Protein 4TKD (pdb70)

Structure (mmCIF, N/CA/C/O backbone):
data_4TKD
#
_entry.id   4TKD
#
_cell.length_a   64.601
_cell.length_b   61.834
_cell.length_c   55.245
_cell.angle_alpha   90.00
_cell.angle_beta   95.74
_cell.angle_gamma   90.00
#
_symmetry.space_group_name_H-M   'P 1 21 1'
#
loop_
_entity.id
_entity.type
_entity.pdbx_description
1 polymer 'Holliday junction resolvase Hjc'
2 water water
#
loop_
_atom_site.group_PDB
_atom_site.id
_atom_site.type_symbol
_atom_site.label_atom_id
_atom_site.label_alt_id
_atom_site.label_comp_id
_atom_site.label_asym_id
_atom_site.label_entity_id
_atom_site.label_seq_id
_atom_site.pdbx_PDB_ins_code
_atom_site.Cartn_x
_atom_site.Cartn_y
_atom_site.Cartn_z
_atom_site.occupancy
_atom_site.B_iso_or_equiv
_atom_site.auth_seq_id
_atom_site.auth_comp_id
_atom_site.auth_asym_id
_atom_site.auth_atom_id
_atom_site.pdbx_PDB_model_num
ATOM 1 N N . SER A 1 9 ? 56.863 12.798 -9.650 1.00 51.09 9 SER A N 1
ATOM 2 C CA . SER A 1 9 ? 56.701 11.375 -9.933 1.00 49.92 9 SER A CA 1
ATOM 3 C C . SER A 1 9 ? 58.023 10.596 -9.810 1.00 50.35 9 SER A C 1
ATOM 4 O O . SER A 1 9 ? 58.016 9.489 -9.272 1.00 49.60 9 SER A O 1
ATOM 7 N N . ALA A 1 10 ? 59.144 11.160 -10.314 1.00 44.40 10 ALA A N 1
ATOM 8 C CA . ALA A 1 10 ? 60.475 10.533 -10.216 1.00 43.37 10 ALA A CA 1
ATOM 9 C C . ALA A 1 10 ? 60.931 10.450 -8.742 1.00 46.35 10 ALA A C 1
ATOM 10 O O . ALA A 1 10 ? 61.526 9.453 -8.345 1.00 47.34 10 ALA A O 1
ATOM 12 N N . VAL A 1 11 ? 60.618 11.486 -7.937 1.00 41.43 11 VAL A N 1
ATOM 13 C CA . VAL A 1 11 ? 60.923 11.557 -6.503 1.00 40.90 11 VAL A CA 1
ATOM 14 C C . VAL A 1 11 ? 60.067 10.506 -5.782 1.00 41.76 11 VAL A C 1
ATOM 15 O O . VAL A 1 11 ? 60.575 9.795 -4.916 1.00 39.84 11 VAL A O 1
ATOM 19 N N . GLU A 1 12 ? 58.768 10.416 -6.164 1.00 36.54 12 GLU A N 1
ATOM 20 C CA . GLU A 1 12 ? 57.815 9.457 -5.613 1.00 35.37 12 GLU A CA 1
ATOM 21 C C . GLU A 1 12 ? 58.303 8.046 -5.888 1.00 35.42 12 GLU A C 1
ATOM 22 O O . GLU A 1 12 ? 58.349 7.234 -4.959 1.00 33.83 12 GLU A O 1
ATOM 28 N N . ARG A 1 13 ? 58.715 7.778 -7.141 1.00 33.43 13 ARG A N 1
ATOM 29 C CA . ARG A 1 13 ? 59.246 6.478 -7.574 1.00 34.66 13 ARG A CA 1
ATOM 30 C C . ARG A 1 13 ? 60.493 6.108 -6.796 1.00 37.02 13 ARG A C 1
ATOM 31 O O . ARG A 1 13 ? 60.607 4.964 -6.358 1.00 37.15 13 ARG A O 1
ATOM 39 N N . ASN A 1 14 ? 61.392 7.099 -6.576 1.00 32.48 14 ASN A N 1
ATOM 40 C CA . ASN A 1 14 ? 62.628 6.917 -5.821 1.00 32.52 14 ASN A CA 1
ATOM 41 C C . ASN A 1 14 ? 62.338 6.608 -4.358 1.00 35.70 14 ASN A C 1
ATOM 42 O O . ASN A 1 14 ? 63.022 5.771 -3.785 1.00 36.52 14 ASN A O 1
ATOM 47 N N . ILE A 1 15 ? 61.332 7.283 -3.755 1.00 31.32 15 ILE A N 1
ATOM 48 C CA . ILE A 1 15 ? 60.926 7.054 -2.370 1.00 30.63 15 ILE A CA 1
ATOM 49 C C . ILE A 1 15 ? 60.403 5.638 -2.215 1.00 32.43 15 ILE A C 1
ATOM 50 O O . ILE A 1 15 ? 60.813 4.972 -1.282 1.00 32.25 15 ILE A O 1
ATOM 55 N N . VAL A 1 16 ? 59.530 5.178 -3.132 1.00 29.23 16 VAL A N 1
ATOM 56 C CA . VAL A 1 16 ? 58.952 3.834 -3.123 1.00 28.49 16 VAL A CA 1
ATOM 57 C C . VAL A 1 16 ? 60.072 2.790 -3.193 1.00 32.44 16 VAL A C 1
ATOM 58 O O . VAL A 1 16 ? 60.106 1.870 -2.386 1.00 32.87 16 VAL A O 1
ATOM 62 N N . SER A 1 17 ? 61.001 2.968 -4.135 1.00 29.22 17 SER A N 1
ATOM 63 C CA . SER A 1 17 ? 62.155 2.074 -4.334 1.00 28.57 17 SER A CA 1
ATOM 64 C C . SER A 1 17 ? 63.092 2.046 -3.110 1.00 30.08 17 SER A C 1
ATOM 65 O O . SER A 1 17 ? 63.547 0.970 -2.724 1.00 30.51 17 SER A O 1
ATOM 68 N N . ARG A 1 18 ? 63.367 3.216 -2.500 1.00 25.36 18 ARG A N 1
ATOM 69 C CA . ARG A 1 18 ? 64.254 3.298 -1.327 1.00 25.25 18 ARG A CA 1
ATOM 70 C C . ARG A 1 18 ? 63.599 2.700 -0.081 1.00 29.28 18 ARG A C 1
ATOM 71 O O . ARG A 1 18 ? 64.281 2.062 0.704 1.00 30.55 18 ARG A O 1
ATOM 79 N N . LEU A 1 19 ? 62.291 2.871 0.099 1.00 25.46 19 LEU A N 1
ATOM 80 C CA . LEU A 1 19 ? 61.565 2.234 1.218 1.00 24.79 19 LEU A CA 1
ATOM 81 C C . LEU A 1 19 ? 61.537 0.725 1.050 1.00 29.00 19 LEU A C 1
ATOM 82 O O . LEU A 1 19 ? 61.745 -0.007 2.027 1.00 28.39 19 LEU A O 1
ATOM 87 N N . ARG A 1 20 ? 61.367 0.256 -0.202 1.00 25.72 20 ARG A N 1
ATOM 88 C CA . ARG A 1 20 ? 61.424 -1.171 -0.522 1.00 25.42 20 ARG A CA 1
ATOM 89 C C . ARG A 1 20 ? 62.830 -1.750 -0.205 1.00 29.20 20 ARG A C 1
ATOM 90 O O . ARG A 1 20 ? 62.917 -2.813 0.406 1.00 28.90 20 ARG A O 1
ATOM 98 N N . ASP A 1 21 ? 63.917 -0.992 -0.507 1.00 27.16 21 ASP A N 1
ATOM 99 C CA . ASP A 1 21 ? 65.300 -1.406 -0.193 1.00 27.32 21 ASP A CA 1
ATOM 100 C C . ASP A 1 21 ? 65.471 -1.605 1.321 1.00 31.95 21 ASP A C 1
ATOM 101 O O . ASP A 1 21 ? 66.290 -2.429 1.739 1.00 30.81 21 ASP A O 1
ATOM 106 N N . LYS A 1 22 ? 64.693 -0.839 2.138 1.00 26.16 22 LYS A N 1
ATOM 107 C CA . LYS A 1 22 ? 64.745 -0.877 3.600 1.00 24.68 22 LYS A CA 1
ATOM 108 C C . LYS A 1 22 ? 63.810 -1.906 4.243 1.00 27.26 22 LYS A C 1
ATOM 109 O O . LYS A 1 22 ? 63.676 -1.918 5.462 1.00 26.81 22 LYS A O 1
ATOM 115 N N . GLY A 1 23 ? 63.210 -2.774 3.430 1.00 22.01 23 GLY A N 1
ATOM 116 C CA . GLY A 1 23 ? 62.355 -3.855 3.910 1.00 22.69 23 GLY A CA 1
ATOM 117 C C . GLY A 1 23 ? 60.879 -3.539 4.117 1.00 25.96 23 GLY A C 1
ATOM 118 O O . GLY A 1 23 ? 60.174 -4.296 4.785 1.00 24.90 23 GLY A O 1
ATOM 119 N N . PHE A 1 24 ? 60.400 -2.424 3.574 1.00 22.74 24 PHE A N 1
ATOM 120 C CA . PHE A 1 24 ? 59.004 -2.016 3.708 1.00 22.24 24 PHE A CA 1
ATOM 121 C C . PHE A 1 24 ? 58.158 -2.635 2.588 1.00 27.01 24 PHE A C 1
ATOM 122 O O . PHE A 1 24 ? 58.653 -2.782 1.470 1.00 27.35 24 PHE A O 1
ATOM 130 N N . ALA A 1 25 ? 56.884 -2.990 2.883 1.00 24.43 25 ALA A N 1
ATOM 131 C CA . ALA A 1 25 ? 55.882 -3.416 1.914 1.00 24.29 25 ALA A CA 1
ATOM 132 C C . ALA A 1 25 ? 55.251 -2.069 1.547 1.00 26.31 25 ALA A C 1
ATOM 133 O O . ALA A 1 25 ? 54.764 -1.353 2.427 1.00 25.57 25 ALA A O 1
ATOM 135 N N . VAL A 1 26 ? 55.386 -1.663 0.286 1.00 23.16 26 VAL A N 1
ATOM 136 C CA . VAL A 1 26 ? 54.970 -0.342 -0.163 1.00 22.97 26 VAL A CA 1
ATOM 137 C C . VAL A 1 26 ? 53.918 -0.379 -1.267 1.00 30.93 26 VAL A C 1
ATOM 138 O O . VAL A 1 26 ? 54.049 -1.118 -2.236 1.00 33.57 26 VAL A O 1
ATOM 142 N N . VAL A 1 27 ? 52.924 0.482 -1.147 1.00 29.08 27 VAL A N 1
ATOM 143 C CA . VAL A 1 27 ? 51.863 0.656 -2.140 1.00 30.64 27 VAL A CA 1
ATOM 144 C C . VAL A 1 27 ? 51.679 2.157 -2.446 1.00 36.48 27 VAL A C 1
ATOM 145 O O . VAL A 1 27 ? 51.802 2.979 -1.548 1.00 34.49 27 VAL A O 1
ATOM 149 N N . ARG A 1 28 ? 51.472 2.503 -3.717 1.00 36.81 28 ARG A N 1
ATOM 150 C CA . ARG A 1 28 ? 51.207 3.862 -4.184 1.00 38.03 28 ARG A CA 1
ATOM 151 C C . ARG A 1 28 ? 49.687 4.019 -4.334 1.00 45.11 28 ARG A C 1
ATOM 152 O O . ARG A 1 28 ? 49.048 3.078 -4.809 1.00 45.47 28 ARG A O 1
ATOM 160 N N . ALA A 1 29 ? 49.100 5.184 -3.931 1.00 44.15 29 ALA A N 1
ATOM 161 C CA . ALA A 1 29 ? 47.655 5.449 -4.030 1.00 45.33 29 ALA A CA 1
ATOM 162 C C . ALA A 1 29 ? 47.257 5.352 -5.514 1.00 52.75 29 ALA A C 1
ATOM 163 O O . ALA A 1 29 ? 48.039 5.791 -6.372 1.00 52.51 29 ALA A O 1
ATOM 165 N N . PRO A 1 30 ? 46.098 4.738 -5.851 1.00 51.43 30 PRO A N 1
ATOM 166 C CA . PRO A 1 30 ? 45.725 4.611 -7.276 1.00 58.47 30 PRO A CA 1
ATOM 167 C C . PRO A 1 30 ? 45.480 5.935 -8.003 1.00 89.30 30 PRO A C 1
ATOM 168 O O . PRO A 1 30 ? 45.152 6.944 -7.381 1.00 63.70 30 PRO A O 1
ATOM 172 N N . ASP A 1 38 ? 42.736 13.091 -3.864 1.00 64.40 38 ASP A N 1
ATOM 173 C CA . ASP A 1 38 ? 42.290 11.791 -3.347 1.00 63.98 38 ASP A CA 1
ATOM 174 C C . ASP A 1 38 ? 42.416 11.734 -1.810 1.00 62.19 38 ASP A C 1
ATOM 175 O O . ASP A 1 38 ? 43.431 12.214 -1.287 1.00 61.44 38 ASP A O 1
ATOM 180 N N . PRO A 1 39 ? 41.413 11.181 -1.061 1.00 53.53 39 PRO A N 1
ATOM 181 C CA . PRO A 1 39 ? 41.540 11.131 0.409 1.00 51.26 39 PRO A CA 1
ATOM 182 C C . PRO A 1 39 ? 42.333 9.893 0.833 1.00 48.97 39 PRO A C 1
ATOM 183 O O . PRO A 1 39 ? 41.945 9.141 1.730 1.00 47.00 39 PRO A O 1
ATOM 187 N N . ILE A 1 40 ? 43.430 9.661 0.111 1.00 42.28 40 ILE A N 1
ATOM 188 C CA . ILE A 1 40 ? 44.353 8.553 0.326 1.00 40.53 40 ILE A CA 1
ATOM 189 C C . ILE A 1 40 ? 45.788 9.100 0.205 1.00 38.52 40 ILE A C 1
ATOM 190 O O . ILE A 1 40 ? 46.116 9.683 -0.834 1.00 36.84 40 ILE A O 1
ATOM 195 N N . PRO A 1 41 ? 46.663 8.848 1.211 1.00 32.31 41 PRO A N 1
ATOM 196 C CA . PRO A 1 41 ? 48.073 9.249 1.086 1.00 30.29 41 PRO A CA 1
ATOM 197 C C . PRO A 1 41 ? 48.729 8.628 -0.153 1.00 32.06 41 PRO A C 1
ATOM 198 O O . PRO A 1 41 ? 48.411 7.492 -0.521 1.00 32.35 41 PRO A O 1
ATOM 202 N N . ASP A 1 42 ? 49.630 9.387 -0.811 1.00 27.63 42 ASP A N 1
ATOM 203 C CA . ASP A 1 42 ? 50.347 8.986 -2.028 1.00 25.75 42 ASP A CA 1
ATOM 204 C C . ASP A 1 42 ? 51.091 7.670 -1.864 1.00 29.40 42 ASP A C 1
ATOM 205 O O . ASP A 1 42 ? 51.161 6.853 -2.797 1.00 26.66 42 ASP A O 1
ATOM 210 N N . ILE A 1 43 ? 51.669 7.466 -0.681 1.00 25.76 43 ILE A N 1
ATOM 211 C CA . ILE A 1 43 ? 52.453 6.265 -0.400 1.00 24.37 43 ILE A CA 1
ATOM 212 C C . ILE A 1 43 ? 52.038 5.710 0.943 1.00 28.91 43 ILE A C 1
ATOM 213 O O . ILE A 1 43 ? 51.950 6.444 1.918 1.00 28.39 43 ILE A O 1
ATOM 218 N N . ILE A 1 44 ? 51.807 4.402 0.986 1.00 27.14 44 ILE A N 1
ATOM 219 C CA . ILE A 1 44 ? 51.513 3.656 2.198 1.00 26.08 44 ILE A CA 1
ATOM 220 C C . ILE A 1 44 ? 52.633 2.640 2.302 1.00 28.67 44 ILE A C 1
ATOM 221 O O . ILE A 1 44 ? 52.809 1.809 1.399 1.00 27.30 44 ILE A O 1
ATOM 226 N N . ALA A 1 45 ? 53.472 2.786 3.339 1.00 25.39 45 ALA A N 1
ATOM 227 C CA . ALA A 1 45 ? 54.599 1.922 3.602 1.00 25.18 45 ALA A CA 1
ATOM 228 C C . ALA A 1 45 ? 54.368 1.181 4.902 1.00 28.90 45 ALA A C 1
ATOM 229 O O . ALA A 1 45 ? 54.022 1.784 5.921 1.00 29.22 45 ALA A O 1
ATOM 231 N N . LEU A 1 46 ? 54.496 -0.146 4.853 1.00 24.97 46 LEU A N 1
ATOM 232 C CA . LEU A 1 46 ? 54.256 -0.980 6.010 1.00 24.22 46 LEU A CA 1
ATOM 233 C C . LEU A 1 46 ? 55.478 -1.825 6.337 1.00 27.15 46 LEU A C 1
ATOM 234 O O . LEU A 1 46 ? 56.052 -2.452 5.440 1.00 24.52 46 LEU A O 1
ATOM 239 N N . LYS A 1 47 ? 55.861 -1.853 7.629 1.00 21.98 47 LYS A N 1
ATOM 240 C CA . LYS A 1 47 ? 56.957 -2.698 8.059 1.00 22.79 47 LYS A CA 1
ATOM 241 C C . LYS A 1 47 ? 56.716 -3.215 9.482 1.00 28.69 47 LYS A C 1
ATOM 242 O O . LYS A 1 47 ? 56.595 -2.398 10.406 1.00 26.52 47 LYS A O 1
ATOM 248 N N . ASN A 1 48 ? 56.683 -4.579 9.649 1.00 25.47 48 ASN A N 1
ATOM 249 C CA . ASN A 1 48 ? 56.528 -5.259 10.943 1.00 25.41 48 ASN A CA 1
ATOM 250 C C . ASN A 1 48 ? 55.461 -4.631 11.862 1.00 30.22 48 ASN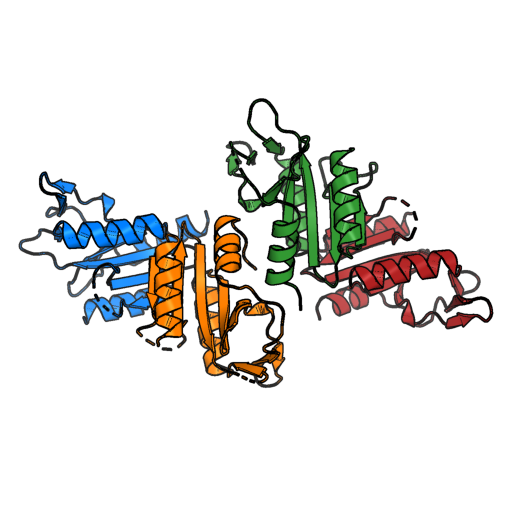 A C 1
ATOM 251 O O . ASN A 1 48 ? 55.728 -4.301 13.022 1.00 30.38 48 ASN A O 1
ATOM 256 N N . GLY A 1 49 ? 54.278 -4.432 11.289 1.00 27.10 49 GLY A N 1
ATOM 257 C CA . GLY A 1 49 ? 53.126 -3.851 11.953 1.00 27.75 49 GLY A CA 1
ATOM 258 C C . GLY A 1 49 ? 53.093 -2.336 12.016 1.00 32.70 49 GLY A C 1
ATOM 259 O O . GLY A 1 49 ? 52.136 -1.780 12.549 1.00 34.10 49 GLY A O 1
ATOM 260 N N . VAL A 1 50 ? 54.137 -1.653 11.502 1.00 29.22 50 VAL A N 1
ATOM 261 C CA . VAL A 1 50 ? 54.232 -0.179 11.529 1.00 27.71 50 VAL A CA 1
ATOM 262 C C . VAL A 1 50 ? 53.723 0.417 10.225 1.00 31.01 50 VAL A C 1
ATOM 263 O O . VAL A 1 50 ? 54.122 -0.018 9.146 1.00 31.60 50 VAL A O 1
ATOM 267 N N . ILE A 1 51 ? 52.789 1.377 10.341 1.00 26.21 51 ILE A N 1
ATOM 268 C CA . ILE A 1 51 ? 52.143 2.068 9.225 1.00 25.03 51 ILE A CA 1
ATOM 269 C C . ILE A 1 51 ? 52.682 3.473 9.061 1.00 26.54 51 ILE A C 1
ATOM 270 O O . ILE A 1 51 ? 52.637 4.264 9.991 1.00 23.87 51 ILE A O 1
ATOM 275 N N . ILE A 1 52 ? 53.199 3.758 7.860 1.00 26.45 52 ILE A N 1
ATOM 276 C CA . ILE A 1 52 ? 53.794 5.029 7.453 1.00 27.15 52 ILE A CA 1
ATOM 277 C C . ILE A 1 52 ? 53.016 5.511 6.260 1.00 29.93 52 ILE A C 1
ATOM 278 O O . ILE A 1 52 ? 52.719 4.736 5.353 1.00 28.87 52 ILE A O 1
ATOM 283 N N . LEU A 1 53 ? 52.662 6.784 6.277 1.00 26.09 53 LEU A N 1
ATOM 284 C CA . LEU A 1 53 ? 51.878 7.397 5.212 1.00 25.70 53 LEU A CA 1
ATOM 285 C C . LEU A 1 53 ? 52.626 8.612 4.756 1.00 28.82 53 LEU A C 1
ATOM 286 O O . LEU A 1 53 ? 53.084 9.406 5.591 1.00 27.02 53 LEU A O 1
ATOM 291 N N . ILE A 1 54 ? 52.826 8.711 3.435 1.00 24.12 54 ILE A N 1
ATOM 292 C CA . ILE A 1 54 ? 53.596 9.791 2.851 1.00 22.55 54 ILE A CA 1
ATOM 293 C C . ILE A 1 54 ? 52.779 10.527 1.794 1.00 27.98 54 ILE A C 1
ATOM 294 O O . ILE A 1 54 ? 52.310 9.933 0.822 1.00 26.14 54 ILE A O 1
ATOM 299 N N . GLU A 1 55 ? 52.631 11.834 1.994 1.00 26.28 55 GLU A N 1
ATOM 300 C CA . GLU A 1 55 ? 51.968 12.700 1.052 1.00 26.04 55 GLU A CA 1
ATOM 301 C C . GLU A 1 55 ? 53.044 13.512 0.355 1.00 29.10 55 GLU A C 1
ATOM 302 O O . GLU A 1 55 ? 53.844 14.170 1.025 1.00 28.03 55 GLU A O 1
ATOM 308 N N . MET A 1 56 ? 53.090 13.437 -0.987 1.00 26.11 56 MET A N 1
ATOM 309 C CA . MET A 1 56 ? 54.070 14.180 -1.783 1.00 26.62 56 MET A CA 1
ATOM 310 C C . MET A 1 56 ? 53.688 15.666 -1.819 1.00 34.73 56 MET A C 1
ATOM 311 O O . MET A 1 56 ? 52.551 16.004 -2.158 1.00 34.81 56 MET A O 1
ATOM 316 N N . LYS A 1 57 ? 54.596 16.525 -1.341 1.00 33.33 57 LYS A N 1
ATOM 317 C CA . LYS A 1 57 ? 54.377 17.976 -1.295 1.00 33.98 57 LYS A CA 1
ATOM 318 C C . LYS A 1 57 ? 55.656 18.719 -1.662 1.00 38.57 57 LYS A C 1
ATOM 319 O O . LYS A 1 57 ? 56.714 18.475 -1.078 1.00 36.88 57 LYS A O 1
ATOM 325 N N . SER A 1 58 ? 55.563 19.607 -2.648 1.00 36.74 58 SER A N 1
ATOM 326 C CA . SER A 1 58 ? 56.708 20.400 -3.052 1.00 38.10 58 SER A CA 1
ATOM 327 C C . SER A 1 58 ? 56.796 21.627 -2.156 1.00 42.05 58 SER A C 1
ATOM 328 O O . SER A 1 58 ? 55.769 22.068 -1.618 1.00 41.19 58 SER A O 1
ATOM 331 N N . ARG A 1 59 ? 58.022 22.158 -1.981 1.00 38.79 59 ARG A N 1
ATOM 332 C CA . ARG A 1 59 ? 58.288 23.357 -1.191 1.00 39.21 59 ARG A CA 1
ATOM 333 C C . ARG A 1 59 ? 58.189 24.551 -2.136 1.00 47.56 59 ARG A C 1
ATOM 334 O O . ARG A 1 59 ? 59.023 24.686 -3.039 1.00 49.63 59 ARG A O 1
ATOM 342 N N . LYS A 1 60 ? 57.161 25.391 -1.956 1.00 43.43 60 LYS A N 1
ATOM 343 C CA . LYS A 1 60 ? 56.974 26.594 -2.775 1.00 43.09 60 LYS A CA 1
ATOM 344 C C . LYS A 1 60 ? 57.397 27.827 -1.968 1.00 44.14 60 LYS A C 1
ATOM 345 O O . LYS A 1 60 ? 56.905 28.002 -0.844 1.00 42.89 60 LYS A O 1
ATOM 351 N N . ASP A 1 61 ? 58.375 28.638 -2.503 1.00 38.10 61 ASP A N 1
ATOM 352 C CA . ASP A 1 61 ? 58.898 29.840 -1.841 1.00 36.40 61 ASP A CA 1
ATOM 353 C C . ASP A 1 61 ? 59.445 29.466 -0.443 1.00 39.37 61 ASP A C 1
ATOM 354 O O . ASP A 1 61 ? 59.285 30.226 0.511 1.00 39.57 61 ASP A O 1
ATOM 359 N N . GLY A 1 62 ? 59.991 28.250 -0.326 1.00 35.40 62 GLY A N 1
ATOM 360 C CA . GLY A 1 62 ? 60.521 27.692 0.920 1.00 35.67 62 GLY A CA 1
ATOM 361 C C . GLY A 1 62 ? 59.469 27.237 1.916 1.00 41.35 62 GLY A C 1
ATOM 362 O O . GLY A 1 62 ? 59.800 26.717 2.987 1.00 41.05 62 GLY A O 1
ATOM 363 N N . LYS A 1 63 ? 58.191 27.408 1.569 1.00 38.34 63 LYS A N 1
ATOM 364 C CA . LYS A 1 63 ? 57.079 27.040 2.441 1.00 38.13 63 LYS A CA 1
ATOM 365 C C . LYS A 1 63 ? 56.456 25.767 1.988 1.00 42.68 63 LYS A C 1
ATOM 366 O O . LYS A 1 63 ? 56.405 25.481 0.789 1.00 39.88 63 LYS A O 1
ATOM 372 N N . ILE A 1 64 ? 55.919 25.026 2.960 1.00 43.66 64 ILE A N 1
ATOM 373 C CA . ILE A 1 64 ? 55.104 23.833 2.741 1.00 44.80 64 ILE A CA 1
ATOM 374 C C . ILE A 1 64 ? 53.707 24.344 3.077 1.00 50.58 64 ILE A C 1
ATOM 375 O O . ILE A 1 64 ? 53.513 24.928 4.154 1.00 51.27 64 ILE A O 1
ATOM 380 N N . TYR A 1 65 ? 52.758 24.198 2.137 1.00 46.81 65 TYR A N 1
ATOM 381 C CA . TYR A 1 65 ? 51.386 24.689 2.319 1.00 46.30 65 TYR A CA 1
ATOM 382 C C . TYR A 1 65 ? 50.354 23.614 1.915 1.00 47.96 65 TYR A C 1
ATOM 383 O O . TYR A 1 65 ? 50.122 23.370 0.726 1.00 46.74 65 TYR A O 1
ATOM 392 N N . VAL A 1 66 ? 49.779 22.947 2.926 1.00 42.82 66 VAL A N 1
ATOM 393 C CA . VAL A 1 66 ? 48.807 21.884 2.702 1.00 41.78 66 VAL A CA 1
ATOM 394 C C . VAL A 1 66 ? 47.417 22.492 2.917 1.00 42.86 66 VAL A C 1
ATOM 395 O O . VAL A 1 66 ? 47.081 22.891 4.040 1.00 41.49 66 VAL A O 1
ATOM 399 N N . ARG A 1 67 ? 46.639 22.607 1.830 1.00 38.03 67 ARG A N 1
ATOM 400 C CA . ARG A 1 67 ? 45.268 23.124 1.860 1.00 37.35 67 ARG A CA 1
ATOM 401 C C . ARG A 1 67 ? 44.406 22.211 2.745 1.00 40.81 67 ARG A C 1
ATOM 402 O O . ARG A 1 67 ? 44.621 20.997 2.776 1.00 40.64 67 ARG A O 1
ATOM 410 N N . ARG A 1 68 ? 43.486 22.815 3.506 1.00 37.14 68 ARG A N 1
ATOM 411 C CA . ARG A 1 68 ? 42.521 22.194 4.417 1.00 37.00 68 ARG A CA 1
ATOM 412 C C . ARG A 1 68 ? 41.894 20.855 3.952 1.00 39.57 68 ARG A C 1
ATOM 413 O O . ARG A 1 68 ? 41.916 19.889 4.719 1.00 39.02 68 ARG A O 1
ATOM 421 N N . GLU A 1 69 ? 41.326 20.804 2.735 1.00 34.83 69 GLU A N 1
ATOM 422 C CA . GLU A 1 69 ? 40.656 19.601 2.211 1.00 34.35 69 GLU A CA 1
ATOM 423 C C . GLU A 1 69 ? 41.609 18.421 2.099 1.00 37.46 69 GLU A C 1
ATOM 424 O O . GLU A 1 69 ? 41.258 17.307 2.506 1.00 39.88 69 GLU A O 1
ATOM 430 N N . GLN A 1 70 ? 42.815 18.658 1.550 1.00 30.40 70 GLN A N 1
ATOM 431 C CA . GLN A 1 70 ? 43.838 17.629 1.388 1.00 28.97 70 GLN A CA 1
ATOM 432 C C . GLN A 1 70 ? 44.312 17.141 2.761 1.00 31.85 70 GLN A C 1
ATOM 433 O O . GLN A 1 70 ? 44.338 15.940 3.014 1.00 32.68 70 GLN A O 1
ATOM 439 N N . ALA A 1 71 ? 44.666 18.075 3.646 1.00 27.73 71 ALA A N 1
ATOM 440 C CA . ALA A 1 71 ? 45.109 17.800 5.013 1.00 27.88 71 ALA A CA 1
ATOM 441 C C . ALA A 1 71 ? 44.078 16.967 5.758 1.00 31.70 71 ALA A C 1
ATOM 442 O O . ALA A 1 71 ? 44.404 15.879 6.229 1.00 31.11 71 ALA A O 1
ATOM 444 N N . GLU A 1 72 ? 42.816 17.423 5.785 1.00 29.00 72 GLU A N 1
ATOM 445 C CA . GLU A 1 72 ? 41.733 16.705 6.479 1.00 28.84 72 GLU A CA 1
ATOM 446 C C . GLU A 1 72 ? 41.593 15.249 6.050 1.00 31.67 72 GLU A C 1
ATOM 447 O O . GLU A 1 72 ? 41.494 14.388 6.913 1.00 31.82 72 GLU A O 1
ATOM 453 N N . GLY A 1 73 ? 41.634 14.982 4.738 1.00 27.31 73 GLY A N 1
ATOM 454 C CA . GLY A 1 73 ? 41.546 13.622 4.206 1.00 26.52 73 GLY A CA 1
ATOM 455 C C . GLY A 1 73 ? 42.715 12.726 4.628 1.00 30.39 73 GLY A C 1
ATOM 456 O O . GLY A 1 73 ? 42.519 11.587 5.086 1.00 29.29 73 GLY A O 1
ATOM 457 N N . ILE A 1 74 ? 43.949 13.256 4.529 1.00 26.80 74 ILE A N 1
ATOM 458 C CA . ILE A 1 74 ? 45.133 12.493 4.943 1.00 27.77 74 ILE A CA 1
ATOM 459 C C . ILE A 1 74 ? 45.278 12.304 6.457 1.00 31.50 74 ILE A C 1
ATOM 460 O O . ILE A 1 74 ? 45.738 11.253 6.886 1.00 29.47 74 ILE A O 1
ATOM 465 N N . ILE A 1 75 ? 44.873 13.300 7.257 1.00 31.00 75 ILE A N 1
ATOM 466 C CA . ILE A 1 75 ? 44.845 13.234 8.718 1.00 31.73 75 ILE A CA 1
ATOM 467 C C . ILE A 1 75 ? 43.806 12.168 9.153 1.00 35.35 75 ILE A C 1
ATOM 468 O O . ILE A 1 75 ? 44.035 11.488 10.158 1.00 32.57 75 ILE A O 1
ATOM 473 N N . GLU A 1 76 ? 42.674 12.034 8.392 1.00 34.39 76 GLU A N 1
ATOM 474 C CA . GLU A 1 76 ? 41.606 11.046 8.652 1.00 34.29 76 GLU A CA 1
ATOM 475 C C . GLU A 1 76 ? 42.044 9.618 8.355 1.00 35.41 76 GLU A C 1
ATOM 476 O O . GLU A 1 76 ? 41.763 8.703 9.139 1.00 35.36 76 GLU A O 1
ATOM 482 N N . PHE A 1 77 ? 42.763 9.435 7.244 1.00 31.10 77 PHE A N 1
ATOM 483 C CA . PHE A 1 77 ? 43.343 8.145 6.873 1.00 30.59 77 PHE A CA 1
ATOM 484 C C . PHE A 1 77 ? 44.372 7.739 7.945 1.00 33.44 77 PHE A C 1
ATOM 485 O O . PHE A 1 77 ? 44.395 6.577 8.340 1.00 33.40 77 PHE A O 1
ATOM 493 N N . ALA A 1 78 ? 45.193 8.695 8.416 1.00 27.19 78 ALA A N 1
ATOM 494 C CA . ALA A 1 78 ? 46.188 8.472 9.464 1.00 26.66 78 ALA A CA 1
ATOM 495 C C . ALA A 1 78 ? 45.544 8.090 10.801 1.00 33.04 78 ALA A C 1
ATOM 496 O O . ALA A 1 78 ? 46.024 7.170 11.467 1.00 33.45 78 ALA A O 1
ATOM 498 N N . ARG A 1 79 ? 44.445 8.775 11.173 1.00 29.64 79 ARG A N 1
ATOM 499 C CA . ARG A 1 79 ? 43.709 8.563 12.418 0.70 28.66 79 ARG A CA 1
ATOM 500 C C . ARG A 1 79 ? 43.080 7.167 12.443 1.00 33.90 79 ARG A C 1
ATOM 501 O O . ARG A 1 79 ? 43.266 6.438 13.422 1.00 35.03 79 ARG A O 1
ATOM 515 N N . LYS A 1 80 ? 42.348 6.798 11.369 1.00 29.30 80 LYS A N 1
ATOM 516 C CA . LYS A 1 80 ? 41.657 5.517 11.226 1.00 27.73 80 LYS A CA 1
ATOM 517 C C . LYS A 1 80 ? 42.615 4.356 11.199 1.00 32.09 80 LYS A C 1
ATOM 518 O O . LYS A 1 80 ? 42.386 3.364 11.889 1.00 31.24 80 LYS A O 1
ATOM 524 N N . SER A 1 81 ? 43.705 4.484 10.415 1.00 28.46 81 SER A N 1
ATOM 525 C CA . SER A 1 81 ? 44.719 3.436 10.265 1.00 27.47 81 SER A CA 1
ATOM 526 C C . SER A 1 81 ? 45.599 3.233 11.499 1.00 33.59 81 SER A C 1
ATOM 527 O O . SER A 1 81 ? 46.109 2.136 11.698 1.00 34.26 81 SER A O 1
ATOM 530 N N . GLY A 1 82 ? 45.820 4.298 12.267 1.00 29.00 82 GLY A N 1
ATOM 531 C CA . GLY A 1 82 ? 46.748 4.303 13.389 1.00 27.40 82 GLY A CA 1
ATOM 532 C C . GLY A 1 82 ? 48.170 4.538 12.896 1.00 32.27 82 GLY A C 1
ATOM 533 O O . GLY A 1 82 ? 49.134 4.270 13.623 1.00 34.24 82 GLY A O 1
ATOM 534 N N . GLY A 1 83 ? 48.302 5.044 11.664 1.00 25.78 83 GLY A N 1
ATOM 535 C CA . GLY A 1 83 ? 49.599 5.302 11.043 1.00 26.38 83 GLY A CA 1
ATOM 536 C C . GLY A 1 83 ? 50.228 6.658 11.301 1.00 29.23 83 GLY A C 1
ATOM 537 O O . GLY A 1 83 ? 49.576 7.573 11.793 1.00 27.73 83 GLY A O 1
ATOM 538 N N . SER A 1 84 ? 51.518 6.785 10.981 1.00 26.47 84 SER A N 1
ATOM 539 C CA . SER A 1 84 ? 52.286 8.025 11.136 1.00 25.54 84 SER A CA 1
ATOM 540 C C . SER A 1 84 ? 52.336 8.751 9.809 1.00 28.74 84 SER A C 1
ATOM 541 O O . SER A 1 84 ? 52.695 8.158 8.803 1.00 28.21 84 SER A O 1
ATOM 544 N N . LEU A 1 85 ? 51.939 10.016 9.798 1.00 26.51 85 LEU A N 1
ATOM 545 C CA . LEU A 1 85 ? 51.853 10.840 8.606 1.00 25.79 85 LEU A CA 1
ATOM 546 C C . LEU A 1 85 ? 53.057 11.757 8.394 1.00 27.85 85 LEU A C 1
ATOM 547 O O . LEU A 1 85 ? 53.520 12.432 9.332 1.00 26.90 85 LEU A O 1
ATOM 552 N N . PHE A 1 86 ? 53.551 11.779 7.138 1.00 23.28 86 PHE A N 1
ATOM 553 C CA . PHE A 1 86 ? 54.712 12.576 6.750 1.00 23.43 86 PHE A CA 1
ATOM 554 C C . PHE A 1 86 ? 54.461 13.206 5.406 1.00 28.02 86 PHE A C 1
ATOM 555 O O . PHE A 1 86 ? 53.774 12.643 4.541 1.00 23.49 86 PHE A O 1
ATOM 563 N N . LEU A 1 87 ? 55.107 14.349 5.207 1.00 27.37 87 LEU A N 1
ATOM 564 C CA . LEU A 1 87 ? 55.112 15.010 3.929 1.00 27.25 87 LEU A CA 1
ATOM 565 C C . LEU A 1 87 ? 56.451 14.647 3.254 1.00 30.54 87 LEU A C 1
ATOM 566 O O . LEU A 1 87 ? 57.505 14.857 3.839 1.00 29.99 87 LEU A O 1
ATOM 571 N N . GLY A 1 88 ? 56.378 14.051 2.067 1.00 25.88 88 GLY A N 1
ATOM 572 C CA . GLY A 1 88 ? 57.547 13.701 1.274 1.00 25.61 88 GLY A CA 1
ATOM 573 C C . GLY A 1 88 ? 57.873 14.885 0.402 1.00 30.50 88 GLY A C 1
ATOM 574 O O . GLY A 1 88 ? 57.048 15.270 -0.440 1.00 28.99 88 GLY A O 1
ATOM 575 N N . VAL A 1 89 ? 59.042 15.516 0.627 1.00 27.85 89 VAL A N 1
ATOM 576 C CA . VAL A 1 89 ? 59.406 16.724 -0.114 1.00 27.86 89 VAL A CA 1
ATOM 577 C C . VAL A 1 89 ? 59.746 16.393 -1.562 1.00 32.82 89 VAL A C 1
ATOM 578 O O . VAL A 1 89 ? 60.668 15.620 -1.837 1.00 30.01 89 VAL A O 1
ATOM 582 N N . LYS A 1 90 ? 58.934 16.937 -2.466 1.00 30.31 90 LYS A N 1
ATOM 583 C CA . LYS A 1 90 ? 59.002 16.744 -3.915 1.00 31.96 90 LYS A CA 1
ATOM 584 C C . LYS A 1 90 ? 60.190 17.583 -4.463 1.00 38.04 90 LYS A C 1
ATOM 585 O O . LYS A 1 90 ? 60.003 18.670 -5.020 1.00 37.67 90 LYS A O 1
ATOM 591 N N . LYS A 1 91 ? 61.411 17.065 -4.252 1.00 35.00 91 LYS A N 1
ATOM 592 C CA . LYS A 1 91 ? 62.677 17.706 -4.626 1.00 34.87 91 LYS A CA 1
ATOM 593 C C . LYS A 1 91 ? 63.667 16.705 -5.185 1.00 37.94 91 LYS A C 1
ATOM 594 O O . LYS A 1 91 ? 63.643 15.536 -4.772 1.00 38.14 91 LYS A O 1
ATOM 600 N N . PRO A 1 92 ? 64.630 17.149 -6.035 1.00 34.61 92 PRO A N 1
ATOM 601 C CA . PRO A 1 92 ? 65.726 16.230 -6.419 1.00 33.10 92 PRO A CA 1
ATOM 602 C C . PRO A 1 92 ? 66.719 16.115 -5.243 1.00 33.74 92 PRO A C 1
ATOM 603 O O . PRO A 1 92 ? 66.612 16.858 -4.264 1.00 30.85 92 PRO A O 1
ATOM 607 N N . GLY A 1 93 ? 67.652 15.173 -5.331 1.00 31.29 93 GLY A N 1
ATOM 608 C CA . GLY A 1 93 ? 68.672 14.996 -4.305 1.00 30.78 93 GLY A CA 1
ATOM 609 C C . GLY A 1 93 ? 68.232 14.234 -3.080 1.00 34.25 93 GLY A C 1
ATOM 610 O O . GLY A 1 93 ? 67.448 13.283 -3.178 1.00 34.10 93 GLY A O 1
ATOM 611 N N . VAL A 1 94 ? 68.767 14.635 -1.918 1.00 29.36 94 VAL A N 1
ATOM 612 C CA . VAL A 1 94 ? 68.533 14.002 -0.613 1.00 28.21 94 VAL A CA 1
ATOM 613 C C . VAL A 1 94 ? 67.049 14.021 -0.222 1.00 31.24 94 VAL A C 1
ATOM 614 O O . VAL A 1 94 ? 66.435 15.075 -0.155 1.00 29.39 94 VAL A O 1
ATOM 618 N N . LEU A 1 95 ? 66.482 12.819 -0.020 1.00 28.34 95 LEU A N 1
ATOM 619 C CA . LEU A 1 95 ? 65.092 12.595 0.386 1.00 26.47 95 LEU A CA 1
ATOM 620 C C . LEU A 1 95 ? 64.836 13.189 1.749 1.00 31.58 95 LEU A C 1
ATOM 621 O O . LEU A 1 95 ? 65.641 12.997 2.677 1.00 29.73 95 LEU A O 1
ATOM 626 N N . LYS A 1 96 ? 63.734 13.951 1.849 1.00 28.16 96 LYS A N 1
ATOM 627 C CA . LYS A 1 96 ? 63.328 14.619 3.063 1.00 28.05 96 LYS A CA 1
ATOM 628 C C . LYS A 1 96 ? 61.865 14.333 3.346 1.00 31.60 96 LYS A C 1
ATOM 629 O O . LYS A 1 96 ? 61.035 14.389 2.449 1.00 30.21 96 LYS A O 1
ATOM 635 N N . PHE A 1 97 ? 61.570 14.004 4.610 1.00 28.78 97 PHE A N 1
ATOM 636 C CA . PHE A 1 97 ? 60.237 13.646 5.096 1.00 27.34 97 PHE A CA 1
ATOM 637 C C . PHE A 1 97 ? 59.907 14.544 6.266 1.00 34.34 97 PHE A C 1
ATOM 638 O O . PHE A 1 97 ? 60.647 14.557 7.247 1.00 34.82 97 PHE A O 1
ATOM 646 N N . ILE A 1 98 ? 58.827 15.320 6.167 1.00 32.06 98 ILE A N 1
ATOM 647 C CA . ILE A 1 98 ? 58.416 16.212 7.249 1.00 31.82 98 ILE A CA 1
ATOM 648 C C . ILE A 1 98 ? 57.297 15.572 8.064 1.00 34.85 98 ILE A C 1
ATOM 649 O O . ILE A 1 98 ? 56.217 15.358 7.510 1.00 35.32 98 ILE A O 1
ATOM 654 N N . PRO A 1 99 ? 57.510 15.307 9.377 1.00 29.93 99 PRO A N 1
ATOM 655 C CA . PRO A 1 99 ? 56.405 14.778 10.197 1.00 28.95 99 PRO A CA 1
ATOM 656 C C . PRO A 1 99 ? 55.267 15.776 10.181 1.00 31.54 99 PRO A C 1
ATOM 657 O O . PRO A 1 99 ? 55.494 16.969 10.384 1.00 30.11 99 PRO A O 1
ATOM 661 N N . PHE A 1 100 ? 54.048 15.293 9.909 1.00 29.20 100 PHE A N 1
ATOM 662 C CA . PHE A 1 100 ? 52.894 16.160 9.812 1.00 28.61 100 PHE A CA 1
ATOM 663 C C . PHE A 1 100 ? 52.663 17.034 11.068 1.00 36.00 100 PHE A C 1
ATOM 664 O O . PHE A 1 100 ? 52.208 18.173 10.931 1.00 36.32 100 PHE A O 1
ATOM 672 N N . GLU A 1 101 ? 53.029 16.524 12.265 1.00 31.34 101 GLU A N 1
ATOM 673 C CA . GLU A 1 101 ? 52.878 17.241 13.531 1.00 32.39 101 GLU A CA 1
ATOM 674 C C . GLU A 1 101 ? 53.772 18.504 13.665 1.00 36.24 101 GLU A C 1
ATOM 675 O O . GLU A 1 101 ? 53.542 19.312 14.559 1.00 36.83 101 GLU A O 1
ATOM 681 N N . LYS A 1 102 ? 54.799 18.653 12.819 1.00 31.43 102 LYS A N 1
ATOM 682 C CA . LYS A 1 102 ? 55.656 19.837 12.879 1.00 31.24 102 LYS A CA 1
ATOM 683 C C . LYS A 1 102 ? 55.001 20.982 12.120 1.00 36.19 102 LYS A C 1
ATOM 684 O O . LYS A 1 102 ? 55.394 22.133 12.289 1.00 37.27 102 LYS A O 1
ATOM 690 N N . LEU A 1 103 ? 53.967 20.683 11.329 1.00 32.89 103 LEU A N 1
ATOM 691 C CA . LEU A 1 103 ? 53.208 21.721 10.637 1.00 33.31 103 LEU A CA 1
ATOM 692 C C . LEU A 1 103 ? 52.241 22.395 11.605 1.00 40.31 103 LEU A C 1
ATOM 693 O O . LEU A 1 103 ? 51.819 21.782 12.587 1.00 42.03 103 LEU A O 1
ATOM 698 N N . ARG A 1 104 ? 51.915 23.657 11.335 1.00 37.16 104 ARG A N 1
ATOM 699 C CA . ARG A 1 104 ? 50.980 24.463 12.126 1.00 36.61 104 ARG A CA 1
ATOM 700 C C . ARG A 1 104 ? 49.657 24.581 11.378 1.00 39.09 104 ARG A C 1
ATOM 701 O O . ARG A 1 104 ? 49.655 24.884 10.177 1.00 37.23 104 ARG A O 1
ATOM 709 N N . ARG A 1 105 ? 48.538 24.316 12.093 1.00 36.08 105 ARG A N 1
ATOM 710 C CA . ARG A 1 105 ? 47.177 24.446 11.587 1.00 36.69 105 ARG A CA 1
ATOM 711 C C . ARG A 1 105 ? 46.829 25.923 11.658 1.00 42.20 105 ARG A C 1
ATOM 712 O O . ARG A 1 105 ? 46.939 26.518 12.731 1.00 42.54 105 ARG A O 1
ATOM 720 N N . THR A 1 106 ? 46.459 26.517 10.515 1.00 39.38 106 THR A N 1
ATOM 721 C CA . THR A 1 106 ? 46.078 27.921 10.448 1.00 39.30 106 THR A CA 1
ATOM 722 C C . THR A 1 106 ? 44.618 28.070 10.893 1.00 45.43 106 THR A C 1
ATOM 723 O O . THR A 1 106 ? 43.904 27.067 11.054 1.00 44.95 106 THR A O 1
ATOM 727 N N . GLU A 1 107 ? 44.179 29.333 11.050 1.00 42.21 107 GLU A N 1
ATOM 728 C CA . GLU A 1 107 ? 42.833 29.794 11.428 1.00 42.69 107 GLU A CA 1
ATOM 729 C C . GLU A 1 107 ? 41.737 29.191 10.529 1.00 44.91 107 GLU A C 1
ATOM 730 O O . GLU A 1 107 ? 40.624 28.955 10.987 1.00 42.58 107 GLU A O 1
ATOM 736 N N . THR A 1 108 ? 42.058 28.984 9.240 1.00 42.26 108 THR A N 1
ATOM 737 C CA . THR A 1 108 ? 41.149 28.456 8.215 1.00 41.98 108 THR A CA 1
ATOM 738 C C . THR A 1 108 ? 41.256 26.913 8.046 1.00 43.50 108 THR A C 1
ATOM 739 O O . THR A 1 108 ? 40.509 26.328 7.256 1.00 43.10 108 THR A O 1
ATOM 743 N N . GLY A 1 109 ? 42.146 26.277 8.801 1.00 38.27 109 GLY A N 1
ATOM 744 C CA . GLY A 1 109 ? 42.330 24.830 8.738 1.00 36.78 109 GLY A CA 1
ATOM 745 C C . GLY A 1 109 ? 43.396 24.352 7.772 1.00 38.23 109 GLY A C 1
ATOM 746 O O . GLY A 1 109 ? 43.547 23.139 7.579 1.00 37.77 109 GLY A O 1
ATOM 747 N N . ASN A 1 110 ? 44.163 25.282 7.170 1.00 33.02 110 ASN A N 1
ATOM 748 C CA . ASN A 1 110 ? 45.273 24.890 6.302 1.00 32.45 110 ASN A CA 1
ATOM 749 C C . ASN A 1 110 ? 46.436 24.548 7.209 1.00 37.62 110 ASN A C 1
ATOM 750 O O . ASN A 1 110 ? 46.416 24.872 8.403 1.00 37.00 110 ASN A O 1
ATOM 755 N N . TYR A 1 111 ? 47.452 23.883 6.650 1.00 34.10 111 TYR A N 1
ATOM 756 C CA . TYR A 1 111 ? 48.627 23.472 7.398 1.00 32.89 111 TYR A CA 1
ATOM 757 C C . TYR A 1 111 ? 49.872 24.057 6.785 1.00 38.61 111 TYR A C 1
ATOM 758 O O . TYR A 1 111 ? 50.049 23.999 5.556 1.00 38.91 111 TYR A O 1
ATOM 767 N N . VAL A 1 112 ? 50.721 24.661 7.640 1.00 34.76 112 VAL A N 1
ATOM 768 C CA . VAL A 1 112 ? 51.930 25.349 7.203 1.00 35.34 112 VAL A CA 1
ATOM 769 C C . VAL A 1 112 ? 53.193 24.947 7.957 1.00 40.89 112 VAL A C 1
ATOM 770 O O . VAL A 1 112 ? 53.178 24.745 9.176 1.00 39.90 112 VAL A O 1
ATOM 774 N N . ALA A 1 113 ? 54.285 24.899 7.197 1.00 38.87 113 ALA A N 1
ATOM 775 C CA . ALA A 1 113 ? 55.662 24.669 7.625 1.00 40.39 113 ALA A CA 1
ATOM 776 C C . ALA A 1 113 ? 56.497 25.790 6.988 1.00 49.43 113 ALA A C 1
ATOM 777 O O . ALA A 1 113 ? 56.366 26.060 5.793 1.00 48.11 113 ALA A O 1
ATOM 779 N N . ASP A 1 114 ? 57.338 26.443 7.794 1.00 51.92 114 ASP A N 1
ATOM 780 C CA . ASP A 1 114 ? 58.224 27.536 7.385 1.00 53.79 114 ASP A CA 1
ATOM 781 C C . ASP A 1 114 ? 59.521 27.006 6.719 1.00 59.43 114 ASP A C 1
ATOM 782 O O . ASP A 1 114 ? 59.584 25.863 6.285 1.00 59.16 114 ASP A O 1
ATOM 787 N N . SER A 1 115 ? 60.537 27.858 6.628 1.00 57.55 115 SER A N 1
ATOM 788 C CA . SER A 1 115 ? 61.837 27.582 6.032 1.00 57.56 115 SER A CA 1
ATOM 789 C C . SER A 1 115 ? 62.691 26.597 6.826 1.00 60.88 115 SER A C 1
ATOM 790 O O . SER A 1 115 ? 63.193 25.652 6.224 1.00 61.09 115 SER A O 1
ATOM 793 N N . GLU A 1 116 ? 62.915 26.822 8.143 1.00 57.59 116 GLU A N 1
ATOM 794 C CA . GLU A 1 116 ? 63.797 25.901 8.862 1.00 58.29 116 GLU A CA 1
ATOM 795 C C . GLU A 1 116 ? 63.167 24.833 9.736 1.00 60.46 116 GLU A C 1
ATOM 796 O O . GLU A 1 116 ? 63.701 24.441 10.777 1.00 59.15 116 GLU A O 1
ATOM 802 N N . ILE A 1 117 ? 62.068 24.289 9.232 1.00 56.72 117 ILE A N 1
ATOM 803 C CA . ILE A 1 117 ? 61.428 23.110 9.775 1.00 55.62 117 ILE A CA 1
ATOM 804 C C . ILE A 1 117 ? 62.027 22.080 8.833 1.00 57.42 117 ILE A C 1
ATOM 805 O O . ILE A 1 117 ? 61.610 21.944 7.679 1.00 57.39 117 ILE A O 1
ATOM 810 N N . GLU A 1 118 ? 63.152 21.527 9.282 1.00 52.47 118 GLU A N 1
ATOM 811 C CA . GLU A 1 118 ? 63.948 20.546 8.564 1.00 51.55 118 GLU A CA 1
ATOM 812 C C . GLU A 1 118 ? 63.257 19.208 8.695 1.00 52.70 118 GLU A C 1
ATOM 813 O O . GLU A 1 118 ? 62.723 18.872 9.774 1.00 54.64 118 GLU A O 1
ATOM 819 N N . GLY A 1 119 ? 63.244 18.460 7.603 1.00 42.67 119 GLY A N 1
ATOM 820 C CA . GLY A 1 119 ? 62.608 17.157 7.618 1.00 39.81 119 GLY A CA 1
ATOM 821 C C . GLY A 1 119 ? 63.612 16.089 7.937 1.00 38.43 119 GLY A C 1
ATOM 822 O O . GLY A 1 119 ? 64.816 16.370 7.987 1.00 38.97 119 GLY A O 1
ATOM 823 N N . LEU A 1 120 ? 63.118 14.869 8.187 1.00 30.94 120 LEU A N 1
ATOM 824 C CA . LEU A 1 120 ? 63.933 13.676 8.416 1.00 30.00 120 LEU A CA 1
ATOM 825 C C . LEU A 1 120 ? 64.469 13.221 7.070 1.00 31.28 120 LEU A C 1
ATOM 826 O O . LEU A 1 120 ? 63.778 13.295 6.047 1.00 28.85 120 LEU A O 1
ATOM 831 N N . ASP A 1 121 ? 65.692 12.696 7.081 1.00 26.71 121 ASP A N 1
ATOM 832 C CA . ASP A 1 121 ? 66.227 12.080 5.899 1.00 25.72 121 ASP A CA 1
ATOM 833 C C . ASP A 1 121 ? 65.694 10.618 5.925 1.00 27.41 121 ASP A C 1
ATOM 834 O O . ASP A 1 121 ? 65.066 10.227 6.911 1.00 25.17 121 ASP A O 1
ATOM 839 N N . LEU A 1 122 ? 65.938 9.832 4.883 1.00 26.26 122 LEU A N 1
ATOM 840 C CA . LEU A 1 122 ? 65.442 8.457 4.831 1.00 27.72 122 LEU A CA 1
ATOM 841 C C . LEU A 1 122 ? 65.918 7.564 5.978 1.00 31.74 122 LEU A C 1
ATOM 842 O O . LEU A 1 122 ? 65.125 6.805 6.539 1.00 32.28 122 LEU A O 1
ATOM 847 N N . GLU A 1 123 ? 67.195 7.656 6.324 1.00 28.48 123 GLU A N 1
ATOM 848 C CA . GLU A 1 123 ? 67.791 6.844 7.376 1.00 29.27 123 GLU A CA 1
ATOM 849 C C . GLU A 1 123 ? 67.147 7.108 8.745 1.00 32.03 123 GLU A C 1
ATOM 850 O O . GLU A 1 123 ? 66.865 6.155 9.469 1.00 32.26 123 GLU A O 1
ATOM 856 N N . ASP A 1 124 ? 66.896 8.396 9.078 1.00 26.98 124 ASP A N 1
ATOM 857 C CA . ASP A 1 124 ? 66.239 8.807 10.324 1.00 26.90 124 ASP A CA 1
ATOM 858 C C . ASP A 1 124 ? 64.781 8.359 10.370 1.00 31.89 124 ASP A C 1
ATOM 859 O O . ASP A 1 124 ? 64.284 8.015 11.442 1.00 31.15 124 ASP A O 1
ATOM 864 N N . LEU A 1 125 ? 64.092 8.372 9.219 1.00 28.60 125 LEU A N 1
ATOM 865 C CA . LEU A 1 125 ? 62.698 7.910 9.158 1.00 28.49 125 LEU A CA 1
ATOM 866 C C . LEU A 1 125 ? 62.647 6.388 9.497 1.00 31.47 125 LEU A C 1
ATOM 867 O O . LEU A 1 125 ? 61.800 5.947 10.269 1.00 29.02 125 LEU A O 1
ATOM 872 N N . VAL A 1 126 ? 63.577 5.616 8.921 1.00 30.00 126 VAL A N 1
ATOM 873 C CA . VAL A 1 126 ? 63.694 4.170 9.098 1.00 31.04 126 VAL A CA 1
ATOM 874 C C . VAL A 1 126 ? 64.052 3.891 10.540 1.00 35.10 126 VAL A C 1
ATOM 875 O O . VAL A 1 126 ? 63.439 3.012 11.137 1.00 35.81 126 VAL A O 1
ATOM 879 N N . ARG A 1 127 ? 64.930 4.709 11.142 1.00 31.59 127 ARG A N 1
ATOM 880 C CA . ARG A 1 127 ? 65.247 4.542 12.559 1.00 31.68 127 ARG A CA 1
ATOM 881 C C . ARG A 1 127 ? 64.055 4.835 13.467 1.00 32.37 127 ARG A C 1
ATOM 882 O O . ARG A 1 127 ? 63.847 4.105 14.431 1.00 30.75 127 ARG A O 1
ATOM 890 N N . LEU A 1 128 ? 63.209 5.814 13.084 1.00 28.82 128 LEU A N 1
ATOM 891 C CA . LEU A 1 128 ? 61.954 6.122 13.781 1.00 29.03 128 LEU A CA 1
ATOM 892 C C . LEU A 1 128 ? 60.987 4.886 13.704 1.00 32.98 128 LEU A C 1
ATOM 893 O O . LEU A 1 128 ? 60.420 4.496 14.725 1.00 32.64 128 LEU A O 1
ATOM 898 N N . VAL A 1 129 ? 60.854 4.241 12.513 1.00 30.63 129 VAL A N 1
ATOM 899 C CA . VAL A 1 129 ? 60.013 3.033 12.310 1.00 30.38 129 VAL A CA 1
ATOM 900 C C . VAL A 1 129 ? 60.534 1.869 13.143 1.00 33.75 129 VAL A C 1
ATOM 901 O O . VAL A 1 129 ? 59.736 1.190 13.785 1.00 32.73 129 VAL A O 1
ATOM 905 N N . GLU A 1 130 ? 61.867 1.645 13.121 1.00 30.22 130 GLU A N 1
ATOM 906 C CA . GLU A 1 130 ? 62.523 0.563 13.860 1.00 30.99 130 GLU A CA 1
ATOM 907 C C . GLU A 1 130 ? 62.165 0.641 15.347 1.00 36.29 130 GLU A C 1
ATOM 908 O O . GLU A 1 130 ? 61.683 -0.345 15.892 1.00 35.26 130 GLU A O 1
ATOM 914 N N . ALA A 1 131 ? 62.294 1.854 15.963 1.00 33.02 131 ALA A N 1
ATOM 915 C CA . ALA A 1 131 ? 61.943 2.127 17.361 1.00 31.74 131 ALA A CA 1
ATOM 916 C C . ALA A 1 131 ? 60.469 1.772 17.628 1.00 36.71 131 ALA A C 1
ATOM 917 O O . ALA A 1 131 ? 60.163 1.213 18.676 1.00 37.05 131 ALA A O 1
ATOM 919 N N . LYS A 1 132 ? 59.570 2.074 16.678 1.00 34.12 132 LYS A N 1
ATOM 920 C CA . LYS A 1 132 ? 58.147 1.748 16.785 1.00 34.49 132 LYS A CA 1
ATOM 921 C C . LYS A 1 132 ? 57.935 0.237 16.620 1.00 38.18 132 LYS A C 1
ATOM 922 O O . LYS A 1 132 ? 57.135 -0.323 17.354 1.00 38.67 132 LYS A O 1
ATOM 928 N N . ILE A 1 133 ? 58.621 -0.410 15.653 1.00 35.00 133 ILE A N 1
ATOM 929 C CA . ILE A 1 133 ? 58.528 -1.862 15.394 1.00 36.55 133 ILE A CA 1
ATOM 930 C C . ILE A 1 133 ? 58.791 -2.600 16.686 1.00 44.19 133 ILE A C 1
ATOM 931 O O . ILE A 1 133 ? 57.962 -3.401 17.103 1.00 43.97 133 ILE A O 1
ATOM 936 N N . SER A 1 134 ? 59.898 -2.245 17.360 1.00 44.36 134 SER A N 1
ATOM 937 C CA . SER A 1 134 ? 60.309 -2.844 18.626 1.00 45.92 134 SER A CA 1
ATOM 938 C C . SER A 1 134 ? 59.455 -2.434 19.865 1.00 51.37 134 SER A C 1
ATOM 939 O O . SER A 1 134 ? 59.847 -2.724 20.995 1.00 51.74 134 SER A O 1
ATOM 942 N N . ARG A 1 135 ? 58.267 -1.823 19.630 1.00 47.90 135 ARG A N 1
ATOM 943 C CA . ARG A 1 135 ? 57.287 -1.419 20.639 1.00 77.35 135 ARG A CA 1
ATOM 944 C C . ARG A 1 135 ? 55.944 -2.102 20.361 1.00 99.07 135 ARG A C 1
ATOM 945 O O . ARG A 1 135 ? 55.465 -2.107 19.226 1.00 57.41 135 ARG A O 1
ATOM 953 N N . SER B 1 9 ? 35.818 -6.504 -9.558 1.00 62.08 9 SER B N 1
ATOM 954 C CA . SER B 1 9 ? 35.618 -5.058 -9.572 1.00 61.65 9 SER B CA 1
ATOM 955 C C . SER B 1 9 ? 34.420 -4.656 -8.733 1.00 65.11 9 SER B C 1
ATOM 956 O O . SER B 1 9 ? 34.583 -3.795 -7.880 1.00 64.51 9 SER B O 1
ATOM 959 N N . ALA B 1 10 ? 33.234 -5.289 -8.934 1.00 60.78 10 ALA B N 1
ATOM 960 C CA . ALA B 1 10 ? 32.034 -4.935 -8.168 1.00 60.15 10 ALA B CA 1
ATOM 961 C C . ALA B 1 10 ? 32.074 -5.4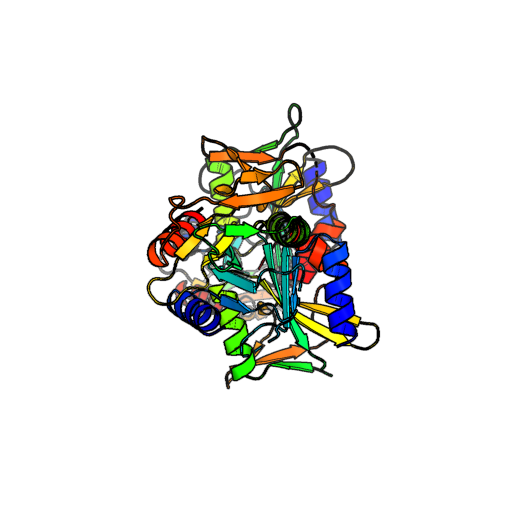96 -6.740 1.00 62.98 10 ALA B C 1
ATOM 962 O O . ALA B 1 10 ? 31.702 -4.788 -5.802 1.00 63.20 10 ALA B O 1
ATOM 964 N N . VAL B 1 11 ? 32.538 -6.759 -6.581 1.00 58.11 11 VAL B N 1
ATOM 965 C CA . VAL B 1 11 ? 32.691 -7.454 -5.284 1.00 57.25 11 VAL B CA 1
ATOM 966 C C . VAL B 1 11 ? 33.780 -6.739 -4.479 1.00 57.55 11 VAL B C 1
ATOM 967 O O . VAL B 1 11 ? 33.606 -6.451 -3.295 1.00 55.72 11 VAL B O 1
ATOM 971 N N . GLU B 1 12 ? 34.890 -6.439 -5.159 1.00 53.23 12 GLU B N 1
ATOM 972 C CA . GLU B 1 12 ? 36.043 -5.753 -4.609 1.00 52.43 12 GLU B CA 1
ATOM 973 C C . GLU B 1 12 ? 35.630 -4.354 -4.134 1.00 55.41 12 GLU B C 1
ATOM 974 O O . GLU B 1 12 ? 35.932 -3.994 -2.996 1.00 54.62 12 GLU B O 1
ATOM 980 N N . ARG B 1 13 ? 34.855 -3.614 -4.966 1.00 50.98 13 ARG B N 1
ATOM 981 C CA . ARG B 1 13 ? 34.334 -2.287 -4.630 1.00 49.78 13 ARG B CA 1
ATOM 982 C C . ARG B 1 13 ? 33.391 -2.337 -3.424 1.00 48.21 13 ARG B C 1
ATOM 983 O O . ARG B 1 13 ? 33.476 -1.471 -2.545 1.00 47.08 13 ARG B O 1
ATOM 991 N N . ASN B 1 14 ? 32.545 -3.375 -3.359 1.00 41.01 14 ASN B N 1
ATOM 992 C CA . ASN B 1 14 ? 31.625 -3.588 -2.246 1.00 39.68 14 ASN B CA 1
ATOM 993 C C . ASN B 1 14 ? 32.385 -3.868 -0.942 1.00 40.58 14 ASN B C 1
ATOM 994 O O . ASN B 1 14 ? 31.977 -3.366 0.118 1.00 39.57 14 ASN B O 1
ATOM 999 N N . ILE B 1 15 ? 33.482 -4.680 -1.021 1.00 36.07 15 ILE B N 1
ATOM 1000 C CA . ILE B 1 15 ? 34.326 -5.004 0.138 1.00 34.72 15 ILE B CA 1
ATOM 1001 C C . ILE B 1 15 ? 34.975 -3.737 0.673 1.00 36.60 15 ILE B C 1
ATOM 1002 O O . ILE B 1 15 ? 34.914 -3.480 1.874 1.00 35.50 15 ILE B O 1
ATOM 1007 N N . VAL B 1 16 ? 35.547 -2.927 -0.224 1.00 34.65 16 VAL B N 1
ATOM 1008 C CA . VAL B 1 16 ? 36.215 -1.655 0.113 1.00 33.99 16 VAL B CA 1
ATOM 1009 C C . VAL B 1 16 ? 35.230 -0.701 0.829 1.00 38.98 16 VAL B C 1
ATOM 1010 O O . VAL B 1 16 ? 35.552 -0.164 1.892 1.00 38.29 16 VAL B O 1
ATOM 1014 N N . SER B 1 17 ? 34.023 -0.557 0.274 1.00 35.70 17 SER B N 1
ATOM 1015 C CA . SER B 1 17 ? 32.968 0.304 0.814 1.00 35.70 17 SER B CA 1
ATOM 1016 C C . SER B 1 17 ? 32.492 -0.139 2.202 1.00 36.66 17 SER B C 1
ATOM 1017 O O . SER B 1 17 ? 32.304 0.709 3.080 1.00 34.26 17 SER B O 1
ATOM 1020 N N . ARG B 1 18 ? 32.266 -1.457 2.383 1.00 32.88 18 ARG B N 1
ATOM 1021 C CA . ARG B 1 18 ? 31.823 -2.022 3.654 1.00 33.50 18 ARG B CA 1
ATOM 1022 C C . ARG B 1 18 ? 32.898 -1.929 4.761 1.00 36.90 18 ARG B C 1
ATOM 1023 O O . ARG B 1 18 ? 32.545 -1.682 5.912 1.00 35.52 18 ARG B O 1
ATOM 1031 N N . LEU B 1 19 ? 34.209 -2.120 4.408 1.00 31.68 19 LEU B N 1
ATOM 1032 C CA . LEU B 1 19 ? 35.323 -1.955 5.348 1.00 30.01 19 LEU B CA 1
ATOM 1033 C C . LEU B 1 19 ? 35.447 -0.491 5.759 1.00 32.79 19 LEU B C 1
ATOM 1034 O O . LEU B 1 19 ? 35.634 -0.202 6.949 1.00 30.40 19 LEU B O 1
ATOM 1039 N N . ARG B 1 20 ? 35.265 0.434 4.787 1.00 30.74 20 ARG B N 1
ATOM 1040 C CA . ARG B 1 20 ? 35.260 1.878 5.059 1.00 30.66 20 ARG B CA 1
ATOM 1041 C C . ARG B 1 20 ? 34.131 2.265 6.009 1.00 37.31 20 ARG B C 1
ATOM 1042 O O . ARG B 1 20 ? 34.386 3.000 6.967 1.00 38.34 20 ARG B O 1
ATOM 1050 N N . ASP B 1 21 ? 32.916 1.691 5.821 1.00 34.83 21 ASP B N 1
ATOM 1051 C CA . ASP B 1 21 ? 31.776 1.946 6.712 1.00 35.60 21 ASP B CA 1
ATOM 1052 C C . ASP B 1 21 ? 32.092 1.530 8.150 1.00 39.28 21 ASP B C 1
ATOM 1053 O O . ASP B 1 21 ? 31.567 2.134 9.078 1.00 39.35 21 ASP B O 1
ATOM 1058 N N . LYS B 1 22 ? 32.982 0.529 8.329 1.00 35.34 22 LYS B N 1
ATOM 1059 C CA . LYS B 1 22 ? 33.396 -0.006 9.641 1.00 34.68 22 LYS B CA 1
ATOM 1060 C C . LYS B 1 22 ? 34.608 0.704 10.260 1.00 37.64 22 LYS B C 1
ATOM 1061 O O . LYS B 1 22 ? 35.145 0.235 11.258 1.00 36.43 22 LYS B O 1
ATOM 1067 N N . GLY B 1 23 ? 35.011 1.830 9.676 1.00 34.97 23 GLY B N 1
ATOM 1068 C CA . GLY B 1 23 ? 36.112 2.640 10.193 1.00 35.08 23 GLY B CA 1
ATOM 1069 C C . GLY B 1 23 ? 37.520 2.263 9.764 1.00 37.74 23 GLY B C 1
ATOM 1070 O O . GLY B 1 23 ? 38.481 2.674 10.419 1.00 38.30 23 GLY B O 1
ATOM 1071 N N . PHE B 1 24 ? 37.663 1.513 8.659 1.00 31.49 24 PHE B N 1
ATOM 1072 C CA . PHE B 1 24 ? 38.973 1.138 8.142 1.00 30.62 24 PHE B CA 1
ATOM 1073 C C . PHE B 1 24 ? 39.436 2.164 7.117 1.00 34.51 24 PHE B C 1
ATOM 1074 O O . PHE B 1 24 ? 38.621 2.682 6.331 1.00 32.96 24 PHE B O 1
ATOM 1082 N N . ALA B 1 25 ? 40.761 2.386 7.072 1.00 29.98 25 ALA B N 1
ATOM 1083 C CA . ALA B 1 25 ? 41.422 3.186 6.037 1.00 28.85 25 ALA B CA 1
ATOM 1084 C C . ALA B 1 25 ? 41.762 2.094 5.005 1.00 30.72 25 ALA B C 1
ATOM 1085 O O . ALA B 1 25 ? 42.396 1.090 5.349 1.00 29.44 25 ALA B O 1
ATOM 1087 N N . VAL B 1 26 ? 41.223 2.217 3.797 1.00 27.43 26 VAL B N 1
ATOM 1088 C CA . VAL B 1 26 ? 41.330 1.158 2.781 1.00 27.75 26 VAL B CA 1
ATOM 1089 C C . VAL B 1 26 ? 41.900 1.664 1.478 1.00 32.78 26 VAL B C 1
ATOM 1090 O O . VAL B 1 26 ? 41.519 2.731 0.990 1.00 31.43 26 VAL B O 1
ATOM 1094 N N . VAL B 1 27 ? 42.773 0.854 0.881 1.00 31.66 27 VAL B N 1
ATOM 1095 C CA . VAL B 1 27 ? 43.368 1.110 -0.430 1.00 31.81 27 VAL B CA 1
ATOM 1096 C C . VAL B 1 27 ? 43.312 -0.148 -1.299 1.00 37.48 27 VAL B C 1
ATOM 1097 O O . VAL B 1 27 ? 43.445 -1.247 -0.784 1.00 34.09 27 VAL B O 1
ATOM 1101 N N . ARG B 1 28 ? 43.123 0.017 -2.605 1.00 40.31 28 ARG B N 1
ATOM 1102 C CA . ARG B 1 28 ? 43.186 -1.078 -3.563 1.00 42.18 28 ARG B CA 1
ATOM 1103 C C . ARG B 1 28 ? 44.597 -1.116 -4.134 1.00 51.64 28 ARG B C 1
ATOM 1104 O O . ARG B 1 28 ? 45.283 -0.090 -4.114 1.00 53.59 28 ARG B O 1
ATOM 1112 N N . ALA B 1 29 ? 45.034 -2.275 -4.668 1.00 49.84 29 ALA B N 1
ATOM 1113 C CA . ALA B 1 29 ? 46.333 -2.371 -5.346 1.00 50.28 29 ALA B CA 1
ATOM 1114 C C . ALA B 1 29 ? 46.192 -1.599 -6.669 1.00 54.72 29 ALA B C 1
ATOM 1115 O O . ALA B 1 29 ? 45.129 -1.690 -7.300 1.00 54.07 29 ALA B O 1
ATOM 1117 N N . PRO B 1 30 ? 47.198 -0.792 -7.081 1.00 52.05 30 PRO B N 1
ATOM 1118 C CA . PRO B 1 30 ? 47.044 -0.010 -8.328 1.00 57.12 30 PRO B CA 1
ATOM 1119 C C . PRO B 1 30 ? 46.978 -0.847 -9.610 1.00 98.70 30 PRO B C 1
ATOM 1120 O O . PRO B 1 30 ? 47.507 -1.953 -9.672 1.00 63.31 30 PRO B O 1
ATOM 1124 N N . PRO B 1 39 ? 52.393 -9.285 -7.070 1.00 55.24 39 PRO B N 1
ATOM 1125 C CA . PRO B 1 39 ? 53.120 -9.033 -5.816 1.00 54.17 39 PRO B CA 1
ATOM 1126 C C . PRO B 1 39 ? 52.328 -8.341 -4.711 1.00 54.25 39 PRO B C 1
ATOM 1127 O O . PRO B 1 39 ? 52.553 -8.663 -3.549 1.00 55.34 39 PRO B O 1
ATOM 1131 N N . ILE B 1 40 ? 51.437 -7.386 -5.057 1.00 47.11 40 ILE B N 1
ATOM 1132 C CA . ILE B 1 40 ? 50.691 -6.567 -4.105 1.00 44.86 40 ILE B CA 1
ATOM 1133 C C . ILE B 1 40 ? 49.302 -7.126 -3.828 1.00 43.36 40 ILE B C 1
ATOM 1134 O O . ILE B 1 40 ? 48.561 -7.346 -4.777 1.00 43.20 40 ILE B O 1
ATOM 1139 N N . PRO B 1 41 ? 48.895 -7.298 -2.542 1.00 36.65 41 PRO B N 1
ATOM 1140 C CA . PRO B 1 41 ? 47.516 -7.741 -2.256 1.00 35.27 41 PRO B CA 1
ATOM 1141 C C . PRO B 1 41 ? 46.478 -6.771 -2.826 1.00 33.30 41 PRO B C 1
ATOM 1142 O O . PRO B 1 41 ? 46.708 -5.564 -2.834 1.00 31.20 41 PRO B O 1
ATOM 1146 N N . ASP B 1 42 ? 45.349 -7.319 -3.330 1.00 28.47 42 ASP B N 1
ATOM 1147 C CA . ASP B 1 42 ? 44.254 -6.565 -3.957 1.00 27.30 42 ASP B CA 1
ATOM 1148 C C . ASP B 1 42 ? 43.689 -5.469 -3.080 1.00 32.32 42 ASP B C 1
ATOM 1149 O O . ASP B 1 42 ? 43.380 -4.366 -3.561 1.00 31.76 42 ASP B O 1
ATOM 1154 N N . ILE B 1 43 ? 43.544 -5.764 -1.787 1.00 28.51 43 ILE B N 1
ATOM 1155 C CA . ILE B 1 43 ? 42.996 -4.786 -0.854 1.00 27.35 43 ILE B CA 1
ATOM 1156 C C . ILE B 1 43 ? 43.867 -4.760 0.366 1.00 31.79 43 ILE B C 1
ATOM 1157 O O . ILE B 1 43 ? 44.228 -5.814 0.900 1.00 33.50 43 ILE B O 1
ATOM 1162 N N . ILE B 1 44 ? 44.186 -3.546 0.819 1.00 26.51 44 ILE B N 1
ATOM 1163 C CA . ILE B 1 44 ? 44.921 -3.319 2.045 1.00 25.25 44 ILE B CA 1
ATOM 1164 C C . ILE B 1 44 ? 43.978 -2.496 2.924 1.00 28.66 44 ILE B C 1
ATOM 1165 O O . ILE B 1 44 ? 43.552 -1.412 2.516 1.00 28.56 44 ILE B O 1
ATOM 1170 N N . ALA B 1 45 ? 43.603 -3.046 4.087 1.00 23.35 45 ALA B N 1
ATOM 1171 C CA . ALA B 1 45 ? 42.689 -2.360 5.008 1.00 23.58 45 ALA B CA 1
ATOM 1172 C C . ALA B 1 45 ? 43.376 -2.188 6.349 1.00 28.82 45 ALA B C 1
ATOM 1173 O O . ALA B 1 45 ? 43.998 -3.120 6.852 1.00 30.56 45 ALA B O 1
ATOM 1175 N N . LEU B 1 46 ? 43.320 -0.978 6.886 1.00 24.15 46 LEU B N 1
ATOM 1176 C CA . LEU B 1 46 ? 44.010 -0.642 8.106 1.00 24.14 46 LEU B CA 1
ATOM 1177 C C . LEU B 1 46 ? 43.071 -0.034 9.121 1.00 32.64 46 LEU B C 1
ATOM 1178 O O . LEU B 1 46 ? 42.283 0.857 8.780 1.00 33.02 46 LEU B O 1
ATOM 1183 N N . LYS B 1 47 ? 43.176 -0.493 10.386 1.00 30.70 47 LYS B N 1
ATOM 1184 C CA . LYS B 1 47 ? 42.374 0.058 11.483 1.00 30.99 47 LYS B CA 1
ATOM 1185 C C . LYS B 1 47 ? 43.109 -0.065 12.795 1.00 35.06 47 LYS B C 1
ATOM 1186 O O . LYS B 1 47 ? 43.456 -1.174 13.188 1.00 35.54 47 LYS B O 1
ATOM 1192 N N . ASN B 1 48 ? 43.320 1.069 13.494 1.00 31.73 48 ASN B N 1
ATOM 1193 C CA . ASN B 1 48 ? 43.988 1.157 14.814 1.00 32.05 48 ASN B CA 1
ATOM 1194 C C . ASN B 1 48 ? 45.273 0.321 14.917 1.00 35.61 48 ASN B C 1
ATOM 1195 O O . ASN B 1 48 ? 45.457 -0.439 15.882 1.00 33.95 48 ASN B O 1
ATOM 1200 N N . GLY B 1 49 ? 46.128 0.447 13.894 1.00 31.85 49 GLY B N 1
ATOM 1201 C CA . GLY B 1 49 ? 47.392 -0.275 13.821 1.00 30.80 49 GLY B CA 1
ATOM 1202 C C . GLY B 1 49 ? 47.289 -1.690 13.287 1.00 35.01 49 GLY B C 1
ATOM 1203 O O . GLY B 1 49 ? 48.318 -2.347 13.147 1.00 35.75 49 GLY B O 1
ATOM 1204 N N . VAL B 1 50 ? 46.051 -2.187 12.994 1.00 30.43 50 VAL B N 1
ATOM 1205 C CA . VAL B 1 50 ? 45.829 -3.551 12.475 1.00 29.53 50 VAL B CA 1
ATOM 1206 C C . VAL B 1 50 ? 45.825 -3.556 10.935 1.00 32.75 50 VAL B C 1
ATOM 1207 O O . VAL B 1 50 ? 45.071 -2.799 10.315 1.00 31.60 50 VAL B O 1
ATOM 1211 N N . ILE B 1 51 ? 46.707 -4.402 10.341 1.00 28.72 51 ILE B N 1
ATOM 1212 C CA . ILE B 1 51 ? 46.890 -4.540 8.896 1.00 27.20 51 ILE B CA 1
ATOM 1213 C C . ILE B 1 51 ? 46.243 -5.825 8.397 1.00 30.90 51 ILE B C 1
ATOM 1214 O O . ILE B 1 51 ? 46.613 -6.915 8.831 1.00 27.65 51 ILE B O 1
ATOM 1219 N N . ILE B 1 52 ? 45.283 -5.675 7.473 1.00 28.66 52 ILE B N 1
ATOM 1220 C CA . ILE B 1 52 ? 44.557 -6.758 6.839 1.00 27.85 52 ILE B CA 1
ATOM 1221 C C . ILE B 1 52 ? 44.850 -6.669 5.362 1.00 29.86 52 ILE B C 1
ATOM 1222 O O . ILE B 1 52 ? 44.729 -5.604 4.768 1.00 29.72 52 ILE B O 1
ATOM 1227 N N . LEU B 1 53 ? 45.295 -7.790 4.796 1.00 26.14 53 LEU B N 1
ATOM 1228 C CA . LEU B 1 53 ? 45.642 -7.922 3.377 1.00 24.4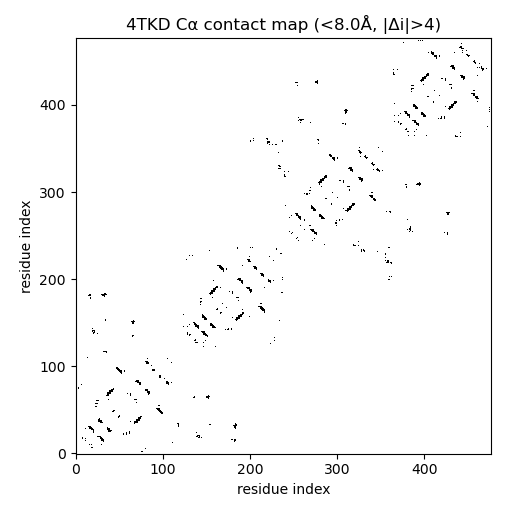9 53 LEU B CA 1
ATOM 1229 C C . LEU B 1 53 ? 44.708 -8.913 2.730 1.00 28.04 53 LEU B C 1
ATOM 1230 O O . LEU B 1 53 ? 44.655 -10.066 3.137 1.00 28.37 53 LEU B O 1
ATOM 1235 N N . ILE B 1 54 ? 43.995 -8.481 1.707 1.00 25.09 54 ILE B N 1
ATOM 1236 C CA . ILE B 1 54 ? 43.047 -9.344 1.019 1.00 25.90 54 ILE B CA 1
ATOM 1237 C C . ILE B 1 54 ? 43.453 -9.619 -0.449 1.00 31.06 54 ILE B C 1
ATOM 1238 O O . ILE B 1 54 ? 43.617 -8.682 -1.231 1.00 29.76 54 ILE B O 1
ATOM 1243 N N . GLU B 1 55 ? 43.521 -10.914 -0.818 1.00 29.30 55 GLU B N 1
ATOM 1244 C CA . GLU B 1 55 ? 43.747 -11.321 -2.189 1.00 28.63 55 GLU B CA 1
ATOM 1245 C C . GLU B 1 55 ? 42.436 -11.927 -2.699 1.00 34.22 55 GLU B C 1
ATOM 1246 O O . GLU B 1 55 ? 41.962 -12.917 -2.151 1.00 33.54 55 GLU B O 1
ATOM 1252 N N . MET B 1 56 ? 41.836 -11.290 -3.709 1.00 33.89 56 MET B N 1
ATOM 1253 C CA . MET B 1 56 ? 40.575 -11.712 -4.313 1.00 35.17 56 MET B CA 1
ATOM 1254 C C . MET B 1 56 ? 40.784 -12.905 -5.204 1.00 39.48 56 MET B C 1
ATOM 1255 O O . MET B 1 56 ? 41.705 -12.890 -6.024 1.00 38.32 56 MET B O 1
ATOM 1260 N N . LYS B 1 57 ? 39.897 -13.919 -5.072 1.00 38.84 57 LYS B N 1
ATOM 1261 C CA . LYS B 1 57 ? 39.882 -15.162 -5.858 1.00 41.49 57 LYS B CA 1
ATOM 1262 C C . LYS B 1 57 ? 38.458 -15.549 -6.290 1.00 52.29 57 LYS B C 1
ATOM 1263 O O . LYS B 1 57 ? 37.499 -15.251 -5.569 1.00 51.86 57 LYS B O 1
ATOM 1269 N N . SER B 1 58 ? 38.321 -16.174 -7.487 1.00 54.26 58 SER B N 1
ATOM 1270 C CA . SER B 1 58 ? 37.012 -16.543 -8.097 1.00 55.92 58 SER B CA 1
ATOM 1271 C C . SER B 1 58 ? 36.656 -18.050 -8.228 1.00 61.73 58 SER B C 1
ATOM 1272 O O . SER B 1 58 ? 35.535 -18.358 -8.663 1.00 61.08 58 SER B O 1
ATOM 1275 N N . ARG B 1 59 ? 37.583 -18.974 -7.835 1.00 59.53 59 ARG B N 1
ATOM 1276 C CA . ARG B 1 59 ? 37.452 -20.444 -7.917 1.00 88.39 59 ARG B CA 1
ATOM 1277 C C . ARG B 1 59 ? 37.213 -20.991 -9.324 1.00 113.44 59 ARG B C 1
ATOM 1278 O O . ARG B 1 59 ? 37.699 -22.071 -9.655 1.00 72.00 59 ARG B O 1
ATOM 1286 N N . GLY B 1 62 ? 35.873 -26.682 -8.228 1.00 53.44 62 GLY B N 1
ATOM 1287 C CA . GLY B 1 62 ? 35.425 -25.660 -7.285 1.00 53.62 62 GLY B CA 1
ATOM 1288 C C . GLY B 1 62 ? 36.358 -25.527 -6.096 1.00 55.92 62 GLY B C 1
ATOM 1289 O O . GLY B 1 62 ? 35.918 -25.545 -4.942 1.00 56.41 62 GLY B O 1
ATOM 1290 N N . LYS B 1 63 ? 37.660 -25.404 -6.387 1.00 49.10 63 LYS B N 1
ATOM 1291 C CA . LYS B 1 63 ? 38.738 -25.325 -5.410 1.00 47.48 63 LYS B CA 1
ATOM 1292 C C . LYS B 1 63 ? 39.588 -24.086 -5.622 1.00 48.88 63 LYS B C 1
ATOM 1293 O O . LYS B 1 63 ? 39.821 -23.653 -6.761 1.00 47.55 63 LYS B O 1
ATOM 1299 N N . ILE B 1 64 ? 40.072 -23.539 -4.504 1.00 44.19 64 ILE B N 1
ATOM 1300 C CA . ILE B 1 64 ? 40.919 -22.342 -4.451 1.00 43.10 64 ILE B CA 1
ATOM 1301 C C . ILE B 1 64 ? 42.362 -22.666 -4.836 1.00 45.62 64 ILE B C 1
ATOM 1302 O O . ILE B 1 64 ? 43.012 -23.481 -4.184 1.00 44.76 64 ILE B O 1
ATOM 1307 N N . TYR B 1 65 ? 42.844 -22.037 -5.902 1.00 42.45 65 TYR B N 1
ATOM 1308 C CA . TYR B 1 65 ? 44.187 -22.268 -6.405 1.00 42.82 65 TYR B CA 1
ATOM 1309 C C . TYR B 1 65 ? 44.944 -20.946 -6.521 1.00 43.73 65 TYR B C 1
ATOM 1310 O O . TYR B 1 65 ? 44.430 -19.987 -7.115 1.00 44.30 65 TYR B O 1
ATOM 1319 N N . VAL B 1 66 ? 46.135 -20.875 -5.902 1.00 35.50 66 VAL B N 1
ATOM 1320 C CA . VAL B 1 66 ? 46.994 -19.678 -5.936 1.00 33.45 66 VAL B CA 1
ATOM 1321 C C . VAL B 1 66 ? 48.358 -20.134 -6.458 1.00 36.26 66 VAL B C 1
ATOM 1322 O O . VAL B 1 66 ? 49.057 -20.915 -5.789 1.00 32.65 66 VAL B O 1
ATOM 1326 N N . ARG B 1 67 ? 48.696 -19.689 -7.686 1.00 33.17 67 ARG B N 1
ATOM 1327 C CA . ARG B 1 67 ? 49.944 -20.016 -8.365 1.00 32.91 67 ARG B CA 1
ATOM 1328 C C . ARG B 1 67 ? 51.146 -19.532 -7.559 1.00 33.57 67 ARG B C 1
ATOM 1329 O O . ARG B 1 67 ? 51.093 -18.437 -6.991 1.00 32.18 67 ARG B O 1
ATOM 1337 N N . ARG B 1 68 ? 52.219 -20.362 -7.510 1.00 28.80 68 ARG B N 1
ATOM 1338 C CA . ARG B 1 68 ? 53.480 -20.104 -6.799 1.00 28.28 68 ARG B CA 1
ATOM 1339 C C . ARG B 1 68 ? 53.978 -18.641 -6.819 1.00 33.99 68 ARG B C 1
ATOM 1340 O O . ARG B 1 68 ? 54.224 -18.081 -5.763 1.00 34.42 68 ARG B O 1
ATOM 1348 N N . GLU B 1 69 ? 54.138 -18.036 -7.996 1.00 31.29 69 GLU B N 1
ATOM 1349 C CA . GLU B 1 69 ? 54.654 -16.671 -8.149 1.00 31.30 69 GLU B CA 1
ATOM 1350 C C . GLU B 1 69 ? 53.759 -15.631 -7.467 1.00 33.07 69 GLU B C 1
ATOM 1351 O O . GLU B 1 69 ? 54.288 -14.735 -6.791 1.00 32.92 69 GLU B O 1
ATOM 1357 N N . GLN B 1 70 ? 52.406 -15.768 -7.615 1.00 25.31 70 GLN B N 1
ATOM 1358 C CA . GLN B 1 70 ? 51.442 -14.864 -6.992 1.00 22.35 70 GLN B CA 1
ATOM 1359 C C . GLN B 1 70 ? 51.470 -15.081 -5.489 1.00 28.47 70 GLN B C 1
ATOM 1360 O O . GLN B 1 70 ? 51.594 -14.120 -4.739 1.00 26.59 70 GLN B O 1
ATOM 1366 N N . ALA B 1 71 ? 51.385 -16.362 -5.052 1.00 29.10 71 ALA B N 1
ATOM 1367 C CA . ALA B 1 71 ? 51.415 -16.726 -3.634 1.00 28.95 71 ALA B CA 1
ATOM 1368 C C . ALA B 1 71 ? 52.657 -16.191 -2.947 1.00 30.27 71 ALA B C 1
ATOM 1369 O O . ALA B 1 71 ? 52.525 -15.510 -1.937 1.00 29.48 71 ALA B O 1
ATOM 1371 N N . GLU B 1 72 ? 53.844 -16.448 -3.518 1.00 25.68 72 GLU B N 1
ATOM 1372 C CA . GLU B 1 72 ? 55.126 -15.978 -2.959 1.00 25.54 72 GLU B CA 1
ATOM 1373 C C . GLU B 1 72 ? 55.200 -14.483 -2.769 1.00 28.72 72 GLU B C 1
ATOM 1374 O O . GLU B 1 72 ? 55.592 -14.049 -1.696 1.00 30.50 72 GLU B O 1
ATOM 1380 N N . GLY B 1 73 ? 54.775 -13.719 -3.773 1.00 25.46 73 GLY B N 1
ATOM 1381 C CA . GLY B 1 73 ? 54.729 -12.259 -3.705 1.00 25.46 73 GLY B CA 1
ATOM 1382 C C . GLY B 1 73 ? 53.813 -11.723 -2.611 1.00 31.24 73 GLY B C 1
ATOM 1383 O O . GLY B 1 73 ? 54.205 -10.818 -1.869 1.00 34.25 73 GLY B O 1
ATOM 1384 N N . ILE B 1 74 ? 52.599 -12.286 -2.479 1.00 25.14 74 ILE B N 1
ATOM 1385 C CA . ILE B 1 74 ? 51.671 -11.829 -1.436 1.00 24.37 74 ILE B CA 1
ATOM 1386 C C . ILE B 1 74 ? 52.089 -12.245 -0.036 1.00 25.65 74 ILE B C 1
ATOM 1387 O O . ILE B 1 74 ? 51.884 -11.486 0.907 1.00 23.87 74 ILE B O 1
ATOM 1392 N N . ILE B 1 75 ? 52.722 -13.435 0.085 1.00 24.03 75 ILE B N 1
ATOM 1393 C CA . ILE B 1 75 ? 53.268 -13.950 1.347 1.00 25.21 75 ILE B CA 1
ATOM 1394 C C . ILE B 1 75 ? 54.397 -13.027 1.808 1.00 28.56 75 ILE B C 1
ATOM 1395 O O . ILE B 1 75 ? 54.497 -12.723 2.999 1.00 27.09 75 ILE B O 1
ATOM 1400 N N . GLU B 1 76 ? 55.244 -12.585 0.848 1.00 25.91 76 GLU B N 1
ATOM 1401 C CA . GLU B 1 76 ? 56.384 -11.699 1.100 1.00 25.72 76 GLU B CA 1
ATOM 1402 C C . GLU B 1 76 ? 55.909 -10.326 1.550 1.00 30.45 76 GLU B C 1
ATOM 1403 O O . GLU B 1 76 ? 56.470 -9.737 2.483 1.00 30.66 76 GLU B O 1
ATOM 1409 N N . PHE B 1 77 ? 54.869 -9.806 0.896 1.00 27.62 77 PHE B N 1
ATOM 1410 C CA . PHE B 1 77 ? 54.304 -8.502 1.253 1.00 25.51 77 PHE B CA 1
ATOM 1411 C C . PHE B 1 77 ? 53.720 -8.605 2.677 1.00 30.43 77 PHE B C 1
ATOM 1412 O O . PHE B 1 77 ? 53.970 -7.733 3.498 1.00 31.53 77 PHE B O 1
ATOM 1420 N N . ALA B 1 78 ? 53.032 -9.713 2.985 1.00 26.85 78 ALA B N 1
ATOM 1421 C CA . ALA B 1 78 ? 52.444 -9.978 4.298 1.00 27.36 78 ALA B CA 1
ATOM 1422 C C . ALA B 1 78 ? 53.523 -10.043 5.385 1.00 30.38 78 ALA B C 1
ATOM 1423 O O . ALA B 1 78 ? 53.356 -9.468 6.465 1.00 30.17 78 ALA B O 1
ATOM 1425 N N . ARG B 1 79 ? 54.603 -10.770 5.097 1.00 25.62 79 ARG B N 1
ATOM 1426 C CA . ARG B 1 79 ? 55.733 -10.946 5.999 1.00 25.19 79 ARG B CA 1
ATOM 1427 C C . ARG B 1 79 ? 56.388 -9.601 6.302 1.00 25.80 79 ARG B C 1
ATOM 1428 O O . ARG B 1 79 ? 56.607 -9.274 7.474 1.00 24.54 79 ARG B O 1
ATOM 1436 N N . LYS B 1 80 ? 56.683 -8.823 5.252 1.00 21.89 80 LYS B N 1
ATOM 1437 C CA . LYS B 1 80 ? 57.353 -7.515 5.396 1.00 22.78 80 LYS B CA 1
ATOM 1438 C C . LYS B 1 80 ? 56.499 -6.511 6.139 1.00 26.25 80 LYS B C 1
ATOM 1439 O O . LYS B 1 80 ? 57.017 -5.845 7.031 1.00 26.64 80 LYS B O 1
ATOM 1445 N N . SER B 1 81 ? 55.182 -6.457 5.815 1.00 22.37 81 SER B N 1
ATOM 1446 C CA . SER B 1 81 ? 54.235 -5.508 6.417 1.00 22.64 81 SER B CA 1
ATOM 1447 C C . SER B 1 81 ? 53.867 -5.828 7.844 1.00 28.04 81 SER B C 1
ATOM 1448 O O . SER B 1 81 ? 53.503 -4.921 8.578 1.00 27.34 81 SER B O 1
ATOM 1451 N N . GLY B 1 82 ? 53.917 -7.114 8.199 1.00 26.40 82 GLY B N 1
ATOM 1452 C CA . GLY B 1 82 ? 53.461 -7.621 9.487 1.00 26.59 82 GLY B CA 1
ATOM 1453 C C . GLY B 1 82 ? 51.941 -7.747 9.520 1.00 30.19 82 GLY B C 1
ATOM 1454 O O . GLY B 1 82 ? 51.345 -7.824 10.598 1.00 31.09 82 GLY B O 1
ATOM 1455 N N . GLY B 1 83 ? 51.313 -7.772 8.338 1.00 24.41 83 GLY B N 1
ATOM 1456 C CA . GLY B 1 83 ? 49.865 -7.873 8.192 1.00 22.84 83 GLY B CA 1
ATOM 1457 C C . GLY B 1 83 ? 49.333 -9.288 8.158 1.00 29.05 83 GLY B C 1
ATOM 1458 O O . GLY B 1 83 ? 50.094 -10.258 8.048 1.00 30.47 83 GLY B O 1
ATOM 1459 N N . SER B 1 84 ? 48.014 -9.417 8.256 1.00 26.63 84 SER B N 1
ATOM 1460 C CA . SER B 1 84 ? 47.341 -10.716 8.202 1.00 26.49 84 SER B CA 1
ATOM 1461 C C . SER B 1 84 ? 46.788 -10.904 6.795 1.00 27.58 84 SER B C 1
ATOM 1462 O O . SER B 1 84 ? 46.088 -10.032 6.301 1.00 28.74 84 SER B O 1
ATOM 1465 N N . LEU B 1 85 ? 47.158 -12.004 6.142 1.00 23.29 85 LEU B N 1
ATOM 1466 C CA . LEU B 1 85 ? 46.777 -12.321 4.776 1.00 23.05 85 LEU B CA 1
ATOM 1467 C C . LEU B 1 85 ? 45.576 -13.243 4.689 1.00 28.03 85 LEU B C 1
ATOM 1468 O O . LEU B 1 85 ? 45.513 -14.266 5.364 1.00 28.91 85 LEU B O 1
ATOM 1473 N N . PHE B 1 86 ? 44.621 -12.862 3.838 1.00 23.47 86 PHE B N 1
ATOM 1474 C CA . PHE B 1 86 ? 43.386 -13.610 3.616 1.00 23.58 86 PHE B CA 1
ATOM 1475 C C . PHE B 1 86 ? 43.069 -13.707 2.159 1.00 29.22 86 PHE B C 1
ATOM 1476 O O . PHE B 1 86 ? 43.326 -12.763 1.392 1.00 28.91 86 PHE B O 1
ATOM 1484 N N . LEU B 1 87 ? 42.473 -14.831 1.786 1.00 26.59 87 LEU B N 1
ATOM 1485 C CA . LEU B 1 87 ? 41.962 -15.024 0.453 1.00 28.74 87 LEU B CA 1
ATOM 1486 C C . LEU B 1 87 ? 40.500 -14.680 0.460 1.00 32.46 87 LEU B C 1
ATOM 1487 O O . LEU B 1 87 ? 39.748 -15.232 1.255 1.00 33.03 87 LEU B O 1
ATOM 1492 N N . GLY B 1 88 ? 40.112 -13.749 -0.388 1.00 29.64 88 GLY B N 1
ATOM 1493 C CA . GLY B 1 88 ? 38.723 -13.330 -0.540 1.00 30.00 88 GLY B CA 1
ATOM 1494 C C . GLY B 1 88 ? 38.082 -14.201 -1.598 1.00 34.50 88 GLY B C 1
ATOM 1495 O O . GLY B 1 88 ? 38.410 -14.106 -2.779 1.00 33.32 88 GLY B O 1
ATOM 1496 N N . VAL B 1 89 ? 37.252 -15.123 -1.161 1.00 32.74 89 VAL B N 1
ATOM 1497 C CA . VAL B 1 89 ? 36.610 -16.076 -2.042 1.00 33.35 89 VAL B CA 1
ATOM 1498 C C . VAL B 1 89 ? 35.236 -15.604 -2.333 1.00 40.64 89 VAL B C 1
ATOM 1499 O O . VAL B 1 89 ? 34.356 -15.593 -1.456 1.00 40.64 89 VAL B O 1
ATOM 1503 N N . LYS B 1 90 ? 35.093 -15.103 -3.559 1.00 38.44 90 LYS B N 1
ATOM 1504 C CA . LYS B 1 90 ? 33.835 -14.625 -4.070 1.00 38.70 90 LYS B CA 1
ATOM 1505 C C . LYS B 1 90 ? 33.161 -15.741 -4.867 1.00 43.24 90 LYS B C 1
ATOM 1506 O O . LYS B 1 90 ? 33.737 -16.308 -5.808 1.00 43.48 90 LYS B O 1
ATOM 1512 N N . LYS B 1 91 ? 31.964 -16.091 -4.406 1.00 38.78 91 LYS B N 1
ATOM 1513 C CA . LYS B 1 91 ? 31.092 -17.120 -4.935 1.00 38.67 91 LYS B CA 1
ATOM 1514 C C . LYS B 1 91 ? 29.665 -16.516 -4.957 1.00 42.67 91 LYS B C 1
ATOM 1515 O O . LYS B 1 91 ? 29.324 -15.776 -4.035 1.00 40.80 91 LYS B O 1
ATOM 1521 N N . PRO B 1 92 ? 28.829 -16.763 -5.995 1.00 40.29 92 PRO B N 1
ATOM 1522 C CA . PRO B 1 92 ? 27.479 -16.151 -6.001 1.00 40.93 92 PRO B CA 1
ATOM 1523 C C . PRO B 1 92 ? 26.741 -16.373 -4.677 1.00 43.80 92 PRO B C 1
ATOM 1524 O O . PRO B 1 92 ? 26.583 -17.512 -4.244 1.00 43.40 92 PRO B O 1
ATOM 1528 N N . GLY B 1 93 ? 26.433 -15.274 -3.995 1.00 39.51 93 GLY B N 1
ATOM 1529 C CA . GLY B 1 93 ? 25.799 -15.291 -2.681 1.00 39.75 93 GLY B CA 1
ATOM 1530 C C . GLY B 1 93 ? 26.723 -15.578 -1.509 1.00 46.53 93 GLY B C 1
ATOM 1531 O O . GLY B 1 93 ? 26.261 -15.663 -0.365 1.00 47.77 93 GLY B O 1
ATOM 1532 N N . VAL B 1 94 ? 28.037 -15.719 -1.771 1.00 42.11 94 VAL B N 1
ATOM 1533 C CA . VAL B 1 94 ? 29.033 -16.029 -0.739 1.00 42.52 94 VAL B CA 1
ATOM 1534 C C . VAL B 1 94 ? 30.209 -15.035 -0.750 1.00 43.71 94 VAL B C 1
ATOM 1535 O O . VAL B 1 94 ? 30.777 -14.726 -1.810 1.00 44.45 94 VAL B O 1
ATOM 1539 N N . LEU B 1 95 ? 30.530 -14.513 0.435 1.00 36.16 95 LEU B N 1
ATOM 1540 C CA . LEU B 1 95 ? 31.696 -13.680 0.652 1.00 34.85 95 LEU B CA 1
ATOM 1541 C C . LEU B 1 95 ? 32.376 -14.281 1.868 1.00 34.79 95 LEU B C 1
ATOM 1542 O O . LEU B 1 95 ? 31.865 -14.200 2.995 1.00 32.41 95 LEU B O 1
ATOM 1547 N N . LYS B 1 96 ? 33.484 -14.989 1.596 1.00 29.44 96 LYS B N 1
ATOM 1548 C CA . LYS B 1 96 ? 34.264 -15.686 2.591 1.00 29.19 96 LYS B CA 1
ATOM 1549 C C . LYS B 1 96 ? 35.754 -15.313 2.493 1.00 31.91 96 LYS B C 1
ATOM 1550 O O . LYS B 1 96 ? 36.348 -15.325 1.418 1.00 32.48 96 LYS B O 1
ATOM 1556 N N . PHE B 1 97 ? 36.343 -15.007 3.621 1.00 27.76 97 PHE B N 1
ATOM 1557 C CA . PHE B 1 97 ? 37.756 -14.682 3.746 1.00 27.70 97 PHE B CA 1
ATOM 1558 C C . PHE B 1 97 ? 38.446 -15.861 4.430 1.00 32.15 97 PHE B C 1
ATOM 1559 O O . PHE B 1 97 ? 38.111 -16.228 5.560 1.00 32.96 97 PHE B O 1
ATOM 1567 N N . ILE B 1 98 ? 39.365 -16.486 3.701 1.00 28.79 98 ILE B N 1
ATOM 1568 C CA . ILE B 1 98 ? 40.142 -17.637 4.176 1.00 28.92 98 ILE B CA 1
ATOM 1569 C C . ILE B 1 98 ? 41.532 -17.184 4.630 1.00 33.08 98 ILE B C 1
ATOM 1570 O O . ILE B 1 98 ? 42.294 -16.675 3.808 1.00 30.71 98 ILE B O 1
ATOM 1575 N N . PRO B 1 99 ? 41.895 -17.387 5.923 1.00 31.55 99 PRO B N 1
ATOM 1576 C CA . PRO B 1 99 ? 43.270 -17.061 6.357 1.00 31.04 99 PRO B CA 1
ATOM 1577 C C . PRO B 1 99 ? 44.265 -17.850 5.515 1.00 33.73 99 PRO B C 1
ATOM 1578 O O . PRO B 1 99 ? 44.074 -19.055 5.317 1.00 31.80 99 PRO B O 1
ATOM 1582 N N . PHE B 1 100 ? 45.280 -17.159 4.953 1.00 30.21 100 PHE B N 1
ATOM 1583 C CA . PHE B 1 100 ? 46.244 -17.779 4.046 1.00 29.64 100 PHE B CA 1
ATOM 1584 C C . PHE B 1 100 ? 46.915 -19.023 4.585 1.00 33.79 100 PHE B C 1
ATOM 1585 O O . PHE B 1 100 ? 47.187 -19.944 3.810 1.00 32.91 100 PHE B O 1
ATOM 1593 N N . GLU B 1 101 ? 47.134 -19.070 5.908 1.00 31.15 101 GLU B N 1
ATOM 1594 C CA . GLU B 1 101 ? 47.794 -20.177 6.618 1.00 31.82 101 GLU B CA 1
ATOM 1595 C C . GLU B 1 101 ? 47.055 -21.497 6.485 1.00 34.75 101 GLU B C 1
ATOM 1596 O O . GLU B 1 101 ? 47.694 -22.524 6.693 1.00 34.69 101 GLU B O 1
ATOM 1602 N N . LYS B 1 102 ? 45.737 -21.476 6.150 1.00 29.51 102 LYS B N 1
ATOM 1603 C CA . LYS B 1 102 ? 44.886 -22.667 5.946 1.00 30.26 102 LYS B CA 1
ATOM 1604 C C . LYS B 1 102 ? 45.136 -23.346 4.580 1.00 36.18 102 LYS B C 1
ATOM 1605 O O . LYS B 1 102 ? 44.765 -24.504 4.389 1.00 37.00 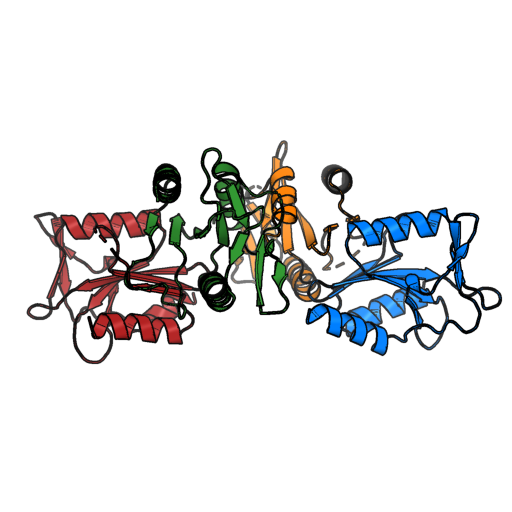102 LYS B O 1
ATOM 1611 N N . LEU B 1 103 ? 45.713 -22.625 3.624 1.00 33.16 103 LEU B N 1
ATOM 1612 C CA . LEU B 1 103 ? 46.000 -23.216 2.321 1.00 33.53 103 LEU B CA 1
ATOM 1613 C C . LEU B 1 103 ? 47.150 -24.212 2.423 1.00 37.77 103 LEU B C 1
ATOM 1614 O O . LEU B 1 103 ? 48.061 -24.027 3.230 1.00 39.37 103 LEU B O 1
ATOM 1619 N N . ARG B 1 104 ? 47.104 -25.255 1.594 1.00 32.72 104 ARG B N 1
ATOM 1620 C CA . ARG B 1 104 ? 48.134 -26.281 1.524 1.00 31.40 104 ARG B CA 1
ATOM 1621 C C . ARG B 1 104 ? 49.069 -25.941 0.372 1.00 34.29 104 ARG B C 1
ATOM 1622 O O . ARG B 1 104 ? 48.618 -25.642 -0.738 1.00 31.71 104 ARG B O 1
ATOM 1630 N N . ARG B 1 105 ? 50.376 -25.964 0.662 1.00 32.40 105 ARG B N 1
ATOM 1631 C CA . ARG B 1 105 ? 51.421 -25.733 -0.303 1.00 31.96 105 ARG B CA 1
ATOM 1632 C C . ARG B 1 105 ? 51.626 -27.070 -1.046 1.00 36.79 105 ARG B C 1
ATOM 1633 O O . ARG B 1 105 ? 51.872 -28.100 -0.419 1.00 34.66 105 ARG B O 1
ATOM 1641 N N . THR B 1 106 ? 51.496 -27.050 -2.382 1.00 32.73 106 THR B N 1
ATOM 1642 C CA . THR B 1 106 ? 51.701 -28.236 -3.195 1.00 32.35 106 THR B CA 1
ATOM 1643 C C . THR B 1 106 ? 53.209 -28.459 -3.386 1.00 38.06 106 THR B C 1
ATOM 1644 O O . THR B 1 106 ? 54.014 -27.595 -3.041 1.00 36.74 106 THR B O 1
ATOM 1648 N N . GLU B 1 107 ? 53.576 -29.630 -3.937 1.00 36.11 107 GLU B N 1
ATOM 1649 C CA . GLU B 1 107 ? 54.944 -30.065 -4.214 1.00 36.14 107 GLU B CA 1
ATOM 1650 C C . GLU B 1 107 ? 55.728 -29.023 -5.004 1.00 39.65 107 GLU B C 1
ATOM 1651 O O . GLU B 1 107 ? 56.914 -28.854 -4.726 1.00 41.70 107 GLU B O 1
ATOM 1657 N N . THR B 1 108 ? 55.078 -28.316 -5.955 1.00 35.03 108 THR B N 1
ATOM 1658 C CA . THR B 1 108 ? 55.728 -27.278 -6.766 1.00 34.87 108 THR B CA 1
ATOM 1659 C C . THR B 1 108 ? 55.557 -25.846 -6.259 1.00 39.84 108 THR B C 1
ATOM 1660 O O . THR B 1 108 ? 56.027 -24.901 -6.889 1.00 40.24 108 THR B O 1
ATOM 1664 N N . GLY B 1 109 ? 54.996 -25.698 -5.068 1.00 35.34 109 GLY B N 1
ATOM 1665 C CA . GLY B 1 109 ? 54.899 -24.393 -4.430 1.00 34.33 109 GLY B CA 1
ATOM 1666 C C . GLY B 1 109 ? 53.616 -23.633 -4.653 1.00 36.61 109 GLY B C 1
ATOM 1667 O O . GLY B 1 109 ? 53.505 -22.479 -4.224 1.00 36.27 109 GLY B O 1
ATOM 1668 N N . ASN B 1 110 ? 52.628 -24.254 -5.311 1.00 31.11 110 ASN B N 1
ATOM 1669 C CA . ASN B 1 110 ? 51.331 -23.594 -5.464 1.00 30.76 110 ASN B CA 1
ATOM 1670 C C . ASN B 1 110 ? 50.567 -23.787 -4.166 1.00 35.59 110 ASN B C 1
ATOM 1671 O O . ASN B 1 110 ? 50.961 -24.599 -3.329 1.00 35.29 110 ASN B O 1
ATOM 1676 N N . TYR B 1 111 ? 49.509 -23.013 -3.973 1.00 32.60 111 TYR B N 1
ATOM 1677 C CA . TYR B 1 111 ? 48.697 -23.062 -2.765 1.00 32.82 111 TYR B CA 1
ATOM 1678 C C . TYR B 1 111 ? 47.248 -23.433 -3.077 1.00 37.98 111 TYR B C 1
ATOM 1679 O O . TYR B 1 111 ? 46.635 -22.867 -3.983 1.00 37.38 111 TYR B O 1
ATOM 1688 N N . VAL B 1 112 ? 46.739 -24.442 -2.366 1.00 35.89 112 VAL B N 1
ATOM 1689 C CA . VAL B 1 112 ? 45.398 -24.971 -2.558 1.00 36.00 112 VAL B CA 1
ATOM 1690 C C . VAL B 1 112 ? 44.592 -25.137 -1.268 1.00 39.77 112 VAL B C 1
ATOM 1691 O O . VAL B 1 112 ? 45.150 -25.456 -0.221 1.00 37.62 112 VAL B O 1
ATOM 1695 N N . ALA B 1 113 ? 43.262 -25.070 -1.395 1.00 38.06 113 ALA B N 1
ATOM 1696 C CA . ALA B 1 113 ? 42.289 -25.398 -0.350 1.00 38.76 113 ALA B CA 1
ATOM 1697 C C . ALA B 1 113 ? 40.931 -25.505 -0.995 1.00 43.51 113 ALA B C 1
ATOM 1698 O O . ALA B 1 113 ? 40.685 -24.864 -2.017 1.00 42.77 113 ALA B O 1
ATOM 1700 N N . ASP B 1 114 ? 40.051 -26.315 -0.403 1.00 42.71 114 ASP B N 1
ATOM 1701 C CA . ASP B 1 114 ? 38.667 -26.475 -0.861 1.00 43.32 114 ASP B CA 1
ATOM 1702 C C . ASP B 1 114 ? 37.957 -25.130 -0.655 1.00 48.25 114 ASP B C 1
ATOM 1703 O O . ASP B 1 114 ? 38.171 -24.488 0.377 1.00 47.88 114 ASP B O 1
ATOM 1708 N N . SER B 1 115 ? 37.120 -24.693 -1.614 1.00 46.15 115 SER B N 1
ATOM 1709 C CA . SER B 1 115 ? 36.379 -23.426 -1.460 1.00 45.97 115 SER B CA 1
ATOM 1710 C C . SER B 1 115 ? 35.324 -23.489 -0.321 1.00 49.90 115 SER B C 1
ATOM 1711 O O . SER B 1 115 ? 34.802 -22.443 0.080 1.00 50.73 115 SER B O 1
ATOM 1714 N N . GLU B 1 116 ? 35.051 -24.708 0.217 1.00 44.17 116 GLU B N 1
ATOM 1715 C CA . GLU B 1 116 ? 34.130 -24.942 1.336 1.00 43.09 116 GLU B CA 1
ATOM 1716 C C . GLU B 1 116 ? 34.844 -25.002 2.706 1.00 43.44 116 GLU B C 1
ATOM 1717 O O . GLU B 1 116 ? 34.179 -25.244 3.703 1.00 42.36 116 GLU B O 1
ATOM 1723 N N . ILE B 1 117 ? 36.186 -24.764 2.766 1.00 39.36 117 ILE B N 1
ATOM 1724 C CA . ILE B 1 117 ? 36.981 -24.722 4.008 1.00 38.01 117 ILE B CA 1
ATOM 1725 C C . ILE B 1 117 ? 36.430 -23.642 4.945 1.00 40.95 117 ILE B C 1
ATOM 1726 O O . ILE B 1 117 ? 35.868 -22.655 4.475 1.00 40.19 117 ILE B O 1
ATOM 1731 N N . GLU B 1 118 ? 36.575 -23.823 6.257 1.00 37.96 118 GLU B N 1
ATOM 1732 C CA . GLU B 1 118 ? 36.081 -22.837 7.213 1.00 37.68 118 GLU B CA 1
ATOM 1733 C C . GLU B 1 118 ? 36.788 -21.486 7.001 1.00 41.00 118 GLU B C 1
ATOM 1734 O O . GLU B 1 118 ? 38.014 -21.416 6.905 1.00 40.25 118 GLU B O 1
ATOM 1740 N N . GLY B 1 119 ? 35.984 -20.448 6.858 1.00 36.96 119 GLY B N 1
ATOM 1741 C CA . GLY B 1 119 ? 36.465 -19.091 6.666 1.00 35.99 119 GLY B CA 1
ATOM 1742 C C . GLY B 1 119 ? 35.587 -18.070 7.352 1.00 38.60 119 GLY B C 1
ATOM 1743 O O . GLY B 1 119 ? 34.625 -18.400 8.052 1.00 36.76 119 GLY B O 1
ATOM 1744 N N . LEU B 1 120 ? 35.913 -16.813 7.141 1.00 34.95 120 LEU B N 1
ATOM 1745 C CA . LEU B 1 120 ? 35.174 -15.752 7.796 1.00 33.46 120 LEU B CA 1
ATOM 1746 C C . LEU B 1 120 ? 34.296 -15.014 6.804 1.00 38.37 120 LEU B C 1
ATOM 1747 O O . LEU B 1 120 ? 34.695 -14.812 5.669 1.00 40.18 120 LEU B O 1
ATOM 1752 N N . ASP B 1 121 ? 33.136 -14.557 7.235 1.00 33.17 121 ASP B N 1
ATOM 1753 C CA . ASP B 1 121 ? 32.340 -13.670 6.401 1.00 33.40 121 ASP B CA 1
ATOM 1754 C C . ASP B 1 121 ? 32.873 -12.242 6.741 1.00 36.84 121 ASP B C 1
ATOM 1755 O O . ASP B 1 121 ? 33.729 -12.137 7.623 1.00 34.83 121 ASP B O 1
ATOM 1760 N N . LEU B 1 122 ? 32.390 -11.176 6.072 1.00 33.07 122 LEU B N 1
ATOM 1761 C CA . LEU B 1 122 ? 32.889 -9.827 6.338 1.00 33.87 122 LEU B CA 1
ATOM 1762 C C . LEU B 1 122 ? 32.735 -9.337 7.792 1.00 36.15 122 LEU B C 1
ATOM 1763 O O . LEU B 1 122 ? 33.666 -8.767 8.356 1.00 36.77 122 LEU B O 1
ATOM 1768 N N . GLU B 1 123 ? 31.579 -9.562 8.367 1.00 33.40 123 GLU B N 1
ATOM 1769 C CA . GLU B 1 123 ? 31.248 -9.149 9.726 1.00 34.35 123 GLU B CA 1
ATOM 1770 C C . GLU B 1 123 ? 32.194 -9.800 10.744 1.00 36.27 123 GLU B C 1
ATOM 1771 O O . GLU B 1 123 ? 32.685 -9.102 11.621 1.00 35.27 123 GLU B O 1
ATOM 1777 N N . ASP B 1 124 ? 32.469 -11.125 10.602 1.00 32.27 124 ASP B N 1
ATOM 1778 C CA . ASP B 1 124 ? 33.367 -11.881 11.484 1.00 31.56 124 ASP B CA 1
ATOM 1779 C C . ASP B 1 124 ? 34.797 -11.414 11.343 1.00 33.93 124 ASP B C 1
ATOM 1780 O O . ASP B 1 124 ? 35.512 -11.429 12.330 1.00 34.62 124 ASP B O 1
ATOM 1785 N N . LEU B 1 125 ? 35.225 -11.028 10.112 1.00 30.30 125 LEU B N 1
ATOM 1786 C CA . LEU B 1 125 ? 36.591 -10.538 9.837 1.00 30.22 125 LEU B CA 1
ATOM 1787 C C . LEU B 1 125 ? 36.823 -9.243 10.623 1.00 33.97 125 LEU B C 1
ATOM 1788 O O . LEU B 1 125 ? 37.860 -9.086 11.278 1.00 33.48 125 LEU B O 1
ATOM 1793 N N . VAL B 1 126 ? 35.836 -8.335 10.553 1.00 30.14 126 VAL B N 1
ATOM 1794 C CA . VAL B 1 126 ? 35.830 -7.050 11.249 1.00 30.74 126 VAL B CA 1
ATOM 1795 C C . VAL B 1 126 ? 35.805 -7.303 12.778 1.00 38.15 126 VAL B C 1
ATOM 1796 O O . VAL B 1 126 ? 36.587 -6.685 13.507 1.00 38.96 126 VAL B O 1
ATOM 1800 N N . ARG B 1 127 ? 34.974 -8.274 13.240 1.00 35.20 127 ARG B N 1
ATOM 1801 C CA . ARG B 1 127 ? 34.913 -8.664 14.657 1.00 35.50 127 ARG B CA 1
ATOM 1802 C C . ARG B 1 127 ? 36.281 -9.191 15.101 1.00 40.28 127 ARG B C 1
ATOM 1803 O O . ARG B 1 127 ? 36.682 -8.995 16.254 1.00 38.30 127 ARG B O 1
ATOM 1811 N N . LEU B 1 128 ? 36.988 -9.872 14.177 1.00 39.66 128 LEU B N 1
ATOM 1812 C CA . LEU B 1 128 ? 38.314 -10.431 14.431 1.00 41.44 128 LEU B CA 1
ATOM 1813 C C . LEU B 1 128 ? 39.355 -9.312 14.646 1.00 45.55 128 LEU B C 1
ATOM 1814 O O . LEU B 1 128 ? 40.123 -9.391 15.607 1.00 45.72 128 LEU B O 1
ATOM 1819 N N . VAL B 1 129 ? 39.327 -8.245 13.792 1.00 42.06 129 VAL B N 1
ATOM 1820 C CA . VAL B 1 129 ? 40.217 -7.070 13.856 1.00 41.55 129 VAL B CA 1
ATOM 1821 C C . VAL B 1 129 ? 40.029 -6.321 15.185 1.00 48.48 129 VAL B C 1
ATOM 1822 O O . VAL B 1 129 ? 41.026 -5.993 15.822 1.00 48.78 129 VAL B O 1
ATOM 1826 N N . GLU B 1 130 ? 38.756 -6.062 15.597 1.00 45.99 130 GLU B N 1
ATOM 1827 C CA . GLU B 1 130 ? 38.398 -5.326 16.824 1.00 46.25 130 GLU B CA 1
ATOM 1828 C C . GLU B 1 130 ? 38.799 -6.053 18.092 1.00 51.55 130 GLU B C 1
ATOM 1829 O O . GLU B 1 130 ? 39.268 -5.416 19.035 1.00 52.03 130 GLU B O 1
ATOM 1835 N N . ALA B 1 131 ? 38.620 -7.390 18.114 1.00 47.07 131 ALA B N 1
ATOM 1836 C CA . ALA B 1 131 ? 38.964 -8.251 19.248 1.00 46.11 131 ALA B CA 1
ATOM 1837 C C . ALA B 1 131 ? 40.486 -8.396 19.399 1.00 48.32 131 ALA B C 1
ATOM 1838 O O . ALA B 1 131 ? 40.960 -9.004 20.361 1.00 46.47 131 ALA B O 1
ATOM 1840 N N . LYS B 1 132 ? 41.240 -7.779 18.472 1.00 45.07 132 LYS B N 1
ATOM 1841 C CA . LYS B 1 132 ? 42.702 -7.776 18.403 1.00 45.64 132 LYS B CA 1
ATOM 1842 C C . LYS B 1 132 ? 43.281 -9.168 18.112 1.00 53.60 132 LYS B C 1
ATOM 1843 O O . LYS B 1 132 ? 44.408 -9.486 18.517 1.00 52.68 132 LYS B O 1
ATOM 1849 N N . ILE B 1 133 ? 42.539 -9.971 17.308 1.00 52.76 133 ILE B N 1
ATOM 1850 C CA . ILE B 1 133 ? 42.989 -11.323 16.972 1.00 53.43 133 ILE B CA 1
ATOM 1851 C C . ILE B 1 133 ? 43.493 -11.523 15.516 1.00 60.73 133 ILE B C 1
ATOM 1852 O O . ILE B 1 133 ? 42.860 -11.077 14.560 1.00 59.79 133 ILE B O 1
ATOM 1857 N N . SER B 1 134 ? 44.739 -12.057 15.397 1.00 60.48 134 SER B N 1
ATOM 1858 C CA . SER B 1 134 ? 45.504 -12.355 14.162 1.00 59.86 134 SER B CA 1
ATOM 1859 C C . SER B 1 134 ? 46.219 -13.732 14.289 1.00 61.76 134 SER B C 1
ATOM 1860 O O . SER B 1 134 ? 46.499 -14.194 15.405 1.00 60.87 134 SER B O 1
ATOM 1863 N N . ARG B 1 135 ? 46.474 -14.382 13.142 1.00 56.85 135 ARG B N 1
ATOM 1864 C CA . ARG B 1 135 ? 47.062 -15.725 13.018 1.00 62.15 135 ARG B CA 1
ATOM 1865 C C . ARG B 1 135 ? 48.576 -15.663 12.998 1.00 93.98 135 ARG B C 1
ATOM 1866 O O . ARG B 1 135 ? 49.219 -16.631 13.386 1.00 64.75 135 ARG B O 1
ATOM 1874 N N . SER C 1 9 ? 33.774 -20.410 40.576 1.00 68.73 9 SER C N 1
ATOM 1875 C CA . SER C 1 9 ? 33.675 -21.843 40.327 1.00 68.80 9 SER C CA 1
ATOM 1876 C C . SER C 1 9 ? 32.408 -22.229 39.538 1.00 71.88 9 SER C C 1
ATOM 1877 O O . SER C 1 9 ? 32.503 -23.075 38.642 1.00 72.40 9 SER C O 1
ATOM 1880 N N . ALA C 1 10 ? 31.239 -21.628 39.872 1.00 65.49 10 ALA C N 1
ATOM 1881 C CA . ALA C 1 10 ? 29.971 -21.873 39.174 1.00 64.18 10 ALA C CA 1
ATOM 1882 C C . ALA C 1 10 ? 30.044 -21.367 37.719 1.00 65.28 10 ALA C C 1
ATOM 1883 O O . ALA C 1 10 ? 29.513 -22.014 36.810 1.00 63.18 10 ALA C O 1
ATOM 1885 N N . VAL C 1 11 ? 30.713 -20.211 37.512 1.00 60.69 11 VAL C N 1
ATOM 1886 C CA . VAL C 1 11 ? 30.937 -19.591 36.202 1.00 59.31 11 VAL C CA 1
ATOM 1887 C C . VAL C 1 11 ? 31.896 -20.502 35.410 1.00 62.04 11 VAL C C 1
ATOM 1888 O O . VAL C 1 11 ? 31.649 -20.775 34.237 1.00 62.08 11 VAL C O 1
ATOM 1892 N N . GLU C 1 12 ? 32.968 -20.983 36.075 1.00 57.50 12 GLU C N 1
ATOM 1893 C CA . GLU C 1 12 ? 33.968 -21.876 35.503 1.00 56.85 12 GLU C CA 1
ATOM 1894 C C . GLU C 1 12 ? 33.282 -23.167 35.057 1.00 58.71 12 GLU C C 1
ATOM 1895 O O . GLU C 1 12 ? 33.475 -23.580 33.915 1.00 58.90 12 GLU C O 1
ATOM 1901 N N . ARG C 1 13 ? 32.412 -23.745 35.923 1.00 53.59 13 ARG C N 1
ATOM 1902 C CA . ARG C 1 13 ? 31.628 -24.963 35.635 1.00 53.11 13 ARG C CA 1
ATOM 1903 C C . ARG C 1 13 ? 30.692 -24.768 34.448 1.00 54.45 13 ARG C C 1
ATOM 1904 O O . ARG C 1 13 ? 30.637 -25.642 33.590 1.00 53.67 13 ARG C O 1
ATOM 1912 N N . ASN C 1 14 ? 29.996 -23.601 34.381 1.00 49.45 14 ASN C N 1
ATOM 1913 C CA . ASN C 1 14 ? 29.098 -23.163 33.303 1.00 48.35 14 ASN C CA 1
ATOM 1914 C C . ASN C 1 14 ? 29.837 -23.041 31.964 1.00 50.65 14 ASN C C 1
ATOM 1915 O O . ASN C 1 14 ? 29.253 -23.336 30.926 1.00 50.38 14 ASN C O 1
ATOM 1920 N N . ILE C 1 15 ? 31.108 -22.559 31.987 1.00 45.47 15 ILE C N 1
ATOM 1921 C CA . ILE C 1 15 ? 31.942 -22.401 30.788 1.00 43.66 15 ILE C CA 1
ATOM 1922 C C . ILE C 1 15 ? 32.363 -23.792 30.279 1.00 46.20 15 ILE C C 1
ATOM 1923 O O . ILE C 1 15 ? 32.227 -24.077 29.086 1.00 45.41 15 ILE C O 1
ATOM 1928 N N . VAL C 1 16 ? 32.851 -24.656 31.194 1.00 43.44 16 VAL C N 1
ATOM 1929 C CA . VAL C 1 16 ? 33.306 -26.026 30.893 1.00 44.23 16 VAL C CA 1
ATOM 1930 C C . VAL C 1 16 ? 32.180 -26.851 30.261 1.00 48.54 16 VAL C C 1
ATOM 1931 O O . VAL C 1 16 ? 32.388 -27.489 29.222 1.00 47.58 16 VAL C O 1
ATOM 1935 N N . SER C 1 17 ? 30.966 -26.757 30.843 1.00 45.21 17 SER C N 1
ATOM 1936 C CA . SER C 1 17 ? 29.780 -27.480 30.385 1.00 44.89 17 SER C CA 1
ATOM 1937 C C . SER C 1 17 ? 29.332 -27.044 28.992 1.00 46.90 17 SER C C 1
ATOM 1938 O O . SER C 1 17 ? 28.995 -27.898 28.180 1.00 47.10 17 SER C O 1
ATOM 1941 N N . ARG C 1 18 ? 29.310 -25.734 28.717 1.00 41.99 18 ARG C N 1
ATOM 1942 C CA . ARG C 1 18 ? 28.911 -25.206 27.418 1.00 40.89 18 ARG C CA 1
ATOM 1943 C C . ARG C 1 18 ? 29.933 -25.514 26.324 1.00 42.50 18 ARG C C 1
ATOM 1944 O O . ARG C 1 18 ? 29.525 -25.901 25.227 1.00 42.33 18 ARG C O 1
ATOM 1952 N N . LEU C 1 19 ? 31.255 -25.436 26.642 1.00 37.05 19 LEU C N 1
ATOM 1953 C CA . LEU C 1 19 ? 32.302 -25.834 25.684 1.00 36.54 19 LEU C CA 1
ATOM 1954 C C . LEU C 1 19 ? 32.191 -27.322 25.352 1.00 39.77 19 LEU C C 1
ATOM 1955 O O . LEU C 1 19 ? 32.292 -27.705 24.176 1.00 38.31 19 LEU C O 1
ATOM 1960 N N . ARG C 1 20 ? 31.893 -28.148 26.371 1.00 38.17 20 ARG C N 1
ATOM 1961 C CA . ARG C 1 20 ? 31.651 -29.582 26.169 1.00 40.35 20 ARG C CA 1
ATOM 1962 C C . ARG C 1 20 ? 30.420 -29.819 25.274 1.00 46.46 20 ARG C C 1
ATOM 1963 O O . ARG C 1 20 ? 30.505 -30.623 24.344 1.00 47.52 20 ARG C O 1
ATOM 1971 N N . ASP C 1 21 ? 29.333 -29.035 25.465 1.00 43.77 21 ASP C N 1
ATOM 1972 C CA . ASP C 1 21 ? 28.120 -29.127 24.630 1.00 44.56 21 ASP C CA 1
ATOM 1973 C C . ASP C 1 21 ? 28.438 -28.802 23.167 1.00 49.51 21 ASP C C 1
ATOM 1974 O O . ASP C 1 21 ? 27.768 -29.306 22.273 1.00 49.45 21 ASP C O 1
ATOM 1979 N N . LYS C 1 22 ? 29.468 -27.973 22.929 1.00 46.34 22 LYS C N 1
ATOM 1980 C CA . LYS C 1 22 ? 29.889 -27.578 21.582 1.00 45.98 22 LYS C CA 1
ATOM 1981 C C . LYS C 1 22 ? 30.907 -28.547 20.943 1.00 47.53 22 LYS C C 1
ATOM 1982 O O . LYS C 1 22 ? 31.430 -28.251 19.874 1.00 45.58 22 LYS C O 1
ATOM 1988 N N . GLY C 1 23 ? 31.162 -29.697 21.580 1.00 45.02 23 GLY C N 1
ATOM 1989 C CA . GLY C 1 23 ? 32.077 -30.710 21.055 1.00 44.46 23 GLY C CA 1
ATOM 1990 C C . GLY C 1 23 ? 33.549 -30.550 21.401 1.00 47.98 23 GLY C C 1
ATOM 1991 O O . GLY C 1 23 ? 34.401 -31.150 20.739 1.00 48.69 23 GLY C O 1
ATOM 1992 N N . PHE C 1 24 ? 33.867 -29.771 22.450 1.00 41.97 24 PHE C N 1
ATOM 1993 C CA . PHE C 1 24 ? 35.247 -29.571 22.892 1.00 40.01 24 PHE C CA 1
ATOM 1994 C C . PHE C 1 24 ? 35.644 -30.582 23.951 1.00 41.71 24 PHE C C 1
ATOM 1995 O O . PHE C 1 24 ? 34.825 -30.923 24.807 1.00 40.74 24 PHE C O 1
ATOM 2003 N N . ALA C 1 25 ? 36.932 -31.000 23.923 1.00 37.28 25 ALA C N 1
ATOM 2004 C CA . ALA C 1 25 ? 37.595 -31.825 24.939 1.00 37.11 25 ALA C CA 1
ATOM 2005 C C . ALA C 1 25 ? 38.125 -30.751 25.888 1.00 41.86 25 ALA C C 1
ATOM 2006 O O . ALA C 1 25 ? 38.883 -29.866 25.466 1.00 42.39 25 ALA C O 1
ATOM 2008 N N . VAL C 1 26 ? 37.600 -30.731 27.117 1.00 37.74 26 VAL C N 1
ATOM 2009 C CA . VAL C 1 26 ? 37.899 -29.671 28.076 1.00 38.81 26 VAL C CA 1
ATOM 2010 C C . VAL C 1 26 ? 38.542 -30.213 29.338 1.00 44.11 26 VAL C C 1
ATOM 2011 O O . VAL C 1 26 ? 38.086 -31.213 29.902 1.00 43.48 26 VAL C O 1
ATOM 2015 N N . VAL C 1 27 ? 39.581 -29.503 29.797 1.00 40.45 27 VAL C N 1
ATOM 2016 C CA . VAL C 1 27 ? 40.316 -29.826 31.003 1.00 40.86 27 VAL C CA 1
ATOM 2017 C C . VAL C 1 27 ? 40.496 -28.562 31.852 1.00 42.49 27 VAL C C 1
ATOM 2018 O O . VAL C 1 27 ? 40.659 -27.469 31.315 1.00 41.04 27 VAL C O 1
ATOM 2022 N N . ARG C 1 28 ? 40.480 -28.732 33.176 1.00 38.90 28 ARG C N 1
ATOM 2023 C CA . ARG C 1 28 ? 40.716 -27.663 34.132 1.00 38.38 28 ARG C CA 1
ATOM 2024 C C . ARG C 1 28 ? 42.196 -27.698 34.540 1.00 43.99 28 ARG C C 1
ATOM 2025 O O . ARG C 1 28 ? 42.880 -28.708 34.344 1.00 44.87 28 ARG C O 1
ATOM 2033 N N . ALA C 1 29 ? 42.705 -26.617 35.099 1.00 39.58 29 ALA C N 1
ATOM 2034 C CA . ALA C 1 29 ? 44.094 -26.673 35.525 1.00 39.98 29 ALA C CA 1
ATOM 2035 C C . ALA C 1 29 ? 44.148 -27.309 36.926 1.00 46.14 29 ALA C C 1
ATOM 2036 O O . ALA C 1 29 ? 43.257 -27.049 37.739 1.00 43.73 29 ALA C O 1
ATOM 2038 N N . PRO C 1 30 ? 45.160 -28.153 37.232 1.00 45.87 30 PRO C N 1
ATOM 2039 C CA . PRO C 1 30 ? 45.202 -28.761 38.575 1.00 46.37 30 PRO C CA 1
ATOM 2040 C C . PRO C 1 30 ? 45.545 -27.775 39.693 1.00 54.37 30 PRO C C 1
ATOM 2041 O O . PRO C 1 30 ? 46.245 -26.786 39.463 1.00 53.62 30 PRO C O 1
ATOM 2045 N N . ALA C 1 31 ? 45.046 -28.057 40.917 1.00 55.07 31 ALA C N 1
ATOM 2046 C CA . ALA C 1 31 ? 45.343 -27.313 42.151 1.00 56.69 31 ALA C CA 1
ATOM 2047 C C . ALA C 1 31 ? 46.827 -27.571 42.508 1.00 63.16 31 ALA C C 1
ATOM 2048 O O . ALA C 1 31 ? 47.455 -26.773 43.207 1.00 63.02 31 ALA C O 1
ATOM 2050 N N . SER C 1 32 ? 47.378 -28.681 41.966 1.00 62.02 32 SER C N 1
ATOM 2051 C CA . SER C 1 32 ? 48.776 -29.116 42.020 1.00 62.93 32 SER C CA 1
ATOM 2052 C C . SER C 1 32 ? 49.569 -28.419 40.856 1.00 69.43 32 SER C C 1
ATOM 2053 O O . SER C 1 32 ? 50.336 -29.069 40.123 1.00 68.13 32 SER C O 1
ATOM 2056 N N . GLY C 1 33 ? 49.374 -27.092 40.732 1.00 67.20 33 GLY C N 1
ATOM 2057 C CA . GLY C 1 33 ? 50.010 -26.269 39.707 1.00 66.71 33 GLY C CA 1
ATOM 2058 C C . GLY C 1 33 ? 49.831 -24.772 39.878 1.00 69.58 33 GLY C C 1
ATOM 2059 O O . GLY C 1 33 ? 49.768 -24.273 41.013 1.00 67.37 33 GLY C O 1
ATOM 2060 N N . SER C 1 34 ? 49.835 -24.034 38.715 1.00 66.28 34 SER C N 1
ATOM 2061 C CA . SER C 1 34 ? 49.694 -22.562 38.551 1.00 64.23 34 SER C CA 1
ATOM 2062 C C . SER C 1 34 ? 50.533 -21.709 39.540 1.00 63.53 34 SER C C 1
ATOM 2063 O O . SER C 1 34 ? 50.350 -20.500 39.691 1.00 61.54 34 SER C O 1
ATOM 2066 N N . LYS C 1 35 ? 51.488 -22.391 40.158 1.00 59.71 35 LYS C N 1
ATOM 2067 C CA . LYS C 1 35 ? 52.488 -22.030 41.154 1.00 59.60 35 LYS C CA 1
ATOM 2068 C C . LYS C 1 35 ? 53.271 -20.750 40.894 1.00 63.55 35 LYS C C 1
ATOM 2069 O O . LYS C 1 35 ? 54.494 -20.812 40.988 1.00 64.70 35 LYS C O 1
ATOM 2075 N N . ARG C 1 36 ? 52.612 -19.594 40.571 1.00 60.14 36 ARG C N 1
ATOM 2076 C CA . ARG C 1 36 ? 53.243 -18.287 40.239 1.00 59.10 36 ARG C CA 1
ATOM 2077 C C . ARG C 1 36 ? 54.219 -18.442 39.055 1.00 60.38 36 ARG C C 1
ATOM 2078 O O . ARG C 1 36 ? 54.294 -17.574 38.198 1.00 59.89 36 ARG C O 1
ATOM 2086 N N . LYS C 1 37 ? 54.977 -19.552 39.049 1.00 55.60 37 LYS C N 1
ATOM 2087 C CA . LYS C 1 37 ? 55.930 -19.977 38.043 1.00 55.24 37 LYS C CA 1
ATOM 2088 C C . LYS C 1 37 ? 55.325 -21.187 37.328 1.00 56.71 37 LYS C C 1
ATOM 2089 O O . LYS C 1 37 ? 54.761 -22.092 37.962 1.00 56.70 37 LYS C O 1
ATOM 2095 N N . ASP C 1 38 ? 55.428 -21.177 35.999 1.00 49.71 38 ASP C N 1
ATOM 2096 C CA . ASP C 1 38 ? 54.840 -22.179 35.138 1.00 48.25 38 ASP C CA 1
ATOM 2097 C C . ASP C 1 38 ? 53.314 -22.225 35.326 1.00 49.06 38 ASP C C 1
ATOM 2098 O O . ASP C 1 38 ? 52.748 -23.300 35.534 1.00 47.93 38 ASP C O 1
ATOM 2103 N N . PRO C 1 39 ? 52.614 -21.060 35.305 1.00 43.92 39 PRO C N 1
ATOM 2104 C CA . PRO C 1 39 ? 51.163 -21.120 35.452 1.00 42.32 39 PRO C CA 1
ATOM 2105 C C . PRO C 1 39 ? 50.559 -21.755 34.218 1.00 43.21 39 PRO C C 1
ATOM 2106 O O . PRO C 1 39 ? 51.125 -21.716 33.112 1.00 43.15 39 PRO C O 1
ATOM 2110 N N . ILE C 1 40 ? 49.438 -22.401 34.450 1.00 34.92 40 ILE C N 1
ATOM 2111 C CA . ILE C 1 40 ? 48.662 -23.099 33.436 1.00 31.75 40 ILE C CA 1
ATOM 2112 C C . ILE C 1 40 ? 47.314 -22.414 33.371 1.00 32.00 40 ILE C C 1
ATOM 2113 O O . ILE C 1 40 ? 46.703 -22.185 34.423 1.00 30.81 40 ILE C O 1
ATOM 2118 N N . PRO C 1 41 ? 46.796 -22.085 32.169 1.00 28.93 41 PRO C N 1
ATOM 2119 C CA . PRO C 1 41 ? 45.425 -21.513 32.096 1.00 28.56 41 PRO C CA 1
ATOM 2120 C C . PRO C 1 41 ? 44.369 -22.390 32.800 1.00 31.68 41 PRO C C 1
ATOM 2121 O O . PRO C 1 41 ? 44.470 -23.624 32.773 1.00 28.72 41 PRO C O 1
ATOM 2125 N N . ASP C 1 42 ? 43.385 -21.748 33.473 1.00 29.41 42 ASP C N 1
ATOM 2126 C CA . ASP C 1 42 ? 42.294 -22.390 34.231 1.00 29.50 42 ASP C CA 1
ATOM 2127 C C . ASP C 1 42 ? 41.524 -23.386 33.430 1.00 35.30 42 ASP C C 1
ATOM 2128 O O . ASP C 1 42 ? 41.159 -24.433 33.962 1.00 35.55 42 ASP C O 1
ATOM 2133 N N . ILE C 1 43 ? 41.267 -23.064 32.156 1.00 31.67 43 ILE C N 1
ATOM 2134 C CA . ILE C 1 43 ? 40.509 -23.921 31.261 1.00 30.83 43 ILE C CA 1
ATOM 2135 C C . ILE C 1 43 ? 41.256 -24.055 29.959 1.00 34.50 43 ILE C C 1
ATOM 2136 O O . ILE C 1 43 ? 41.669 -23.046 29.359 1.00 34.04 43 ILE C O 1
ATOM 2141 N N . ILE C 1 44 ? 41.414 -25.308 29.520 1.00 29.27 44 ILE C N 1
ATOM 2142 C CA . ILE C 1 44 ? 42.013 -25.629 28.245 1.00 29.24 44 ILE C CA 1
ATOM 2143 C C . ILE C 1 44 ? 40.942 -26.391 27.494 1.00 33.33 44 ILE C C 1
ATOM 2144 O O . ILE C 1 44 ? 40.479 -27.426 27.966 1.00 33.31 44 ILE C O 1
ATOM 2149 N N . ALA C 1 45 ? 40.508 -25.849 26.362 1.00 29.58 45 ALA C N 1
ATOM 2150 C CA . ALA C 1 45 ? 39.481 -26.482 25.548 1.00 28.89 45 ALA C CA 1
ATOM 2151 C C . ALA C 1 45 ? 40.047 -26.773 24.174 1.00 31.81 45 ALA C C 1
ATOM 2152 O O . ALA C 1 45 ? 40.674 -25.915 23.561 1.00 30.35 45 ALA C O 1
ATOM 2154 N N . LEU C 1 46 ? 39.871 -28.004 23.724 1.00 30.23 46 LEU C N 1
ATOM 2155 C CA . LEU C 1 46 ? 40.427 -28.455 22.457 1.00 31.43 46 LEU C CA 1
ATOM 2156 C C . LEU C 1 46 ? 39.359 -29.062 21.563 1.00 36.62 46 LEU C C 1
ATOM 2157 O O . LEU C 1 46 ? 38.527 -29.842 22.034 1.00 35.36 46 LEU C O 1
ATOM 2162 N N . LYS C 1 47 ? 39.399 -28.725 20.274 1.00 34.54 47 LYS C N 1
ATOM 2163 C CA . LYS C 1 47 ? 38.469 -29.272 19.294 1.00 35.35 47 LYS C CA 1
ATOM 2164 C C . LYS C 1 47 ? 39.155 -29.343 17.955 1.00 40.07 47 LYS C C 1
ATOM 2165 O O . LYS C 1 47 ? 39.451 -28.311 17.370 1.00 38.93 47 LYS C O 1
ATOM 2171 N N . ASN C 1 48 ? 39.417 -30.569 17.494 1.00 38.77 48 ASN C N 1
ATOM 2172 C CA . ASN C 1 48 ? 40.047 -30.868 16.220 1.00 39.41 48 ASN C CA 1
ATOM 2173 C C . ASN C 1 48 ? 41.132 -29.871 15.808 1.00 42.49 48 ASN C C 1
ATOM 2174 O O . ASN C 1 48 ? 41.007 -29.160 14.796 1.00 43.62 48 ASN C O 1
ATOM 2179 N N . GLY C 1 49 ? 42.153 -29.782 16.652 1.00 36.89 49 GLY C N 1
ATOM 2180 C CA . GLY C 1 49 ? 43.307 -28.919 16.435 1.00 35.70 49 GLY C CA 1
ATOM 2181 C C . GLY C 1 49 ? 43.137 -27.471 16.858 1.00 39.47 49 GLY C C 1
ATOM 2182 O O . GLY C 1 49 ? 44.096 -26.699 16.750 1.00 41.02 49 GLY C O 1
ATOM 2183 N N . VAL C 1 50 ? 41.944 -27.075 17.349 1.00 33.42 50 VAL C N 1
ATOM 2184 C CA . VAL C 1 50 ? 41.704 -25.702 17.813 1.00 33.67 50 VAL C CA 1
ATOM 2185 C C . VAL C 1 50 ? 41.893 -25.641 19.337 1.00 35.80 50 VAL C C 1
ATOM 2186 O O . VAL C 1 50 ? 41.222 -26.366 20.075 1.00 33.16 50 VAL C O 1
ATOM 2190 N N . ILE C 1 51 ? 42.806 -24.751 19.788 1.00 31.13 51 ILE C N 1
ATOM 2191 C CA . ILE C 1 51 ? 43.173 -24.580 21.192 1.00 29.14 51 ILE C CA 1
ATOM 2192 C C . ILE C 1 51 ? 42.645 -23.255 21.711 1.00 30.31 51 ILE C C 1
ATOM 2193 O O . ILE C 1 51 ? 42.985 -22.196 21.187 1.00 28.44 51 ILE C O 1
ATOM 2198 N N . ILE C 1 52 ? 41.811 -23.330 22.757 1.00 26.29 52 ILE C N 1
ATOM 2199 C CA . ILE C 1 52 ? 41.228 -22.173 23.446 1.00 26.04 52 ILE C CA 1
ATOM 2200 C C . ILE C 1 52 ? 41.641 -22.291 24.888 1.00 28.39 52 ILE C C 1
ATOM 2201 O O . ILE C 1 52 ? 41.545 -23.372 25.480 1.00 26.63 52 ILE C O 1
ATOM 2206 N N . LEU C 1 53 ? 42.153 -21.199 25.421 1.00 24.81 53 LEU C N 1
ATOM 2207 C CA . LEU C 1 53 ? 42.704 -21.110 26.767 1.00 24.29 53 LEU C CA 1
ATOM 2208 C C . LEU C 1 53 ? 41.988 -19.995 27.507 1.00 28.09 53 LEU C C 1
ATOM 2209 O O . LEU C 1 53 ? 41.919 -18.882 27.004 1.00 25.66 53 LEU C O 1
ATOM 2214 N N . ILE C 1 54 ? 41.470 -20.292 28.695 1.00 26.03 54 ILE C N 1
ATOM 2215 C CA . ILE C 1 54 ? 40.726 -19.298 29.468 1.00 26.23 54 ILE C CA 1
ATOM 2216 C C . ILE C 1 54 ? 41.278 -19.151 30.876 1.00 32.69 54 ILE C C 1
ATOM 2217 O O . ILE C 1 54 ? 41.380 -20.138 31.602 1.00 34.33 54 ILE C O 1
ATOM 2222 N N . GLU C 1 55 ? 41.611 -17.914 31.262 1.00 30.11 55 GLU C N 1
ATOM 2223 C CA . GLU C 1 55 ? 42.059 -17.570 32.606 1.00 30.95 55 GLU C CA 1
ATOM 2224 C C . GLU C 1 55 ? 40.903 -16.855 33.314 1.00 39.18 55 GLU C C 1
ATOM 2225 O O . GLU C 1 55 ? 40.429 -15.827 32.823 1.00 38.31 55 GLU C O 1
ATOM 2231 N N . MET C 1 56 ? 40.405 -17.439 34.419 1.00 39.55 56 MET C N 1
ATOM 2232 C CA . MET C 1 56 ? 39.282 -16.891 35.180 1.00 41.07 56 MET C CA 1
ATOM 2233 C C . MET C 1 56 ? 39.762 -15.780 36.059 1.00 47.10 56 MET C C 1
ATOM 2234 O O . MET C 1 56 ? 40.762 -15.950 36.773 1.00 48.45 56 MET C O 1
ATOM 2239 N N . LYS C 1 57 ? 39.067 -14.645 36.031 1.00 43.32 57 LYS C N 1
ATOM 2240 C CA . LYS C 1 57 ? 39.420 -13.503 36.870 1.00 44.00 57 LYS C CA 1
ATOM 2241 C C . LYS C 1 57 ? 38.185 -12.690 37.243 1.00 50.45 57 LYS C C 1
ATOM 2242 O O . LYS C 1 57 ? 37.300 -12.512 36.412 1.00 49.63 57 LYS C O 1
ATOM 2248 N N . SER C 1 58 ? 38.135 -12.194 38.489 1.00 49.54 58 SER C N 1
ATOM 2249 C CA . SER C 1 58 ? 37.018 -11.389 38.991 1.00 50.23 58 SER C CA 1
ATOM 2250 C C . SER C 1 58 ? 37.166 -9.889 38.706 1.00 56.17 58 SER C C 1
ATOM 2251 O O . SER C 1 58 ? 38.295 -9.383 38.616 1.00 55.16 58 SER C O 1
ATOM 2254 N N . ARG C 1 59 ? 36.013 -9.192 38.546 1.00 55.40 59 ARG C N 1
ATOM 2255 C CA . ARG C 1 59 ? 35.914 -7.740 38.346 1.00 56.85 59 ARG C CA 1
ATOM 2256 C C . ARG C 1 59 ? 35.961 -7.081 39.732 1.00 64.46 59 ARG C C 1
ATOM 2257 O O . ARG C 1 59 ? 35.114 -7.369 40.582 1.00 64.38 59 ARG C O 1
ATOM 2265 N N . LYS C 1 60 ? 36.989 -6.247 39.974 1.00 63.16 60 LYS C N 1
ATOM 2266 C CA . LYS C 1 60 ? 37.218 -5.589 41.261 1.00 63.42 60 LYS C CA 1
ATOM 2267 C C . LYS C 1 60 ? 37.320 -4.076 41.126 1.00 67.41 60 LYS C C 1
ATOM 2268 O O . LYS C 1 60 ? 38.284 -3.565 40.534 1.00 65.07 60 LYS C O 1
ATOM 2274 N N . ASP C 1 61 ? 36.303 -3.357 41.682 1.00 65.53 61 ASP C N 1
ATOM 2275 C CA . ASP C 1 61 ? 36.207 -1.890 41.715 1.00 65.45 61 ASP C CA 1
ATOM 2276 C C . ASP C 1 61 ? 36.271 -1.285 40.279 1.00 69.92 61 ASP C C 1
ATOM 2277 O O . ASP C 1 61 ? 36.808 -0.189 40.073 1.00 69.81 61 ASP C O 1
ATOM 2282 N N . GLY C 1 62 ? 35.727 -2.041 39.310 1.00 65.77 62 GLY C N 1
ATOM 2283 C CA . GLY C 1 62 ? 35.657 -1.661 37.902 1.00 65.08 62 GLY C CA 1
ATOM 2284 C C . GLY C 1 62 ? 36.506 -2.450 36.923 1.00 67.82 62 GLY C C 1
ATOM 2285 O O . GLY C 1 62 ? 35.991 -2.899 35.895 1.00 68.34 62 GLY C O 1
ATOM 2286 N N . LYS C 1 63 ? 37.822 -2.586 37.211 1.00 62.23 63 LYS C N 1
ATOM 2287 C CA . LYS C 1 63 ? 38.842 -3.232 36.365 1.00 60.74 63 LYS C CA 1
ATOM 2288 C C . LYS C 1 63 ? 39.023 -4.755 36.579 1.00 61.25 63 LYS C C 1
ATOM 2289 O O . LYS C 1 63 ? 38.255 -5.380 37.313 1.00 61.96 63 LYS C O 1
ATOM 2295 N N . ILE C 1 64 ? 40.031 -5.344 35.890 1.00 53.75 64 ILE C N 1
ATOM 2296 C CA . ILE C 1 64 ? 40.460 -6.742 35.998 1.00 52.17 64 ILE C CA 1
ATOM 2297 C C . ILE C 1 64 ? 41.988 -6.750 35.974 1.00 52.29 64 ILE C C 1
ATOM 2298 O O . ILE C 1 64 ? 42.585 -6.339 34.985 1.00 51.63 64 ILE C O 1
ATOM 2303 N N . TYR C 1 65 ? 42.605 -7.190 37.068 1.00 46.67 65 TYR C N 1
ATOM 2304 C CA . TYR C 1 65 ? 44.053 -7.234 37.233 1.00 45.70 65 TYR C CA 1
ATOM 2305 C C . TYR C 1 65 ? 44.650 -8.666 37.143 1.00 43.82 65 TYR C C 1
ATOM 2306 O O . TYR C 1 65 ? 44.179 -9.613 37.792 1.00 42.25 65 TYR C O 1
ATOM 2315 N N . VAL C 1 66 ? 45.691 -8.805 36.320 1.00 35.02 66 VAL C N 1
ATOM 2316 C CA . VAL C 1 66 ? 46.450 -10.043 36.184 1.00 32.06 66 VAL C CA 1
ATOM 2317 C C . VAL C 1 66 ? 47.900 -9.696 36.560 1.00 33.80 66 VAL C C 1
ATOM 2318 O O . VAL C 1 66 ? 48.521 -8.882 35.893 1.00 33.17 66 VAL C O 1
ATOM 2322 N N . ARG C 1 67 ? 48.408 -10.271 37.659 1.00 30.46 67 ARG C N 1
ATOM 2323 C CA . ARG C 1 67 ? 49.774 -10.056 38.142 1.00 31.62 67 ARG C CA 1
ATOM 2324 C C . ARG C 1 67 ? 50.796 -10.481 37.085 1.00 33.59 67 ARG C C 1
ATOM 2325 O O . ARG C 1 67 ? 50.600 -11.488 36.409 1.00 31.10 67 ARG C O 1
ATOM 2333 N N . ARG C 1 68 ? 51.874 -9.696 36.945 1.00 31.87 68 ARG C N 1
ATOM 2334 C CA . ARG C 1 68 ? 52.973 -9.908 36.012 1.00 31.79 68 ARG C CA 1
ATOM 2335 C C . ARG C 1 68 ? 53.411 -11.371 35.794 1.00 33.68 68 ARG C C 1
ATOM 2336 O O . ARG C 1 68 ? 53.434 -11.823 34.653 1.00 33.45 68 ARG C O 1
ATOM 2344 N N . GLU C 1 69 ? 53.785 -12.084 36.869 1.00 29.33 69 GLU C N 1
ATOM 2345 C CA . GLU C 1 69 ? 54.292 -13.452 36.762 1.00 29.40 69 GLU C CA 1
ATOM 2346 C C . GLU C 1 69 ? 53.237 -14.424 36.266 1.00 34.20 69 GLU C C 1
ATOM 2347 O O . GLU C 1 69 ? 53.566 -15.244 35.411 1.00 34.69 69 GLU C O 1
ATOM 2358 N N . GLN C 1 70 ? 51.954 -14.268 36.702 1.00 31.05 70 GLN C N 1
ATOM 2359 C CA . GLN C 1 70 ? 50.839 -15.085 36.214 1.00 30.16 70 GLN C CA 1
ATOM 2360 C C . GLN C 1 70 ? 50.588 -14.776 34.731 1.00 33.13 70 GLN C C 1
ATOM 2361 O O . GLN C 1 70 ? 50.514 -15.699 33.930 1.00 32.22 70 GLN C O 1
ATOM 2367 N N . ALA C 1 71 ? 50.477 -13.489 34.376 1.00 29.32 71 ALA C N 1
ATOM 2368 C CA . ALA C 1 71 ? 50.248 -13.037 33.008 1.00 28.92 71 ALA C CA 1
ATOM 2369 C C . ALA C 1 71 ? 51.328 -13.552 32.070 1.00 33.08 71 ALA C C 1
ATOM 2370 O O . ALA C 1 71 ? 50.986 -14.172 31.068 1.00 32.48 71 ALA C O 1
ATOM 2372 N N . GLU C 1 72 ? 52.624 -13.347 32.420 1.00 29.12 72 GLU C N 1
ATOM 2373 C CA . GLU C 1 72 ? 53.755 -13.788 31.597 1.00 29.83 72 GLU C CA 1
ATOM 2374 C C . GLU C 1 72 ? 53.742 -15.280 31.300 1.00 32.68 72 GLU C C 1
ATOM 2375 O O . GLU C 1 72 ? 53.905 -15.659 30.136 1.00 31.51 72 GLU C O 1
ATOM 2381 N N . GLY C 1 73 ? 53.456 -16.088 32.324 1.00 28.90 73 GLY C N 1
ATOM 2382 C CA . GLY C 1 73 ? 53.377 -17.540 32.203 1.00 29.29 73 GLY C CA 1
ATOM 2383 C C . GLY C 1 73 ? 52.242 -18.016 31.328 1.00 32.80 73 GLY C C 1
ATOM 2384 O O . GLY C 1 73 ? 52.459 -18.905 30.509 1.00 33.95 73 GLY C O 1
ATOM 2385 N N . ILE C 1 74 ? 51.035 -17.409 31.450 1.00 28.47 74 ILE C N 1
ATOM 2386 C CA . ILE C 1 74 ? 49.895 -17.798 30.612 1.00 27.46 74 ILE C CA 1
ATOM 2387 C C . ILE C 1 74 ? 50.091 -17.354 29.158 1.00 29.89 74 ILE C C 1
ATOM 2388 O O . ILE C 1 74 ? 49.662 -18.063 28.252 1.00 26.20 74 ILE C O 1
ATOM 2393 N N . ILE C 1 75 ? 50.764 -16.179 28.950 1.00 28.22 75 ILE C N 1
ATOM 2394 C CA . ILE C 1 75 ? 51.077 -15.617 27.628 1.00 27.25 75 ILE C CA 1
ATOM 2395 C C . ILE C 1 75 ? 52.035 -16.605 26.920 1.00 30.90 75 ILE C C 1
ATOM 2396 O O . ILE C 1 75 ? 51.888 -16.901 25.725 1.00 32.23 75 ILE C O 1
ATOM 2401 N N . GLU C 1 76 ? 53.010 -17.094 27.670 1.00 26.51 76 GLU C N 1
ATOM 2402 C CA . GLU C 1 76 ? 54.037 -18.011 27.187 1.00 25.51 76 GLU C CA 1
ATOM 2403 C C . GLU C 1 76 ? 53.436 -19.396 26.826 1.00 29.85 76 GLU C C 1
ATOM 2404 O O . GLU C 1 76 ? 53.768 -19.965 25.781 1.00 30.34 76 GLU C O 1
ATOM 2410 N N . PHE C 1 77 ? 52.538 -19.909 27.672 1.00 23.54 77 PHE C N 1
ATOM 2411 C CA . PHE C 1 77 ? 51.825 -21.178 27.432 1.00 22.03 77 PHE C CA 1
ATOM 2412 C C . PHE C 1 77 ? 51.025 -21.022 26.123 1.00 26.44 77 PHE C C 1
ATOM 2413 O O . PHE C 1 77 ? 51.134 -21.882 25.256 1.00 24.81 77 PHE C O 1
ATOM 2421 N N . ALA C 1 78 ? 50.272 -19.892 25.968 1.00 24.18 78 ALA C N 1
ATOM 2422 C CA . ALA C 1 78 ? 49.489 -19.557 24.770 1.00 23.98 78 ALA C CA 1
ATOM 2423 C C . ALA C 1 78 ? 50.330 -19.477 23.508 1.00 28.63 78 ALA C C 1
ATOM 2424 O O . ALA C 1 78 ? 49.910 -19.988 22.469 1.00 27.64 78 ALA C O 1
ATOM 2426 N N . ARG C 1 79 ? 51.501 -18.814 23.601 1.00 26.34 79 ARG C N 1
ATOM 2427 C CA . ARG C 1 79 ? 52.414 -18.628 22.479 1.00 27.01 79 ARG C CA 1
ATOM 2428 C C . ARG C 1 79 ? 53.005 -19.981 22.013 1.00 31.58 79 ARG C C 1
ATOM 2429 O O . ARG C 1 79 ? 53.030 -20.268 20.807 1.00 31.19 79 ARG C O 1
ATOM 2437 N N . LYS C 1 80 ? 53.496 -20.783 22.962 1.00 28.19 80 LYS C N 1
ATOM 2438 C CA . LYS C 1 80 ? 54.090 -22.109 22.687 1.00 27.81 80 LYS C CA 1
ATOM 2439 C C . LYS C 1 80 ? 53.078 -23.080 22.130 1.00 32.20 80 LYS C C 1
ATOM 2440 O O . LYS C 1 80 ? 53.373 -23.792 21.172 1.00 32.43 80 LYS C O 1
ATOM 2446 N N . SER C 1 81 ? 51.873 -23.101 22.709 1.00 30.67 81 SER C N 1
ATOM 2447 C CA . SER C 1 81 ? 50.787 -23.995 22.283 1.00 30.45 81 SER C CA 1
ATOM 2448 C C . SER C 1 81 ? 50.178 -23.622 20.931 1.00 34.83 81 SER C C 1
ATOM 2449 O O . SER C 1 81 ? 49.638 -24.488 20.259 1.00 34.83 81 SER C O 1
ATOM 2452 N N . GLY C 1 82 ? 50.206 -22.338 20.590 1.00 31.81 82 GLY C N 1
ATOM 2453 C CA . GLY C 1 82 ? 49.566 -21.809 19.393 1.00 31.92 82 GLY C CA 1
ATOM 2454 C C . GLY C 1 82 ? 48.084 -21.596 19.633 1.00 36.40 82 GLY C C 1
ATOM 2455 O O . GLY C 1 82 ? 47.316 -21.468 18.675 1.00 38.23 82 GLY C O 1
ATOM 2456 N N . GLY C 1 83 ? 47.691 -21.545 20.912 1.00 29.87 83 GLY C N 1
ATOM 2457 C CA . GLY C 1 83 ? 46.309 -21.368 21.338 1.00 27.90 83 GLY C CA 1
ATOM 2458 C C . GLY C 1 83 ? 45.861 -19.928 21.462 1.00 28.54 83 GLY C C 1
ATOM 2459 O O . GLY C 1 83 ? 46.679 -19.008 21.443 1.00 27.70 83 GLY C O 1
ATOM 2460 N N . SER C 1 84 ? 44.542 -19.722 21.576 1.00 25.83 84 SER C N 1
ATOM 2461 C CA . SER C 1 84 ? 43.980 -18.382 21.716 1.00 25.67 84 SER C CA 1
ATOM 2462 C C . SER C 1 84 ? 43.668 -18.180 23.198 1.00 30.05 84 SER C C 1
ATOM 2463 O O . SER C 1 84 ? 42.965 -19.004 23.787 1.00 28.59 84 SER C O 1
ATOM 2466 N N . LEU C 1 85 ? 44.263 -17.128 23.808 1.00 26.59 85 LEU C N 1
ATOM 2467 C CA . LEU C 1 85 ? 44.148 -16.807 25.228 1.00 26.72 85 LEU C CA 1
ATOM 2468 C C . LEU C 1 85 ? 43.090 -15.746 25.502 1.00 31.57 85 LEU C C 1
ATOM 2469 O O . LEU C 1 85 ? 43.059 -14.705 24.848 1.00 29.51 85 LEU C O 1
ATOM 2474 N N . PHE C 1 86 ? 42.228 -16.021 26.487 1.00 28.85 86 PHE C N 1
ATOM 2475 C CA . PHE C 1 86 ? 41.152 -15.134 26.886 1.00 28.57 86 PHE C CA 1
ATOM 2476 C C . PHE C 1 86 ? 41.047 -15.061 28.390 1.00 35.14 86 PHE C C 1
ATOM 2477 O O . PHE C 1 86 ? 41.347 -16.018 29.107 1.00 33.48 86 PHE C O 1
ATOM 2485 N N . LEU C 1 87 ? 40.539 -13.922 28.861 1.00 34.32 87 LEU C N 1
ATOM 2486 C CA . LEU C 1 87 ? 40.233 -13.725 30.264 1.00 34.94 87 LEU C CA 1
ATOM 2487 C C . LEU C 1 87 ? 38.730 -13.967 30.392 1.00 40.06 87 LEU C C 1
ATOM 2488 O O . LEU C 1 87 ? 37.930 -13.335 29.688 1.00 38.90 87 LEU C O 1
ATOM 2493 N N . GLY C 1 88 ? 38.374 -14.952 31.221 1.00 39.54 88 GLY C N 1
ATOM 2494 C CA . GLY C 1 88 ? 36.987 -15.300 31.496 1.00 39.93 88 GLY C CA 1
ATOM 2495 C C . GLY C 1 88 ? 36.544 -14.484 32.683 1.00 47.18 88 GLY C C 1
ATOM 2496 O O . GLY C 1 88 ? 37.114 -14.627 33.767 1.00 47.61 88 GLY C O 1
ATOM 2497 N N . VAL C 1 89 ? 35.583 -13.582 32.483 1.00 45.88 89 VAL C N 1
ATOM 2498 C CA . VAL C 1 89 ? 35.129 -12.712 33.567 1.00 47.10 89 VAL C CA 1
ATOM 2499 C C . VAL C 1 89 ? 34.258 -13.487 34.590 1.00 54.14 89 VAL C C 1
ATOM 2500 O O . VAL C 1 89 ? 33.194 -14.003 34.238 1.00 54.63 89 VAL C O 1
ATOM 2504 N N . LYS C 1 90 ? 34.758 -13.600 35.841 1.00 52.33 90 LYS C N 1
ATOM 2505 C CA . LYS C 1 90 ? 34.111 -14.264 36.993 1.00 53.04 90 LYS C CA 1
ATOM 2506 C C . LYS C 1 90 ? 32.975 -13.349 37.529 1.00 58.30 90 LYS C C 1
ATOM 2507 O O 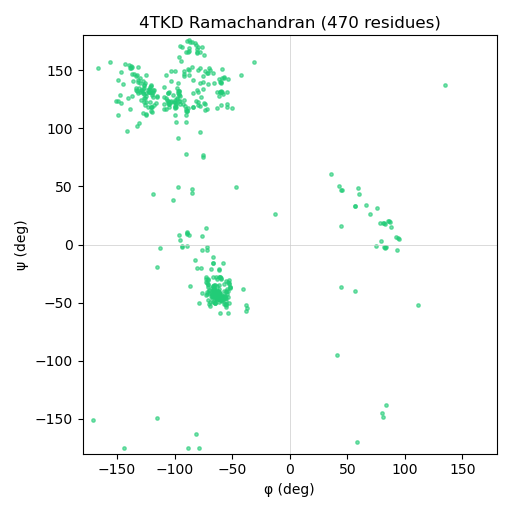. LYS C 1 90 ? 33.130 -12.653 38.549 1.00 56.31 90 LYS C O 1
ATOM 2513 N N . LYS C 1 91 ? 31.852 -13.315 36.792 1.00 56.92 91 LYS C N 1
ATOM 2514 C CA . LYS C 1 91 ? 30.681 -12.496 37.126 1.00 57.22 91 LYS C CA 1
ATOM 2515 C C . LYS C 1 91 ? 29.369 -13.229 36.782 1.00 64.16 91 LYS C C 1
ATOM 2516 O O . LYS C 1 91 ? 29.383 -14.096 35.899 1.00 64.05 91 LYS C O 1
ATOM 2522 N N . PRO C 1 92 ? 28.222 -12.915 37.440 1.00 62.42 92 PRO C N 1
ATOM 2523 C CA . PRO C 1 92 ? 26.982 -13.610 37.071 1.00 62.18 92 PRO C CA 1
ATOM 2524 C C . PRO C 1 92 ? 26.433 -13.106 35.743 1.00 65.70 92 PRO C C 1
ATOM 2525 O O . PRO C 1 92 ? 26.850 -12.060 35.241 1.00 65.31 92 PRO C O 1
ATOM 2529 N N . GLY C 1 93 ? 25.540 -13.891 35.167 1.00 62.41 93 GLY C N 1
ATOM 2530 C CA . GLY C 1 93 ? 24.917 -13.572 33.898 1.00 62.22 93 GLY C CA 1
ATOM 2531 C C . GLY C 1 93 ? 25.734 -13.963 32.692 1.00 64.17 93 GLY C C 1
ATOM 2532 O O . GLY C 1 93 ? 26.314 -15.052 32.654 1.00 64.48 93 GLY C O 1
ATOM 2533 N N . VAL C 1 94 ? 25.752 -13.065 31.696 1.00 59.28 94 VAL C N 1
ATOM 2534 C CA . VAL C 1 94 ? 26.399 -13.229 30.395 1.00 58.77 94 VAL C CA 1
ATOM 2535 C C . VAL C 1 94 ? 27.879 -13.598 30.499 1.00 61.11 94 VAL C C 1
ATOM 2536 O O . VAL C 1 94 ? 28.681 -12.815 31.041 1.00 61.47 94 VAL C O 1
ATOM 2540 N N . LEU C 1 95 ? 28.232 -14.796 29.967 1.00 54.03 95 LEU C N 1
ATOM 2541 C CA . LEU C 1 95 ? 29.618 -15.245 29.901 1.00 52.69 95 LEU C CA 1
ATOM 2542 C C . LEU C 1 95 ? 30.333 -14.240 28.995 1.00 52.96 95 LEU C C 1
ATOM 2543 O O . LEU C 1 95 ? 29.901 -14.044 27.850 1.00 54.65 95 LEU C O 1
ATOM 2548 N N . LYS C 1 96 ? 31.329 -13.512 29.538 1.00 43.48 96 LYS C N 1
ATOM 2549 C CA . LYS C 1 96 ? 32.129 -12.555 28.760 1.00 40.88 96 LYS C CA 1
ATOM 2550 C C . LYS C 1 96 ? 33.618 -12.967 28.774 1.00 43.01 96 LYS C C 1
ATOM 2551 O O . LYS C 1 96 ? 34.177 -13.251 29.838 1.00 41.95 96 LYS C O 1
ATOM 2557 N N . PHE C 1 97 ? 34.240 -13.002 27.588 1.00 37.99 97 PHE C N 1
ATOM 2558 C CA . PHE C 1 97 ? 35.617 -13.403 27.388 1.00 37.38 97 PHE C CA 1
ATOM 2559 C C . PHE C 1 97 ? 36.393 -12.264 26.730 1.00 40.43 97 PHE C C 1
ATOM 2560 O O . PHE C 1 97 ? 36.023 -11.799 25.650 1.00 41.55 97 PHE C O 1
ATOM 2568 N N . ILE C 1 98 ? 37.462 -11.822 27.390 1.00 34.43 98 ILE C N 1
ATOM 2569 C CA . ILE C 1 98 ? 38.320 -10.750 26.896 1.00 33.32 98 ILE C CA 1
ATOM 2570 C C . ILE C 1 98 ? 39.575 -11.328 26.249 1.00 36.60 98 ILE C C 1
ATOM 2571 O O . ILE C 1 98 ? 40.354 -11.978 26.947 1.00 36.24 98 ILE C O 1
ATOM 2576 N N . PRO C 1 99 ? 39.809 -11.088 24.929 1.00 32.72 99 PRO C N 1
ATOM 2577 C CA . PRO C 1 99 ? 41.066 -11.569 24.309 1.00 32.88 99 PRO C CA 1
ATOM 2578 C C . PRO C 1 99 ? 42.244 -10.956 25.053 1.00 37.27 99 PRO C C 1
ATOM 2579 O O . PRO C 1 99 ? 42.225 -9.759 25.352 1.00 35.19 99 PRO C O 1
ATOM 2583 N N . PHE C 1 100 ? 43.230 -11.790 25.437 1.00 34.01 100 PHE C N 1
ATOM 2584 C CA . PHE C 1 100 ? 44.362 -11.336 26.221 1.00 34.54 100 PHE C CA 1
ATOM 2585 C C . PHE C 1 100 ? 45.110 -10.137 25.663 1.00 41.44 100 PHE C C 1
ATOM 2586 O O . PHE C 1 100 ? 45.647 -9.350 26.453 1.00 40.86 100 PHE C O 1
ATOM 2594 N N . GLU C 1 101 ? 45.125 -9.995 24.319 1.00 38.69 101 GLU C N 1
ATOM 2595 C CA . GLU C 1 101 ? 45.771 -8.893 23.587 1.00 40.24 101 GLU C CA 1
ATOM 2596 C C . GLU C 1 101 ? 45.116 -7.528 23.815 1.00 45.42 101 GLU C C 1
ATOM 2597 O O . GLU C 1 101 ? 45.747 -6.513 23.533 1.00 45.24 101 GLU C O 1
ATOM 2603 N N . LYS C 1 102 ? 43.878 -7.499 24.357 1.00 42.02 102 LYS C N 1
ATOM 2604 C CA . LYS C 1 102 ? 43.152 -6.266 24.674 1.00 41.66 102 LYS C CA 1
ATOM 2605 C C . LYS C 1 102 ? 43.638 -5.690 26.002 1.00 49.12 102 LYS C C 1
ATOM 2606 O O . LYS C 1 102 ? 43.415 -4.502 26.253 1.00 51.31 102 LYS C O 1
ATOM 2612 N N . LEU C 1 103 ? 44.288 -6.517 26.865 1.00 44.52 103 LEU C N 1
ATOM 2613 C CA . LEU C 1 103 ? 44.768 -6.026 28.154 1.00 44.37 103 LEU C CA 1
ATOM 2614 C C . LEU C 1 103 ? 45.962 -5.098 27.952 1.00 47.27 103 LEU C C 1
ATOM 2615 O O . LEU C 1 103 ? 46.754 -5.306 27.033 1.00 46.06 103 LEU C O 1
ATOM 2620 N N . ARG C 1 104 ? 46.101 -4.091 28.825 1.00 43.96 104 ARG C N 1
ATOM 2621 C CA . ARG C 1 104 ? 47.228 -3.166 28.745 1.00 43.54 104 ARG C CA 1
ATOM 2622 C C . ARG C 1 104 ? 48.261 -3.500 29.807 1.00 42.87 104 ARG C C 1
ATOM 2623 O O . ARG C 1 104 ? 47.911 -3.878 30.922 1.00 39.83 104 ARG C O 1
ATOM 2631 N N . ARG C 1 105 ? 49.528 -3.403 29.450 1.00 40.64 105 ARG C N 1
ATOM 2632 C CA . ARG C 1 105 ? 50.583 -3.696 30.408 1.00 41.39 105 ARG C CA 1
ATOM 2633 C C . ARG C 1 105 ? 50.825 -2.424 31.230 1.00 49.14 105 ARG C C 1
ATOM 2634 O O . ARG C 1 105 ? 50.914 -1.322 30.665 1.00 49.50 105 ARG C O 1
ATOM 2642 N N . THR C 1 106 ? 50.840 -2.572 32.568 1.00 45.21 106 THR C N 1
ATOM 2643 C CA . THR C 1 106 ? 51.103 -1.459 33.474 1.00 44.97 106 THR C CA 1
ATOM 2644 C C . THR C 1 106 ? 52.627 -1.271 33.572 1.00 51.39 106 THR C C 1
ATOM 2645 O O . THR C 1 106 ? 53.394 -2.105 33.077 1.00 50.57 106 THR C O 1
ATOM 2649 N N . GLU C 1 107 ? 53.044 -0.193 34.260 1.00 50.04 107 GLU C N 1
ATOM 2650 C CA . GLU C 1 107 ? 54.421 0.235 34.540 1.00 50.67 107 GLU C CA 1
ATOM 2651 C C . GLU C 1 107 ? 55.262 -0.894 35.161 1.00 54.76 107 GLU C C 1
ATOM 2652 O O . GLU C 1 107 ? 56.457 -0.990 34.873 1.00 55.62 107 GLU C O 1
ATOM 2658 N N . THR C 1 108 ? 54.637 -1.727 36.017 1.00 49.22 108 THR C N 1
ATOM 2659 C CA . THR C 1 108 ? 55.281 -2.841 36.727 1.00 49.10 108 THR C CA 1
ATOM 2660 C C . THR C 1 108 ? 55.171 -4.204 35.988 1.00 50.78 108 THR C C 1
ATOM 2661 O O . THR C 1 108 ? 55.704 -5.214 36.463 1.00 50.50 108 THR C O 1
ATOM 2665 N N . GLY C 1 109 ? 54.492 -4.215 34.844 1.00 46.17 109 GLY C N 1
ATOM 2666 C CA . GLY C 1 109 ? 54.322 -5.429 34.050 1.00 45.25 109 GLY C CA 1
ATOM 2667 C C . GLY C 1 109 ? 53.036 -6.191 34.310 1.00 46.30 109 GLY C C 1
ATOM 2668 O O . GLY C 1 109 ? 52.845 -7.275 33.753 1.00 44.80 109 GLY C O 1
ATOM 2669 N N . ASN C 1 110 ? 52.140 -5.637 35.148 1.00 41.27 110 ASN C N 1
ATOM 2670 C CA . ASN C 1 110 ? 50.837 -6.258 35.394 1.00 40.46 110 ASN C CA 1
ATOM 2671 C C . ASN C 1 110 ? 49.947 -5.956 34.212 1.00 42.19 110 ASN C C 1
ATOM 2672 O O . ASN C 1 110 ? 50.277 -5.105 33.385 1.00 42.86 110 ASN C O 1
ATOM 2677 N N . TYR C 1 111 ? 48.841 -6.668 34.113 1.00 36.89 111 TYR C N 1
ATOM 2678 C CA . TYR C 1 111 ? 47.903 -6.526 33.015 1.00 35.99 111 TYR C CA 1
ATOM 2679 C C . TYR C 1 111 ? 46.533 -6.151 33.500 1.00 40.75 111 TYR C C 1
ATOM 2680 O O . TYR C 1 111 ? 46.043 -6.716 34.484 1.00 39.71 111 TYR C O 1
ATOM 2689 N N . VAL C 1 112 ? 45.918 -5.181 32.793 1.00 38.90 112 VAL C N 1
ATOM 2690 C CA . VAL C 1 112 ? 44.600 -4.658 33.110 1.00 38.72 112 VAL C CA 1
ATOM 2691 C C . VAL C 1 112 ? 43.665 -4.679 31.986 1.00 42.47 112 VAL C C 1
ATOM 2692 O O . VAL C 1 112 ? 44.026 -4.338 30.867 1.00 40.85 112 VAL C O 1
ATOM 2696 N N . ALA C 1 113 ? 42.426 -5.015 32.317 1.00 42.12 113 ALA C N 1
ATOM 2697 C CA . ALA C 1 113 ? 41.256 -4.963 31.467 1.00 44.31 113 ALA C CA 1
ATOM 2698 C C . ALA C 1 113 ? 40.521 -3.754 31.986 1.00 50.85 113 ALA C C 1
ATOM 2699 O O . ALA C 1 113 ? 40.221 -3.681 33.182 1.00 50.00 113 ALA C O 1
ATOM 2701 N N . ASP C 1 114 ? 40.303 -2.776 31.115 1.00 51.11 114 ASP C N 1
ATOM 2702 C CA . ASP C 1 114 ? 39.563 -1.542 31.411 1.00 51.74 114 ASP C CA 1
ATOM 2703 C C . ASP C 1 114 ? 38.040 -1.839 31.366 1.00 56.11 114 ASP C C 1
ATOM 2704 O O . ASP C 1 114 ? 37.653 -3.001 31.202 1.00 54.95 114 ASP C O 1
ATOM 2709 N N . SER C 1 115 ? 37.192 -0.779 31.516 1.00 54.20 115 SER C N 1
ATOM 2710 C CA . SER C 1 115 ? 35.717 -0.789 31.486 1.00 70.13 115 SER C CA 1
ATOM 2711 C C . SER C 1 115 ? 35.035 -1.974 32.202 1.00 109.91 115 SER C C 1
ATOM 2712 O O . SER C 1 115 ? 34.448 -2.857 31.571 1.00 72.88 115 SER C O 1
ATOM 2715 N N . GLU C 1 118 ? 34.794 -4.455 27.498 1.00 66.19 118 GLU C N 1
ATOM 2716 C CA . GLU C 1 118 ? 33.812 -5.337 26.863 1.00 66.47 118 GLU C CA 1
ATOM 2717 C C . GLU C 1 118 ? 34.433 -6.393 25.924 1.00 68.80 118 GLU C C 1
ATOM 2718 O O . GLU C 1 118 ? 35.242 -6.053 25.051 1.00 69.19 118 GLU C O 1
ATOM 2724 N N . GLY C 1 119 ? 34.057 -7.660 26.125 1.00 61.85 119 GLY C N 1
ATOM 2725 C CA . GLY C 1 119 ? 34.591 -8.770 25.342 1.00 59.64 119 GLY C CA 1
ATOM 2726 C C . GLY C 1 119 ? 33.612 -9.517 24.456 1.00 57.89 119 GLY C C 1
ATOM 2727 O O . GLY C 1 119 ? 32.652 -8.941 23.938 1.00 58.01 119 GLY C O 1
ATOM 2728 N N . LEU C 1 120 ? 33.880 -10.815 24.264 1.00 49.69 120 LEU C N 1
ATOM 2729 C CA . LEU C 1 120 ? 33.085 -11.737 23.443 1.00 47.21 120 LEU C CA 1
ATOM 2730 C C . LEU C 1 120 ? 32.180 -12.567 24.309 1.00 47.72 120 LEU C C 1
ATOM 2731 O O . LEU C 1 120 ? 32.554 -12.908 25.425 1.00 48.08 120 LEU C O 1
ATOM 2736 N N . ASP C 1 121 ? 31.019 -12.952 23.789 1.00 41.92 121 ASP C N 1
ATOM 2737 C CA . ASP C 1 121 ? 30.174 -13.903 24.493 1.00 40.38 121 ASP C CA 1
ATOM 2738 C C . ASP C 1 121 ? 30.689 -15.295 24.044 1.00 44.30 121 ASP C C 1
ATOM 2739 O O . ASP C 1 121 ? 31.577 -15.358 23.181 1.00 42.39 121 ASP C O 1
ATOM 2744 N N . LEU C 1 122 ? 30.165 -16.394 24.620 1.00 43.53 122 LEU C N 1
ATOM 2745 C CA . LEU C 1 122 ? 30.635 -17.743 24.285 1.00 43.98 122 LEU C CA 1
ATOM 2746 C C . LEU C 1 122 ? 30.533 -18.114 22.805 1.00 46.41 122 LEU C C 1
ATOM 2747 O O . LEU C 1 122 ? 31.473 -18.679 22.250 1.00 45.61 122 LEU C O 1
ATOM 2752 N N . GLU C 1 123 ? 29.398 -17.805 22.193 1.00 42.19 123 GLU C N 1
ATOM 2753 C CA . GLU C 1 123 ? 29.085 -18.119 20.809 1.00 42.05 123 GLU C CA 1
ATOM 2754 C C . GLU C 1 123 ? 30.085 -17.458 19.866 1.00 43.39 123 GLU C C 1
ATOM 2755 O O . GLU C 1 123 ? 30.607 -18.132 18.969 1.00 40.54 123 GLU C O 1
ATOM 2761 N N . ASP C 1 124 ? 30.360 -16.143 20.091 1.00 41.44 124 ASP C N 1
ATOM 2762 C CA . ASP C 1 124 ? 31.313 -15.341 19.300 1.00 41.85 124 ASP C CA 1
ATOM 2763 C C . ASP C 1 124 ? 32.706 -15.849 19.431 1.00 43.37 124 ASP C C 1
ATOM 2764 O O . ASP C 1 124 ? 33.422 -15.881 18.434 1.00 43.89 124 ASP C O 1
ATOM 2769 N N . LEU C 1 125 ? 33.123 -16.177 20.676 1.00 37.71 125 LEU C N 1
ATOM 2770 C CA . LEU C 1 125 ? 34.457 -16.701 20.915 1.00 35.99 125 LEU C CA 1
ATOM 2771 C C . LEU C 1 125 ? 34.669 -17.906 20.014 1.00 38.23 125 LEU C C 1
ATOM 2772 O O . LEU C 1 125 ? 35.548 -17.865 19.154 1.00 36.53 125 LEU C O 1
ATOM 2777 N N . VAL C 1 126 ? 33.791 -18.932 20.174 1.00 35.73 126 VAL C N 1
ATOM 2778 C CA . VAL C 1 126 ? 33.789 -20.208 19.469 1.00 36.15 126 VAL C CA 1
ATOM 2779 C C . VAL C 1 126 ? 33.755 -20.039 17.961 1.00 40.03 126 VAL C C 1
ATOM 2780 O O . VAL C 1 126 ? 34.567 -20.659 17.281 1.00 38.95 126 VAL C O 1
ATOM 2784 N N . ARG C 1 127 ? 32.800 -19.246 17.435 1.00 36.27 127 ARG C N 1
ATOM 2785 C CA . ARG C 1 127 ? 32.669 -19.070 15.996 1.00 35.66 127 ARG C CA 1
ATOM 2786 C C . ARG C 1 127 ? 33.905 -18.372 15.452 1.00 37.64 127 ARG C C 1
ATOM 2787 O O . ARG C 1 127 ? 34.509 -18.900 14.528 1.00 37.41 127 ARG C O 1
ATOM 2795 N N . LEU C 1 128 ? 34.322 -17.239 16.059 1.00 33.16 128 LEU C N 1
ATOM 2796 C CA . LEU C 1 128 ? 35.510 -16.517 15.599 1.00 33.66 128 LEU C CA 1
ATOM 2797 C C . LEU C 1 128 ? 36.795 -17.309 15.635 1.00 37.64 128 LEU C C 1
ATOM 2798 O O . LEU C 1 128 ? 37.527 -17.266 14.646 1.00 40.89 128 LEU C O 1
ATOM 2803 N N . VAL C 1 129 ? 37.077 -18.045 16.729 1.00 31.46 129 VAL C N 1
ATOM 2804 C CA . VAL C 1 129 ? 38.304 -18.843 16.811 1.00 31.77 129 VAL C CA 1
ATOM 2805 C C . VAL C 1 129 ? 38.260 -20.015 15.804 1.00 39.40 129 VAL C C 1
ATOM 2806 O O . VAL C 1 129 ? 39.248 -20.242 15.091 1.00 39.92 129 VAL C O 1
ATOM 2810 N N . GLU C 1 130 ? 37.122 -20.748 15.731 1.00 36.78 130 GLU C N 1
ATOM 2811 C CA . GLU C 1 130 ? 37.006 -21.854 14.772 1.00 37.71 130 GLU C CA 1
ATOM 2812 C C . GLU C 1 130 ? 37.124 -21.314 13.335 1.00 41.32 130 GLU C C 1
ATOM 2813 O O . GLU C 1 130 ? 37.922 -21.833 12.564 1.00 39.67 130 GLU C O 1
ATOM 2819 N N . ALA C 1 131 ? 36.404 -20.212 13.013 1.00 39.22 131 ALA C N 1
ATOM 2820 C CA . ALA C 1 131 ? 36.461 -19.594 11.681 1.00 39.22 131 ALA C CA 1
ATOM 2821 C C . ALA C 1 131 ? 37.880 -19.108 11.313 1.00 44.33 131 ALA C C 1
ATOM 2822 O O . ALA C 1 131 ? 38.259 -19.139 10.145 1.00 44.09 131 ALA C O 1
ATOM 2824 N N . LYS C 1 132 ? 38.684 -18.767 12.324 1.00 41.54 132 LYS C N 1
ATOM 2825 C CA . LYS C 1 132 ? 40.062 -18.316 12.148 1.00 41.86 132 LYS C CA 1
ATOM 2826 C C . LYS C 1 132 ? 41.086 -19.445 11.889 1.00 44.94 132 LYS C C 1
ATOM 2827 O O . LYS C 1 132 ? 41.903 -19.288 10.990 1.00 42.85 132 LYS C O 1
ATOM 2833 N N . ILE C 1 133 ? 41.115 -20.521 12.704 1.00 42.63 133 ILE C N 1
ATOM 2834 C CA . ILE C 1 133 ? 42.153 -21.537 12.511 1.00 43.65 133 ILE C CA 1
ATOM 2835 C C . ILE C 1 133 ? 41.719 -22.955 12.079 1.00 48.14 133 ILE C C 1
ATOM 2836 O O . ILE C 1 133 ? 42.580 -23.688 11.586 1.00 48.03 133 ILE C O 1
ATOM 2841 N N . SER C 1 134 ? 40.425 -23.343 12.265 1.00 44.42 134 SER C N 1
ATOM 2842 C CA . SER C 1 134 ? 39.893 -24.674 11.894 1.00 43.60 134 SER C CA 1
ATOM 2843 C C . SER C 1 134 ? 40.152 -25.038 10.417 1.00 47.27 134 SER C C 1
ATOM 2844 O O . SER C 1 134 ? 39.874 -24.238 9.534 1.00 45.54 134 SER C O 1
ATOM 2847 N N . ARG C 1 135 ? 40.681 -26.260 10.180 1.00 45.14 135 ARG C N 1
ATOM 2848 C CA . ARG C 1 135 ? 41.131 -26.876 8.909 1.00 57.57 135 ARG C CA 1
ATOM 2849 C C . ARG C 1 135 ? 42.399 -26.219 8.370 1.00 106.67 135 ARG C C 1
ATOM 2850 O O . ARG C 1 135 ? 43.169 -26.860 7.659 1.00 73.95 135 ARG C O 1
ATOM 2858 C C . GLY D 1 8 ? 55.925 -42.093 37.341 1.00 59.71 8 GLY D C 1
ATOM 2859 O O . GLY D 1 8 ? 55.501 -41.658 36.266 1.00 59.60 8 GLY D O 1
ATOM 2860 N N . SER D 1 9 ? 55.663 -41.511 38.533 1.00 55.78 9 SER D N 1
ATOM 2861 C CA . SER D 1 9 ? 55.631 -40.060 38.761 1.00 54.22 9 SER D CA 1
ATOM 2862 C C . SER D 1 9 ? 56.921 -39.351 38.323 1.00 52.53 9 SER D C 1
ATOM 2863 O O . SER D 1 9 ? 56.844 -38.273 37.734 1.00 51.76 9 SER D O 1
ATOM 2866 N N . ALA D 1 10 ? 58.099 -39.943 38.625 1.00 45.25 10 ALA D N 1
ATOM 2867 C CA . ALA D 1 10 ? 59.407 -39.405 38.244 1.00 42.46 10 ALA D CA 1
ATOM 2868 C C . ALA D 1 10 ? 59.552 -39.424 36.713 1.00 42.27 10 ALA D C 1
ATOM 2869 O O . ALA D 1 10 ? 60.114 -38.495 36.144 1.00 42.30 10 ALA D O 1
ATOM 2871 N N . VAL D 1 11 ? 59.040 -40.479 36.059 1.00 35.10 11 VAL D N 1
ATOM 2872 C CA . VAL D 1 11 ? 59.061 -40.653 34.603 1.00 34.48 11 VAL D CA 1
ATOM 2873 C C . VAL D 1 11 ? 58.134 -39.598 33.993 1.00 39.22 11 VAL D C 1
ATOM 2874 O O . VAL D 1 11 ? 58.495 -38.956 33.008 1.00 38.16 11 VAL D O 1
ATOM 2878 N N . GLU D 1 12 ? 56.942 -39.417 34.604 1.00 36.22 12 GLU D N 1
ATOM 2879 C CA . GLU D 1 12 ? 55.940 -38.436 34.194 1.00 35.68 12 GLU D CA 1
ATOM 2880 C C . GLU D 1 12 ? 56.546 -37.042 34.263 1.00 37.50 12 GLU D C 1
ATOM 2881 O O . GLU D 1 12 ? 56.467 -36.301 33.281 1.00 36.99 12 GLU D O 1
ATOM 2887 N N . ARG D 1 13 ? 57.224 -36.726 35.388 1.00 34.66 13 ARG D N 1
ATOM 2888 C CA . ARG D 1 13 ? 57.904 -35.437 35.625 1.00 34.81 13 ARG D CA 1
ATOM 2889 C C . ARG D 1 13 ? 59.000 -35.200 34.609 1.00 36.77 13 ARG D C 1
ATOM 2890 O O . ARG D 1 13 ? 59.097 -34.097 34.073 1.00 37.40 13 ARG D O 1
ATOM 2898 N N . ASN D 1 14 ? 59.772 -36.253 34.287 1.00 31.45 14 ASN D N 1
ATOM 2899 C CA . ASN D 1 14 ? 60.850 -36.194 33.295 1.00 31.51 14 ASN D CA 1
ATOM 2900 C C . ASN D 1 14 ? 60.300 -35.951 31.888 1.00 34.13 14 ASN D C 1
ATOM 2901 O O . ASN D 1 14 ? 60.903 -35.197 31.133 1.00 34.34 14 ASN D O 1
ATOM 2906 N N . ILE D 1 15 ? 59.157 -36.570 31.545 1.00 30.93 15 ILE D N 1
ATOM 2907 C CA . ILE D 1 15 ? 58.500 -36.384 30.236 1.00 29.73 15 ILE D CA 1
ATOM 2908 C C . ILE D 1 15 ? 58.041 -34.928 30.092 1.00 32.56 15 ILE D C 1
ATOM 2909 O O . ILE D 1 15 ? 58.319 -34.299 29.085 1.00 31.32 15 ILE D O 1
ATOM 2914 N N . VAL D 1 16 ? 57.384 -34.389 31.128 1.00 31.00 16 VAL D N 1
ATOM 2915 C CA . VAL D 1 16 ? 56.900 -33.011 31.177 1.00 30.13 16 VAL D CA 1
ATOM 2916 C C . VAL D 1 16 ? 58.081 -32.022 30.992 1.00 34.83 16 VAL D C 1
ATOM 2917 O O . VAL D 1 16 ? 58.006 -31.122 30.161 1.00 33.10 16 VAL D O 1
ATOM 2921 N N . SER D 1 17 ? 59.188 -32.245 31.717 1.00 32.79 17 SER D N 1
ATOM 2922 C CA . SER D 1 17 ? 60.397 -31.410 31.650 1.00 30.37 17 SER D CA 1
ATOM 2923 C C . SER D 1 17 ? 61.063 -31.425 30.263 1.00 29.51 17 SER D C 1
ATOM 2924 O O . SER D 1 17 ? 61.491 -30.381 29.782 1.00 26.21 17 SER D O 1
ATOM 2927 N N . ARG D 1 18 ? 61.142 -32.613 29.626 1.00 25.37 18 ARG D N 1
ATOM 2928 C CA . ARG D 1 18 ? 61.793 -32.765 28.322 1.00 24.39 18 ARG D CA 1
ATOM 2929 C C . ARG D 1 18 ? 60.982 -32.102 27.230 1.00 27.43 18 ARG D C 1
ATOM 2930 O O . ARG D 1 18 ? 61.551 -31.416 26.365 1.00 27.50 18 ARG D O 1
ATOM 2938 N N . LEU D 1 19 ? 59.650 -32.256 27.311 1.00 23.00 19 LEU D N 1
ATOM 2939 C CA . LEU D 1 19 ? 58.722 -31.627 26.363 1.00 22.42 19 LEU D CA 1
ATOM 2940 C C . LEU D 1 19 ? 58.781 -30.108 26.495 1.00 25.98 19 LEU D C 1
ATOM 2941 O O . LEU D 1 19 ? 58.830 -29.414 25.480 1.00 25.47 19 LEU D O 1
ATOM 2946 N N . ARG D 1 20 ? 58.848 -29.598 27.734 1.00 22.88 20 ARG D N 1
ATOM 2947 C CA . ARG D 1 20 ? 59.013 -28.163 27.993 1.00 23.85 20 ARG D CA 1
ATOM 2948 C C . ARG D 1 20 ? 60.332 -27.631 27.415 1.00 30.34 20 ARG D C 1
ATOM 2949 O O . ARG D 1 20 ? 60.320 -26.579 26.755 1.00 29.24 20 ARG D O 1
ATOM 2957 N N . ASP D 1 21 ? 61.447 -28.406 27.553 1.00 30.08 21 ASP D N 1
ATOM 2958 C CA . ASP D 1 21 ? 62.753 -28.033 26.964 1.00 30.98 21 ASP D CA 1
ATOM 2959 C C . ASP D 1 21 ? 62.650 -27.915 25.437 1.00 33.69 21 ASP D C 1
ATOM 2960 O O . ASP D 1 21 ? 63.407 -27.174 24.844 1.00 33.70 21 ASP D O 1
ATOM 2965 N N . LYS D 1 22 ? 61.725 -28.655 24.817 1.00 30.99 22 LYS D N 1
ATOM 2966 C CA . LYS D 1 22 ? 61.521 -28.659 23.365 1.00 31.53 22 LYS D CA 1
ATOM 2967 C C . LYS D 1 22 ? 60.511 -27.600 22.871 1.00 35.56 22 LYS D C 1
ATOM 2968 O O . LYS D 1 22 ? 60.133 -27.620 21.706 1.00 37.76 22 LYS D O 1
ATOM 2974 N N . GLY D 1 23 ? 60.084 -26.706 23.748 1.00 29.84 23 GLY D N 1
ATOM 2975 C CA . GLY D 1 23 ? 59.153 -25.636 23.399 1.00 29.99 23 GLY D CA 1
ATOM 2976 C C . GLY D 1 23 ? 57.674 -25.956 23.446 1.00 32.97 23 GLY D C 1
ATOM 2977 O O . GLY D 1 23 ? 56.881 -25.246 22.830 1.00 33.63 23 GLY D O 1
ATOM 2978 N N . PHE D 1 24 ? 57.284 -27.021 24.174 1.00 28.39 24 PHE D N 1
ATOM 2979 C CA . PHE D 1 24 ? 55.875 -27.377 24.319 1.00 27.62 24 PHE D CA 1
ATOM 2980 C C . PHE D 1 24 ? 55.291 -26.712 25.556 1.00 29.74 24 PHE D C 1
ATOM 2981 O O . PHE D 1 24 ? 55.979 -26.537 26.568 1.00 25.17 24 PHE D O 1
ATOM 2989 N N . ALA D 1 25 ? 53.978 -26.414 25.480 1.00 29.56 25 ALA D N 1
ATOM 2990 C CA . ALA D 1 25 ? 53.151 -25.940 26.590 1.00 28.80 25 ALA D CA 1
ATOM 2991 C C . ALA D 1 25 ? 52.582 -27.249 27.111 1.00 31.46 25 ALA D C 1
ATOM 2992 O O . ALA D 1 25 ? 51.994 -28.005 26.336 1.00 28.54 25 ALA D O 1
ATOM 2994 N N . VAL D 1 26 ? 52.835 -27.569 28.396 1.00 29.34 26 VAL D N 1
ATOM 2995 C CA . VAL D 1 26 ? 52.452 -28.870 28.977 1.00 28.21 26 VAL D CA 1
ATOM 2996 C C . VAL D 1 26 ? 51.622 -28.760 30.239 1.00 34.31 26 VAL D C 1
ATOM 2997 O O . VAL D 1 26 ? 51.936 -27.977 31.134 1.00 33.49 26 VAL D O 1
ATOM 3001 N N . VAL D 1 27 ? 50.587 -29.597 30.321 1.00 33.15 27 VAL D N 1
ATOM 3002 C CA . VAL D 1 27 ? 49.759 -29.743 31.496 1.00 34.63 27 VAL D CA 1
ATOM 3003 C C . VAL D 1 27 ? 49.809 -31.207 31.898 1.00 43.81 27 VAL D C 1
ATOM 3004 O O . VAL D 1 27 ? 49.571 -32.092 31.069 1.00 42.76 27 VAL D O 1
ATOM 3008 N N . ARG D 1 28 ? 50.321 -31.438 33.123 1.00 45.18 28 ARG D N 1
ATOM 3009 C CA . ARG D 1 28 ? 50.407 -32.731 33.802 1.00 47.19 28 ARG D CA 1
ATOM 3010 C C . ARG D 1 28 ? 49.078 -32.770 34.561 1.00 58.45 28 ARG D C 1
ATOM 3011 O O . ARG D 1 28 ? 49.003 -32.395 35.727 1.00 58.67 28 ARG D O 1
ATOM 3019 N N . ALA D 1 29 ? 48.010 -33.086 33.802 1.00 60.54 29 ALA D N 1
ATOM 3020 C CA . ALA D 1 29 ? 46.572 -33.124 34.094 1.00 62.16 29 ALA D CA 1
ATOM 3021 C C . ALA D 1 29 ? 46.094 -33.466 35.515 1.00 71.03 29 ALA D C 1
ATOM 3022 O O . ALA D 1 29 ? 46.814 -34.154 36.254 1.00 71.29 29 ALA D O 1
ATOM 3024 N N . PRO D 1 30 ? 44.849 -33.038 35.896 1.00 69.97 30 PRO D N 1
ATOM 3025 C CA . PRO D 1 30 ? 44.328 -33.404 37.226 1.00 76.15 30 PRO D CA 1
ATOM 3026 C C . PRO D 1 30 ? 43.638 -34.767 37.179 1.00 103.60 30 PRO D C 1
ATOM 3027 O O . PRO D 1 30 ? 43.489 -35.428 38.199 1.00 62.92 30 PRO D O 1
ATOM 3031 N N . PRO D 1 39 ? 38.726 -40.162 32.479 1.00 65.74 39 PRO D N 1
ATOM 3032 C CA . PRO D 1 39 ? 38.899 -40.235 31.018 1.00 64.44 39 PRO D CA 1
ATOM 3033 C C . PRO D 1 39 ? 39.755 -39.099 30.415 1.00 64.48 39 PRO D C 1
ATOM 3034 O O . PRO D 1 39 ? 39.580 -38.776 29.226 1.00 65.14 39 PRO D O 1
ATOM 3038 N N . ILE D 1 40 ? 40.695 -38.505 31.223 1.00 54.85 40 ILE D N 1
ATOM 3039 C CA . ILE D 1 40 ? 41.606 -37.436 30.783 1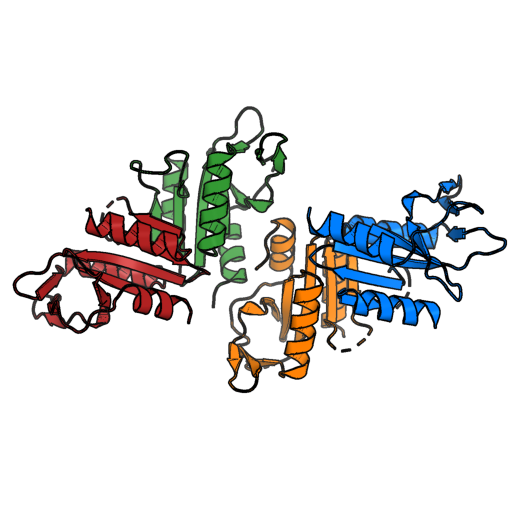.00 51.43 40 ILE D CA 1
ATOM 3040 C C . ILE D 1 40 ? 43.041 -37.975 30.692 1.00 48.22 40 ILE D C 1
ATOM 3041 O O . ILE D 1 40 ? 43.539 -38.511 31.689 1.00 45.68 40 ILE D O 1
ATOM 3046 N N . PRO D 1 41 ? 43.735 -37.811 29.532 1.00 40.81 41 PRO D N 1
ATOM 3047 C CA . PRO D 1 41 ? 45.135 -38.241 29.450 1.00 40.31 41 PRO D CA 1
ATOM 3048 C C . PRO D 1 41 ? 46.020 -37.580 30.520 1.00 40.04 41 PRO D C 1
ATOM 3049 O O . PRO D 1 41 ? 45.801 -36.416 30.875 1.00 39.33 41 PRO D O 1
ATOM 3053 N N . ASP D 1 42 ? 47.001 -38.342 31.047 1.00 33.00 42 ASP D N 1
ATOM 3054 C CA . ASP D 1 42 ? 47.929 -37.917 32.097 1.00 31.96 42 ASP D CA 1
ATOM 3055 C C . ASP D 1 42 ? 48.682 -36.654 31.744 1.00 37.00 42 ASP D C 1
ATOM 3056 O O . ASP D 1 42 ? 48.904 -35.802 32.606 1.00 36.35 42 ASP D O 1
ATOM 3061 N N . ILE D 1 43 ? 49.088 -36.546 30.477 1.00 33.75 43 ILE D N 1
ATOM 3062 C CA . ILE D 1 43 ? 49.861 -35.416 29.981 1.00 33.03 43 ILE D CA 1
ATOM 3063 C C . ILE D 1 43 ? 49.250 -34.926 28.687 1.00 36.00 43 ILE D C 1
ATOM 3064 O O . ILE D 1 43 ? 48.973 -35.719 27.773 1.00 35.38 43 ILE D O 1
ATOM 3069 N N . ILE D 1 44 ? 49.068 -33.611 28.610 1.00 30.50 44 ILE D N 1
ATOM 3070 C CA . ILE D 1 44 ? 48.621 -32.923 27.418 1.00 29.61 44 ILE D CA 1
ATOM 3071 C C . ILE D 1 44 ? 49.741 -31.937 27.073 1.00 32.01 44 ILE D C 1
ATOM 3072 O O . ILE D 1 44 ? 50.091 -31.088 27.907 1.00 32.43 44 ILE D O 1
ATOM 3077 N N . ALA D 1 45 ? 50.354 -32.116 25.875 1.00 25.40 45 ALA D N 1
ATOM 3078 C CA . ALA D 1 45 ? 51.455 -31.256 25.426 1.00 25.03 45 ALA D CA 1
ATOM 3079 C C . ALA D 1 45 ? 51.067 -30.600 24.123 1.00 28.58 45 ALA D C 1
ATOM 3080 O O . ALA D 1 45 ? 50.477 -31.230 23.241 1.00 25.35 45 ALA D O 1
ATOM 3082 N N . LEU D 1 46 ? 51.290 -29.289 24.056 1.00 27.10 46 LEU D N 1
ATOM 3083 C CA . LEU D 1 46 ? 50.859 -28.503 22.914 1.00 26.10 46 LEU D CA 1
ATOM 3084 C C . LEU D 1 46 ? 51.993 -27.700 22.333 1.00 29.34 46 LEU D C 1
ATOM 3085 O O . LEU D 1 46 ? 52.718 -27.050 23.082 1.00 28.45 46 LEU D O 1
ATOM 3090 N N . LYS D 1 47 ? 52.131 -27.727 20.984 1.00 25.68 47 LYS D N 1
ATOM 3091 C CA . LYS D 1 47 ? 53.131 -26.941 20.276 1.00 25.91 47 LYS D CA 1
ATOM 3092 C C . LYS D 1 47 ? 52.655 -26.543 18.891 1.00 32.16 47 LYS D C 1
ATOM 3093 O O . LYS D 1 47 ? 52.336 -27.410 18.092 1.00 31.80 47 LYS D O 1
ATOM 3099 N N . ASN D 1 48 ? 52.644 -25.225 18.596 1.00 31.40 48 ASN D N 1
ATOM 3100 C CA . ASN D 1 48 ? 52.247 -24.642 17.302 1.00 31.57 48 ASN D CA 1
ATOM 3101 C C . ASN D 1 48 ? 50.944 -25.236 16.731 1.00 35.50 48 ASN D C 1
ATOM 3102 O O . ASN D 1 48 ? 50.891 -25.614 15.556 1.00 36.72 48 ASN D O 1
ATOM 3107 N N . GLY D 1 49 ? 49.929 -25.340 17.580 1.00 29.78 49 GLY D N 1
ATOM 3108 C CA . GLY D 1 49 ? 48.622 -25.895 17.226 1.00 30.24 49 GLY D CA 1
ATOM 3109 C C . GLY D 1 49 ? 48.534 -27.403 17.241 1.00 36.66 49 GLY D C 1
ATOM 3110 O O . GLY D 1 49 ? 47.463 -27.938 16.969 1.00 37.22 49 GLY D O 1
ATOM 3111 N N . VAL D 1 50 ? 49.662 -28.106 17.530 1.00 34.29 50 VAL D N 1
ATOM 3112 C CA . VAL D 1 50 ? 49.721 -29.574 17.553 1.00 33.81 50 VAL D CA 1
ATOM 3113 C C . VAL D 1 50 ? 49.544 -30.132 18.967 1.00 38.27 50 VAL D C 1
ATOM 3114 O O . VAL D 1 50 ? 50.221 -29.703 19.902 1.00 38.23 50 VAL D O 1
ATOM 3118 N N . ILE D 1 51 ? 48.609 -31.080 19.098 1.00 33.86 51 ILE D N 1
ATOM 3119 C CA . ILE D 1 51 ? 48.234 -31.735 20.337 1.00 33.50 51 ILE D CA 1
ATOM 3120 C C . ILE D 1 51 ? 48.816 -33.164 20.452 1.00 36.70 51 ILE D C 1
ATOM 3121 O O . ILE D 1 51 ? 48.601 -34.008 19.587 1.00 35.61 51 ILE D O 1
ATOM 3126 N N . ILE D 1 52 ? 49.572 -33.394 21.535 1.00 34.05 52 ILE D N 1
ATOM 3127 C CA . ILE D 1 52 ? 50.111 -34.683 21.918 1.00 33.85 52 ILE D CA 1
ATOM 3128 C C . ILE D 1 52 ? 49.542 -35.051 23.276 1.00 33.55 52 ILE D C 1
ATOM 3129 O O . ILE D 1 52 ? 49.485 -34.208 24.180 1.00 31.26 52 ILE D O 1
ATOM 3134 N N . LEU D 1 53 ? 49.076 -36.290 23.399 1.00 28.50 53 LEU D N 1
ATOM 3135 C CA . LEU D 1 53 ? 48.413 -36.817 24.590 1.00 28.06 53 LEU D CA 1
ATOM 3136 C C . LEU D 1 53 ? 49.135 -38.064 25.041 1.00 30.79 53 LEU D C 1
ATOM 3137 O O . LEU D 1 53 ? 49.426 -38.938 24.222 1.00 29.55 53 LEU D O 1
ATOM 3142 N N . ILE D 1 54 ? 49.461 -38.130 26.338 1.00 25.76 54 ILE D N 1
ATOM 3143 C CA . ILE D 1 54 ? 50.241 -39.230 26.867 1.00 25.97 54 ILE D CA 1
ATOM 3144 C C . ILE D 1 54 ? 49.579 -39.832 28.069 1.00 30.58 54 ILE D C 1
ATOM 3145 O O . ILE D 1 54 ? 49.311 -39.126 29.036 1.00 28.75 54 ILE D O 1
ATOM 3150 N N . GLU D 1 55 ? 49.330 -41.159 28.014 1.00 28.92 55 GLU D N 1
ATOM 3151 C CA . GLU D 1 55 ? 48.788 -41.919 29.117 1.00 27.78 55 GLU D CA 1
ATOM 3152 C C . GLU D 1 55 ? 49.931 -42.752 29.692 1.00 32.17 55 GLU D C 1
ATOM 3153 O O . GLU D 1 55 ? 50.567 -43.509 28.965 1.00 32.55 55 GLU D O 1
ATOM 3159 N N . MET D 1 56 ? 50.224 -42.575 30.981 1.00 29.11 56 MET D N 1
ATOM 3160 C CA . MET D 1 56 ? 51.296 -43.308 31.662 1.00 29.84 56 MET D CA 1
ATOM 3161 C C . MET D 1 56 ? 50.838 -44.729 31.971 1.00 36.92 56 MET D C 1
ATOM 3162 O O . MET D 1 56 ? 49.766 -44.904 32.552 1.00 36.52 56 MET D O 1
ATOM 3167 N N . LYS D 1 57 ? 51.633 -45.744 31.556 1.00 34.71 57 LYS D N 1
ATOM 3168 C CA . LYS D 1 57 ? 51.333 -47.171 31.780 1.00 35.09 57 LYS D CA 1
ATOM 3169 C C . LYS D 1 57 ? 52.612 -47.969 32.037 1.00 39.92 57 LYS D C 1
ATOM 3170 O O . LYS D 1 57 ? 53.623 -47.785 31.353 1.00 37.77 57 LYS D O 1
ATOM 3176 N N . SER D 1 58 ? 52.533 -48.874 33.014 1.00 39.28 58 SER D N 1
ATOM 3177 C CA . SER D 1 58 ? 53.598 -49.778 33.437 1.00 40.49 58 SER D CA 1
ATOM 3178 C C . SER D 1 58 ? 53.720 -50.974 32.503 1.00 46.29 58 SER D C 1
ATOM 3179 O O . SER D 1 58 ? 52.715 -51.416 31.935 1.00 46.21 58 SER D O 1
ATOM 3182 N N . ARG D 1 59 ? 54.942 -51.518 32.371 1.00 44.02 59 ARG D N 1
ATOM 3183 C CA . ARG D 1 59 ? 55.158 -52.746 31.599 1.00 44.99 59 ARG D CA 1
ATOM 3184 C C . ARG D 1 59 ? 54.952 -53.917 32.570 1.00 51.02 59 ARG D C 1
ATOM 3185 O O . ARG D 1 59 ? 55.243 -53.797 33.771 1.00 49.40 59 ARG D O 1
ATOM 3193 N N . LYS D 1 60 ? 54.505 -55.060 32.030 1.00 49.55 60 LYS D N 1
ATOM 3194 C CA . LYS D 1 60 ? 54.326 -56.334 32.743 1.00 49.87 60 LYS D CA 1
ATOM 3195 C C . LYS D 1 60 ? 54.773 -57.446 31.774 1.00 51.84 60 LYS D C 1
ATOM 3196 O O . LYS D 1 60 ? 54.021 -57.813 30.855 1.00 49.43 60 LYS D O 1
ATOM 3202 N N . ASP D 1 61 ? 56.044 -57.916 31.937 1.00 49.28 61 ASP D N 1
ATOM 3203 C CA . ASP D 1 61 ? 56.682 -58.950 31.094 1.00 48.60 61 ASP D CA 1
ATOM 3204 C C . ASP D 1 61 ? 56.743 -58.474 29.620 1.00 51.45 61 ASP D C 1
ATOM 3205 O O . ASP D 1 61 ? 56.404 -59.213 28.696 1.00 50.44 61 ASP D O 1
ATOM 3210 N N . GLY D 1 62 ? 57.114 -57.215 29.436 1.00 49.38 62 GLY D N 1
ATOM 3211 C CA . GLY D 1 62 ? 57.191 -56.588 28.119 1.00 49.58 62 GLY D CA 1
ATOM 3212 C C . GLY D 1 62 ? 55.851 -56.352 27.446 1.00 52.81 62 GLY D C 1
ATOM 3213 O O . GLY D 1 62 ? 55.780 -56.310 26.219 1.00 52.95 62 GLY D O 1
ATOM 3214 N N . LYS D 1 63 ? 54.780 -56.217 28.240 1.00 47.88 63 LYS D N 1
ATOM 3215 C CA . LYS D 1 63 ? 53.422 -55.974 27.747 1.00 47.38 63 LYS D CA 1
ATOM 3216 C C . LYS D 1 63 ? 52.741 -54.820 28.511 1.00 49.69 63 LYS D C 1
ATOM 3217 O O . LYS D 1 63 ? 52.932 -54.656 29.717 1.00 46.70 63 LYS D O 1
ATOM 3223 N N . ILE D 1 64 ? 51.985 -54.005 27.786 1.00 49.17 64 ILE D N 1
ATOM 3224 C CA . ILE D 1 64 ? 51.235 -52.881 28.346 1.00 50.02 64 ILE D CA 1
ATOM 3225 C C . ILE D 1 64 ? 49.762 -53.157 28.081 1.00 54.43 64 ILE D C 1
ATOM 3226 O O . ILE D 1 64 ? 49.371 -53.321 26.928 1.00 52.56 64 ILE D O 1
ATOM 3231 N N . TYR D 1 65 ? 48.981 -53.255 29.167 1.00 53.96 65 TYR D N 1
ATOM 3232 C CA . TYR D 1 65 ? 47.548 -53.556 29.235 1.00 55.76 65 TYR D CA 1
ATOM 3233 C C . TYR D 1 65 ? 46.781 -52.269 29.576 1.00 59.17 65 TYR D C 1
ATOM 3234 O O . TYR D 1 65 ? 47.169 -51.540 30.498 1.00 57.64 65 TYR D O 1
ATOM 3243 N N . VAL D 1 66 ? 45.723 -51.974 28.796 1.00 56.72 66 VAL D N 1
ATOM 3244 C CA . VAL D 1 66 ? 44.845 -50.814 28.980 1.00 56.46 66 VAL D CA 1
ATOM 3245 C C . VAL D 1 66 ? 43.405 -51.336 29.017 1.00 60.35 66 VAL D C 1
ATOM 3246 O O . VAL D 1 66 ? 42.917 -51.890 28.027 1.00 57.88 66 VAL D O 1
ATOM 3250 N N . ARG D 1 67 ? 42.762 -51.206 30.187 1.00 59.21 67 ARG D N 1
ATOM 3251 C CA . ARG D 1 67 ? 41.386 -51.634 30.423 1.00 60.20 67 ARG D CA 1
ATOM 3252 C C . ARG D 1 67 ? 40.454 -50.875 29.487 1.00 64.52 67 ARG D C 1
ATOM 3253 O O . ARG D 1 67 ? 40.619 -49.665 29.320 1.00 63.29 67 ARG D O 1
ATOM 3261 N N . ARG D 1 68 ? 39.552 -51.616 28.800 1.00 62.23 68 ARG D N 1
ATOM 3262 C CA . ARG D 1 68 ? 38.560 -51.135 27.822 1.00 62.75 68 ARG D CA 1
ATOM 3263 C C . ARG D 1 68 ? 37.895 -49.810 28.242 1.00 65.86 68 ARG D C 1
ATOM 3264 O O . ARG D 1 68 ? 37.694 -48.949 27.392 1.00 64.60 68 ARG D O 1
ATOM 3272 N N . GLU D 1 69 ? 37.605 -49.647 29.556 1.00 62.71 69 GLU D N 1
ATOM 3273 C CA . GLU D 1 69 ? 37.010 -48.452 30.175 1.00 62.95 69 GLU D CA 1
ATOM 3274 C C . GLU D 1 69 ? 37.897 -47.204 29.977 1.00 67.50 69 GLU D C 1
ATOM 3275 O O . GLU D 1 69 ? 37.459 -46.215 29.373 1.00 67.68 69 GLU D O 1
ATOM 3281 N N . GLN D 1 70 ? 39.149 -47.280 30.473 1.00 62.37 70 GLN D N 1
ATOM 3282 C CA . GLN D 1 70 ? 40.189 -46.260 30.408 1.00 61.24 70 GLN D CA 1
ATOM 3283 C C . GLN D 1 70 ? 40.536 -45.973 28.962 1.00 64.00 70 GLN D C 1
ATOM 3284 O O . GLN D 1 70 ? 40.597 -44.804 28.570 1.00 64.57 70 GLN D O 1
ATOM 3290 N N . ALA D 1 71 ? 40.742 -47.038 28.168 1.00 58.76 71 ALA D N 1
ATOM 3291 C CA . ALA D 1 71 ? 41.086 -46.930 26.756 1.00 58.41 71 ALA D CA 1
ATOM 3292 C C . ALA D 1 71 ? 40.044 -46.115 25.986 1.00 63.23 71 ALA D C 1
ATOM 3293 O O . ALA D 1 71 ? 40.408 -45.140 25.334 1.00 62.90 71 ALA D O 1
ATOM 3295 N N . GLU D 1 72 ? 38.746 -46.469 26.120 1.00 60.04 72 GLU D N 1
ATOM 3296 C CA . GLU D 1 72 ? 37.653 -45.759 25.450 1.00 59.49 72 GLU D CA 1
ATOM 3297 C C . GLU D 1 72 ? 37.615 -44.266 25.750 1.00 60.18 72 GLU D C 1
ATOM 3298 O O . GLU D 1 72 ? 37.486 -43.479 24.813 1.00 60.63 72 GLU D O 1
ATOM 3304 N N . GLY D 1 73 ? 37.762 -43.897 27.026 1.00 53.79 73 GLY D N 1
ATOM 3305 C CA . GLY D 1 73 ? 37.782 -42.506 27.472 1.00 52.60 73 GLY D CA 1
ATOM 3306 C C . GLY D 1 73 ? 38.925 -41.687 26.887 1.00 54.24 73 GLY D C 1
ATOM 3307 O O . GLY D 1 73 ? 38.715 -40.550 26.438 1.00 55.14 73 GLY D O 1
ATOM 3308 N N . ILE D 1 74 ? 40.144 -42.258 26.873 1.00 46.62 74 ILE D N 1
ATOM 3309 C CA . ILE D 1 74 ? 41.300 -41.544 26.325 1.00 44.91 74 ILE D CA 1
ATOM 3310 C C . ILE D 1 74 ? 41.253 -41.449 24.795 1.00 46.52 74 ILE D C 1
ATOM 3311 O O . ILE D 1 74 ? 41.699 -40.441 24.237 1.00 44.15 74 ILE D O 1
ATOM 3316 N N . ILE D 1 75 ? 40.672 -42.478 24.129 1.00 41.92 75 ILE D N 1
ATOM 3317 C CA . ILE D 1 75 ? 40.468 -42.518 22.673 1.00 42.52 75 ILE D CA 1
ATOM 3318 C C . ILE D 1 75 ? 39.459 -41.400 22.303 1.00 46.91 75 ILE D C 1
ATOM 3319 O O . ILE D 1 75 ? 39.635 -40.723 21.289 1.00 46.33 75 ILE D O 1
ATOM 3324 N N . GLU D 1 76 ? 38.411 -41.225 23.132 1.00 44.41 76 GLU D N 1
ATOM 3325 C CA . GLU D 1 76 ? 37.358 -40.222 22.933 1.00 45.46 76 GLU D CA 1
ATOM 3326 C C . GLU D 1 76 ? 37.908 -38.796 23.095 1.00 48.30 76 GLU D C 1
ATOM 3327 O O . GLU D 1 76 ? 37.581 -37.901 22.310 1.00 48.08 76 GLU D O 1
ATOM 3333 N N . PHE D 1 77 ? 38.771 -38.605 24.100 1.00 43.13 77 PHE D N 1
ATOM 3334 C CA . PHE D 1 77 ? 39.431 -37.326 24.328 1.00 40.65 77 PHE D CA 1
ATOM 3335 C C . PHE D 1 77 ? 40.311 -37.008 23.110 1.00 41.79 77 PHE D C 1
ATOM 3336 O O . PHE D 1 77 ? 40.218 -35.909 22.585 1.00 39.60 77 PHE D O 1
ATOM 3344 N N . ALA D 1 78 ? 41.096 -37.996 22.623 1.00 39.23 78 ALA D N 1
ATOM 3345 C CA . ALA D 1 78 ? 41.970 -37.859 21.448 1.00 40.68 78 ALA D CA 1
ATOM 3346 C C . ALA D 1 78 ? 41.197 -37.578 20.152 1.00 47.98 78 ALA D C 1
ATOM 3347 O O . ALA D 1 78 ? 41.709 -36.871 19.285 1.00 48.64 78 ALA D O 1
ATOM 3349 N N . ARG D 1 79 ? 39.989 -38.170 20.008 1.00 45.55 79 ARG D N 1
ATOM 3350 C CA . ARG D 1 79 ? 39.123 -37.988 18.838 1.00 44.88 79 ARG D CA 1
ATOM 3351 C C . ARG D 1 79 ? 38.557 -36.567 18.831 1.00 42.95 79 ARG D C 1
ATOM 3352 O O . ARG D 1 79 ? 38.666 -35.890 17.811 1.00 40.87 79 ARG D O 1
ATOM 3360 N N . LYS D 1 80 ? 37.965 -36.129 19.971 1.00 36.76 80 LYS D N 1
ATOM 3361 C CA . LYS D 1 80 ? 37.377 -34.794 20.138 1.00 35.49 80 LYS D CA 1
ATOM 3362 C C . LYS D 1 80 ? 38.400 -33.682 20.004 1.00 39.83 80 LYS D C 1
ATOM 3363 O O . LYS D 1 80 ? 38.130 -32.693 19.330 1.00 40.82 80 LYS D O 1
ATOM 3369 N N . SER D 1 81 ? 39.571 -33.838 20.640 1.00 35.35 81 SER D N 1
ATOM 3370 C CA . SER D 1 81 ? 40.642 -32.83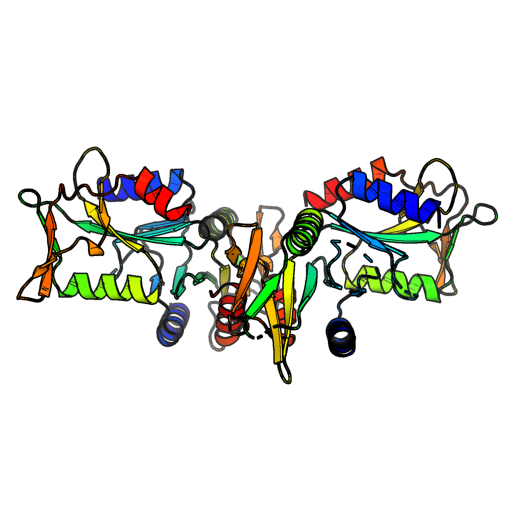3 20.618 1.00 34.52 81 SER D CA 1
ATOM 3371 C C . SER D 1 81 ? 41.363 -32.736 19.280 1.00 38.11 81 SER D C 1
ATOM 3372 O O . SER D 1 81 ? 41.893 -31.682 18.954 1.00 36.33 81 SER D O 1
ATOM 3375 N N . GLY D 1 82 ? 41.430 -33.841 18.548 1.00 35.71 82 GLY D N 1
ATOM 3376 C CA . GLY D 1 82 ? 42.199 -33.909 17.309 1.00 35.41 82 GLY D CA 1
ATOM 3377 C C . GLY D 1 82 ? 43.667 -34.159 17.603 1.00 41.67 82 GLY D C 1
ATOM 3378 O O . GLY D 1 82 ? 44.537 -33.915 16.756 1.00 42.34 82 GLY D O 1
ATOM 3379 N N . GLY D 1 83 ? 43.949 -34.645 18.813 1.00 37.69 83 GLY D N 1
ATOM 3380 C CA . GLY D 1 83 ? 45.313 -34.928 19.249 1.00 37.88 83 GLY D CA 1
ATOM 3381 C C . GLY D 1 83 ? 45.805 -36.334 18.959 1.00 43.20 83 GLY D C 1
ATOM 3382 O O . GLY D 1 83 ? 45.015 -37.229 18.629 1.00 42.69 83 GLY D O 1
ATOM 3383 N N . SER D 1 84 ? 47.122 -36.535 19.076 1.00 40.04 84 SER D N 1
ATOM 3384 C CA . SER D 1 84 ? 47.736 -37.848 18.861 1.00 39.79 84 SER D CA 1
ATOM 3385 C C . SER D 1 84 ? 47.962 -38.515 20.215 1.00 43.29 84 SER D C 1
ATOM 3386 O O . SER D 1 84 ? 48.572 -37.906 21.100 1.00 43.26 84 SER D O 1
ATOM 3389 N N . LEU D 1 85 ? 47.432 -39.743 20.380 1.00 37.79 85 LEU D N 1
ATOM 3390 C CA . LEU D 1 85 ? 47.493 -40.511 21.619 1.00 36.76 85 LEU D CA 1
ATOM 3391 C C . LEU D 1 85 ? 48.642 -41.526 21.669 1.00 39.79 85 LEU D C 1
ATOM 3392 O O . LEU D 1 85 ? 48.863 -42.300 20.720 1.00 39.73 85 LEU D O 1
ATOM 3397 N N . PHE D 1 86 ? 49.372 -41.503 22.799 1.00 33.85 86 PHE D N 1
ATOM 3398 C CA . PHE D 1 86 ? 50.511 -42.367 23.062 1.00 32.80 86 PHE D CA 1
ATOM 3399 C C . PHE D 1 86 ? 50.474 -42.881 24.473 1.00 36.02 86 PHE D C 1
ATOM 3400 O O . PHE D 1 86 ? 50.014 -42.195 25.397 1.00 33.58 86 PHE D O 1
ATOM 3408 N N . LEU D 1 87 ? 51.051 -44.058 24.650 1.00 34.33 87 LEU D N 1
ATOM 3409 C CA . LEU D 1 87 ? 51.247 -44.638 25.954 1.00 34.99 87 LEU D CA 1
ATOM 3410 C C . LEU D 1 87 ? 52.694 -44.348 26.346 1.00 37.79 87 LEU D C 1
ATOM 3411 O O . LEU D 1 87 ? 53.611 -44.676 25.599 1.00 38.51 87 LEU D O 1
ATOM 3416 N N . GLY D 1 88 ? 52.866 -43.668 27.471 1.00 30.96 88 GLY D N 1
ATOM 3417 C CA . GLY D 1 88 ? 54.174 -43.363 28.030 1.00 30.19 88 GLY D CA 1
ATOM 3418 C C . GLY D 1 88 ? 54.559 -44.535 28.917 1.00 32.14 88 GLY D C 1
ATOM 3419 O O . GLY D 1 88 ? 53.862 -44.829 29.898 1.00 30.37 88 GLY D O 1
ATOM 3420 N N . VAL D 1 89 ? 55.650 -45.236 28.569 1.00 28.42 89 VAL D N 1
ATOM 3421 C CA . VAL D 1 89 ? 56.078 -46.415 29.341 1.00 28.53 89 VAL D CA 1
ATOM 3422 C C . VAL D 1 89 ? 56.722 -46.001 30.673 1.00 33.28 89 VAL D C 1
ATOM 3423 O O . VAL D 1 89 ? 57.701 -45.252 30.673 1.00 34.09 89 VAL D O 1
ATOM 3427 N N . LYS D 1 90 ? 56.153 -46.484 31.802 1.00 29.58 90 LYS D N 1
ATOM 3428 C CA . LYS D 1 90 ? 56.665 -46.242 33.148 1.00 29.43 90 LYS D CA 1
ATOM 3429 C C . LYS D 1 90 ? 57.841 -47.177 33.336 1.00 35.96 90 LYS D C 1
ATOM 3430 O O . LYS D 1 90 ? 57.657 -48.367 33.597 1.00 37.75 90 LYS D O 1
ATOM 3436 N N . LYS D 1 91 ? 59.046 -46.655 33.120 1.00 32.88 91 LYS D N 1
ATOM 3437 C CA . LYS D 1 91 ? 60.298 -47.401 33.177 1.00 32.29 91 LYS D CA 1
ATOM 3438 C C . LYS D 1 91 ? 61.412 -46.431 33.465 1.00 37.01 91 LYS D C 1
ATOM 3439 O O . LYS D 1 91 ? 61.306 -45.271 33.076 1.00 37.54 91 LYS D O 1
ATOM 3445 N N . PRO D 1 92 ? 62.550 -46.876 34.021 1.00 33.79 92 PRO D N 1
ATOM 3446 C CA . PRO D 1 92 ? 63.688 -45.956 34.127 1.00 33.41 92 PRO D CA 1
ATOM 3447 C C . PRO D 1 92 ? 64.418 -45.880 32.766 1.00 38.06 92 PRO D C 1
ATOM 3448 O O . PRO D 1 92 ? 64.154 -46.690 31.863 1.00 37.33 92 PRO D O 1
ATOM 3452 N N . GLY D 1 93 ? 65.317 -44.906 32.639 1.00 34.04 93 GLY D N 1
ATOM 3453 C CA . GLY D 1 93 ? 66.122 -44.720 31.449 1.00 32.83 93 GLY D CA 1
ATOM 3454 C C . GLY D 1 93 ? 65.429 -44.007 30.319 1.00 35.22 93 GLY D C 1
ATOM 3455 O O . GLY D 1 93 ? 64.593 -43.127 30.539 1.00 35.12 93 GLY D O 1
ATOM 3456 N N . VAL D 1 94 ? 65.822 -44.373 29.095 1.00 30.82 94 VAL D N 1
ATOM 3457 C CA . VAL D 1 94 ? 65.359 -43.805 27.820 1.00 29.79 94 VAL D CA 1
ATOM 3458 C C . VAL D 1 94 ? 63.836 -43.842 27.679 1.00 33.77 94 VAL D C 1
ATOM 3459 O O . VAL D 1 94 ? 63.227 -44.906 27.748 1.00 35.12 94 VAL D O 1
ATOM 3463 N N . LEU D 1 95 ? 63.236 -42.662 27.507 1.00 28.29 95 LEU D N 1
ATOM 3464 C CA . LEU D 1 95 ? 61.808 -42.464 27.322 1.00 27.15 95 LEU D CA 1
ATOM 3465 C C . LEU D 1 95 ? 61.310 -43.171 26.073 1.00 32.59 95 LEU D C 1
ATOM 3466 O O . LEU D 1 95 ? 61.908 -43.048 24.985 1.00 32.96 95 LEU D O 1
ATOM 3471 N N . LYS D 1 96 ? 60.215 -43.920 26.262 1.00 27.86 96 LYS D N 1
ATOM 3472 C CA . LYS D 1 96 ? 59.554 -44.677 25.216 1.00 28.50 96 LYS D CA 1
ATOM 3473 C C . LYS D 1 96 ? 58.078 -44.375 25.211 1.00 31.66 96 LYS D C 1
ATOM 3474 O O . LYS D 1 96 ? 57.437 -44.358 26.274 1.00 30.84 96 LYS D O 1
ATOM 3480 N N . PHE D 1 97 ? 57.549 -44.119 23.997 1.00 29.74 97 PHE D N 1
ATOM 3481 C CA . PHE D 1 97 ? 56.146 -43.750 23.751 1.00 28.82 97 PHE D CA 1
ATOM 3482 C C . PHE D 1 97 ? 55.553 -44.689 22.715 1.00 35.47 97 PHE D C 1
ATOM 3483 O O . PHE D 1 97 ? 56.095 -44.823 21.623 1.00 35.77 97 PHE D O 1
ATOM 3491 N N . ILE D 1 98 ? 54.476 -45.374 23.071 1.00 34.24 98 ILE D N 1
ATOM 3492 C CA . ILE D 1 98 ? 53.797 -46.309 22.178 1.00 34.97 98 ILE D CA 1
ATOM 3493 C C . ILE D 1 98 ? 52.561 -45.664 21.556 1.00 39.21 98 ILE D C 1
ATOM 3494 O O . ILE D 1 98 ? 51.635 -45.322 22.293 1.00 37.86 98 ILE D O 1
ATOM 3499 N N . PRO D 1 99 ? 52.520 -45.508 20.207 1.00 37.18 99 PRO D N 1
ATOM 3500 C CA . PRO D 1 99 ? 51.315 -44.941 19.572 1.00 37.35 99 PRO D CA 1
ATOM 3501 C C . PRO D 1 99 ? 50.135 -45.830 19.895 1.00 44.06 99 PRO D C 1
ATOM 3502 O O . PRO D 1 99 ? 50.249 -47.053 19.827 1.00 44.35 99 PRO D O 1
ATOM 3506 N N . PHE D 1 100 ? 49.031 -45.227 20.325 1.00 43.53 100 PHE D N 1
ATOM 3507 C CA . PHE D 1 100 ? 47.850 -45.991 20.701 1.00 45.09 100 PHE D CA 1
ATOM 3508 C C . PHE D 1 100 ? 47.352 -46.977 19.626 1.00 51.35 100 PHE D C 1
ATOM 3509 O O . PHE D 1 100 ? 46.885 -48.061 19.978 1.00 50.24 100 PHE D O 1
ATOM 3517 N N . GLU D 1 101 ? 47.524 -46.640 18.329 1.00 50.65 101 GLU D N 1
ATOM 3518 C CA . GLU D 1 101 ? 47.146 -47.501 17.195 1.00 51.86 101 GLU D CA 1
ATOM 3519 C C . GLU D 1 101 ? 47.889 -48.839 17.166 1.00 57.58 101 GLU D C 1
ATOM 3520 O O . GLU D 1 101 ? 47.386 -49.806 16.588 1.00 57.19 101 GLU D O 1
ATOM 3526 N N . LYS D 1 102 ? 49.066 -48.897 17.833 1.00 55.06 102 LYS D N 1
ATOM 3527 C CA . LYS D 1 102 ? 49.862 -50.114 17.975 1.00 55.05 102 LYS D CA 1
ATOM 3528 C C . LYS D 1 102 ? 49.275 -51.074 19.023 1.00 61.77 102 LYS D C 1
ATOM 3529 O O . LYS D 1 102 ? 49.764 -52.197 19.160 1.00 62.49 102 LYS D O 1
ATOM 3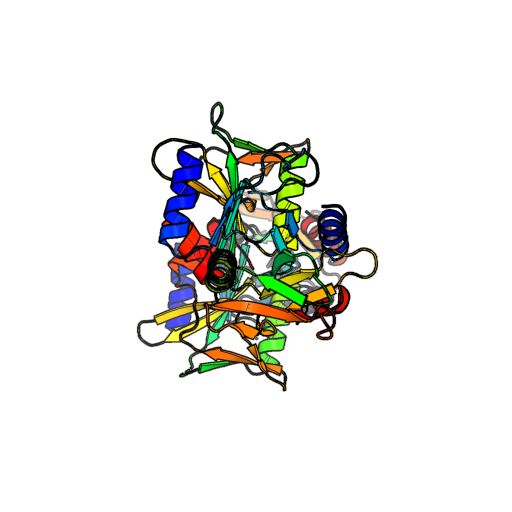535 N N . LEU D 1 103 ? 48.211 -50.650 19.729 1.00 59.52 103 LEU D N 1
ATOM 3536 C CA . LEU D 1 103 ? 47.537 -51.465 20.735 1.00 60.52 103 LEU D CA 1
ATOM 3537 C C . LEU D 1 103 ? 46.610 -52.459 20.050 1.00 67.42 103 LEU D C 1
ATOM 3538 O O . LEU D 1 103 ? 45.711 -52.063 19.303 1.00 67.70 103 LEU D O 1
ATOM 3543 N N . ARG D 1 104 ? 46.857 -53.750 20.280 1.00 65.65 104 ARG D N 1
ATOM 3544 C CA . ARG D 1 104 ? 46.069 -54.847 19.727 1.00 66.30 104 ARG D CA 1
ATOM 3545 C C . ARG D 1 104 ? 44.865 -55.023 20.659 1.00 72.06 104 ARG D C 1
ATOM 3546 O O . ARG D 1 104 ? 45.054 -55.263 21.853 1.00 71.11 104 ARG D O 1
ATOM 3554 N N . ARG D 1 105 ? 43.636 -54.829 20.136 1.00 71.19 105 ARG D N 1
ATOM 3555 C CA . ARG D 1 105 ? 42.409 -54.978 20.933 1.00 72.38 105 ARG D CA 1
ATOM 3556 C C . ARG D 1 105 ? 42.089 -56.477 21.164 1.00 79.70 105 ARG D C 1
ATOM 3557 O O . ARG D 1 105 ? 42.275 -57.303 20.262 1.00 78.22 105 ARG D O 1
ATOM 3565 N N . THR D 1 106 ? 41.635 -56.815 22.384 1.00 79.55 106 THR D N 1
ATOM 3566 C CA . THR D 1 106 ? 41.318 -58.192 22.777 1.00 80.92 106 THR D CA 1
ATOM 3567 C C . THR D 1 106 ? 39.828 -58.547 22.612 1.00 88.35 106 THR D C 1
ATOM 3568 O O . THR D 1 106 ? 38.991 -57.673 22.356 1.00 88.52 106 THR D O 1
ATOM 3572 N N . GLU D 1 107 ? 39.519 -59.853 22.784 1.00 86.17 107 GLU D N 1
ATOM 3573 C CA . GLU D 1 107 ? 38.192 -60.488 22.736 1.00 86.37 107 GLU D CA 1
ATOM 3574 C C . GLU D 1 107 ? 37.190 -59.778 23.666 1.00 89.89 107 GLU D C 1
ATOM 3575 O O . GLU D 1 107 ? 36.009 -59.678 23.332 1.00 89.64 107 GLU D O 1
ATOM 3581 N N . THR D 1 108 ? 37.674 -59.310 24.836 1.00 85.44 108 THR D N 1
ATOM 3582 C CA . THR D 1 108 ? 36.913 -58.601 25.873 1.00 84.55 108 THR D CA 1
ATOM 3583 C C . THR D 1 108 ? 36.901 -57.057 25.666 1.00 87.32 108 THR D C 1
ATOM 3584 O O . THR D 1 108 ? 36.251 -56.329 26.425 1.00 87.50 108 THR D O 1
ATOM 3588 N N . GLY D 1 109 ? 37.595 -56.603 24.618 1.00 81.89 109 GLY D N 1
ATOM 3589 C CA . GLY D 1 109 ? 37.686 -55.197 24.238 1.00 80.53 109 GLY D CA 1
ATOM 3590 C C . GLY D 1 109 ? 38.875 -54.438 24.801 1.00 80.79 109 GLY D C 1
ATOM 3591 O O . GLY D 1 109 ? 39.063 -53.267 24.459 1.00 80.69 109 GLY D O 1
ATOM 3592 N N . ASN D 1 110 ? 39.679 -55.090 25.677 1.00 73.50 110 ASN D N 1
ATOM 3593 C CA . ASN D 1 110 ? 40.862 -54.503 26.328 1.00 71.36 110 ASN D CA 1
ATOM 3594 C C . ASN D 1 110 ? 42.033 -54.351 25.344 1.00 71.66 110 ASN D C 1
ATOM 3595 O O . ASN D 1 110 ? 42.151 -55.161 24.425 1.00 70.33 110 ASN D O 1
ATOM 3600 N N . TYR D 1 111 ? 42.900 -53.316 25.541 1.00 66.15 111 TYR D N 1
ATOM 3601 C CA . TYR D 1 111 ? 43.999 -53.013 24.622 1.00 64.44 111 TYR D CA 1
ATOM 3602 C C . TYR D 1 111 ? 45.344 -53.517 25.142 1.00 66.09 111 TYR D C 1
ATOM 3603 O O . TYR D 1 111 ? 45.695 -53.259 26.292 1.00 65.72 111 TYR D O 1
ATOM 3612 N N . VAL D 1 112 ? 46.086 -54.260 24.308 1.00 60.95 112 VAL D N 1
ATOM 3613 C CA . VAL D 1 112 ? 47.402 -54.814 24.670 1.00 59.96 112 VAL D CA 1
ATOM 3614 C C . VAL D 1 112 ? 48.486 -54.526 23.621 1.00 61.95 112 VAL D C 1
ATOM 3615 O O . VAL D 1 112 ? 48.214 -54.610 22.420 1.00 60.32 112 VAL D O 1
ATOM 3619 N N . ALA D 1 113 ? 49.715 -54.184 24.080 1.00 58.37 113 ALA D N 1
ATOM 3620 C CA . ALA D 1 113 ? 50.874 -53.898 23.219 1.00 58.33 113 ALA D CA 1
ATOM 3621 C C . ALA D 1 113 ? 52.189 -54.344 23.864 1.00 63.91 113 ALA D C 1
ATOM 3622 O O . ALA D 1 113 ? 52.320 -54.282 25.085 1.00 62.69 113 ALA D O 1
ATOM 3624 N N . ASP D 1 114 ? 53.174 -54.763 23.052 1.00 63.04 114 ASP D N 1
ATOM 3625 C CA . ASP D 1 114 ? 54.473 -55.150 23.603 1.00 64.29 114 ASP D CA 1
ATOM 3626 C C . ASP D 1 114 ? 55.347 -53.924 23.897 1.00 69.65 114 ASP D C 1
ATOM 3627 O O . ASP D 1 114 ? 55.448 -53.033 23.056 1.00 69.45 114 ASP D O 1
ATOM 3632 N N . SER D 1 115 ? 55.961 -53.871 25.101 1.00 66.87 115 SER D N 1
ATOM 3633 C CA . SER D 1 115 ? 56.834 -52.778 25.569 1.00 66.59 115 SER D CA 1
ATOM 3634 C C . SER D 1 115 ? 58.044 -52.529 24.666 1.00 72.79 115 SER D C 1
ATOM 3635 O O . SER D 1 115 ? 58.675 -51.480 24.771 1.00 71.91 115 SER D O 1
ATOM 3638 N N . GLU D 1 116 ? 58.367 -53.494 23.783 1.00 71.87 116 GLU D N 1
ATOM 3639 C CA . GLU D 1 116 ? 59.435 -53.353 22.802 1.00 72.54 116 GLU D CA 1
ATOM 3640 C C . GLU D 1 116 ? 58.866 -53.458 21.366 1.00 77.77 116 GLU D C 1
ATOM 3641 O O . GLU D 1 116 ? 59.466 -54.098 20.493 1.00 77.73 116 GLU D O 1
ATOM 3647 N N . ILE D 1 117 ? 57.711 -52.776 21.121 1.00 73.97 117 ILE D N 1
ATOM 3648 C CA . ILE D 1 117 ? 57.026 -52.721 19.816 1.00 73.27 117 ILE D CA 1
ATOM 3649 C C . ILE D 1 117 ? 57.769 -51.767 18.863 1.00 75.83 117 ILE D C 1
ATOM 3650 O O . ILE D 1 117 ? 57.315 -51.523 17.738 1.00 75.63 117 ILE D O 1
ATOM 3655 N N . GLU D 1 118 ? 58.954 -51.301 19.313 1.00 70.37 118 GLU D N 1
ATOM 3656 C CA . GLU D 1 118 ? 59.840 -50.303 18.720 1.00 69.49 118 GLU D CA 1
ATOM 3657 C C . GLU D 1 118 ? 59.270 -48.893 18.949 1.00 71.38 118 GLU D C 1
ATOM 3658 O O . GLU D 1 118 ? 59.482 -47.971 18.151 1.00 71.87 118 GLU D O 1
ATOM 3664 N N . GLY D 1 119 ? 58.574 -48.756 20.087 1.00 64.67 119 GLY D N 1
ATOM 3665 C CA . GLY D 1 119 ? 57.976 -47.516 20.571 1.00 62.36 119 GLY D CA 1
ATOM 3666 C C . GLY D 1 119 ? 58.904 -46.338 20.376 1.00 61.66 119 GLY D C 1
ATOM 3667 O O . GLY D 1 119 ? 60.133 -46.477 20.459 1.00 62.65 119 GLY D O 1
ATOM 3668 N N . LEU D 1 120 ? 58.319 -45.176 20.097 1.00 52.25 120 LEU D N 1
ATOM 3669 C CA . LEU D 1 120 ? 59.057 -43.965 19.769 1.00 48.31 120 LEU D CA 1
ATOM 3670 C C . LEU D 1 120 ? 59.855 -43.442 20.923 1.00 43.39 120 LEU D C 1
ATOM 3671 O O . LEU D 1 120 ? 59.421 -43.538 22.064 1.00 43.49 120 LEU D O 1
ATOM 3676 N N . ASP D 1 121 ? 60.994 -42.838 20.625 1.00 34.99 121 ASP D N 1
ATOM 3677 C CA . ASP D 1 121 ? 61.764 -42.163 21.633 1.00 33.55 121 ASP D CA 1
ATOM 3678 C C . ASP D 1 121 ? 61.231 -40.710 21.650 1.00 36.16 121 ASP D C 1
ATOM 3679 O O . ASP D 1 121 ? 60.370 -40.370 20.827 1.00 36.88 121 ASP D O 1
ATOM 3684 N N . LEU D 1 122 ? 61.709 -39.871 22.569 1.00 30.40 122 LEU D N 1
ATOM 3685 C CA . LEU D 1 122 ? 61.260 -38.486 22.680 1.00 30.05 122 LEU D CA 1
ATOM 3686 C C . LEU D 1 122 ? 61.426 -37.624 21.386 1.00 34.12 122 LEU D C 1
ATOM 3687 O O . LEU D 1 122 ? 60.514 -36.882 21.017 1.00 32.83 122 LEU D O 1
ATOM 3692 N N . GLU D 1 123 ? 62.580 -37.718 20.719 1.00 33.04 123 GLU D N 1
ATOM 3693 C CA . GLU D 1 123 ? 62.860 -36.969 19.496 1.00 33.99 123 GLU D CA 1
ATOM 3694 C C . GLU D 1 123 ? 61.875 -37.329 18.385 1.00 38.50 123 GLU D C 1
ATOM 3695 O O . GLU D 1 123 ? 61.367 -36.432 17.709 1.00 36.77 123 GLU D O 1
ATOM 3701 N N . ASP D 1 124 ? 61.603 -38.638 18.204 1.00 36.05 124 ASP D N 1
ATOM 3702 C CA . ASP D 1 124 ? 60.671 -39.121 17.190 1.00 36.56 124 ASP D CA 1
ATOM 3703 C C . ASP D 1 124 ? 59.260 -38.624 17.467 1.00 40.91 124 ASP D C 1
ATOM 3704 O O . ASP D 1 124 ? 58.537 -38.321 16.523 1.00 40.59 124 ASP D O 1
ATOM 3709 N N . LEU D 1 125 ? 58.915 -38.397 18.753 1.00 37.36 125 LEU D N 1
ATOM 3710 C CA . LEU D 1 125 ? 57.644 -37.823 19.197 1.00 36.83 125 LEU D CA 1
ATOM 3711 C C . LEU D 1 125 ? 57.619 -36.321 18.851 1.00 39.68 125 LEU D C 1
ATOM 3712 O O . LEU D 1 125 ? 56.593 -35.817 18.401 1.00 38.21 125 LEU D O 1
ATOM 3717 N N . VAL D 1 126 ? 58.758 -35.621 19.052 1.00 36.25 126 VAL D N 1
ATOM 3718 C CA . VAL D 1 126 ? 58.934 -34.204 18.736 1.00 37.10 126 VAL D CA 1
ATOM 3719 C C . VAL D 1 126 ? 58.850 -33.998 17.205 1.00 43.77 126 VAL D C 1
ATOM 3720 O O . VAL D 1 126 ? 58.196 -33.061 16.766 1.00 43.24 126 VAL D O 1
ATOM 3724 N N . ARG D 1 127 ? 59.472 -34.897 16.411 1.00 41.93 127 ARG D N 1
ATOM 3725 C CA . ARG D 1 127 ? 59.485 -34.842 14.947 1.00 41.95 127 ARG D CA 1
ATOM 3726 C C . ARG D 1 127 ? 58.121 -34.965 14.299 1.00 46.34 127 ARG D C 1
ATOM 3727 O O . ARG D 1 127 ? 57.805 -34.181 13.399 1.00 44.02 127 ARG D O 1
ATOM 3735 N N . LEU D 1 128 ? 57.286 -35.907 14.804 1.00 45.88 128 LEU D N 1
ATOM 3736 C CA . LEU D 1 128 ? 55.895 -36.161 14.379 1.00 46.35 128 LEU D CA 1
ATOM 3737 C C . LEU D 1 128 ? 55.114 -34.844 14.549 1.00 51.03 128 LEU D C 1
ATOM 3738 O O . LEU D 1 128 ? 54.270 -34.487 13.724 1.00 51.43 128 LEU D O 1
ATOM 3743 N N . VAL D 1 129 ? 55.489 -34.091 15.576 1.00 46.82 129 VAL D N 1
ATOM 3744 C CA . VAL D 1 129 ? 54.944 -32.782 15.893 1.00 45.88 129 VAL D CA 1
ATOM 3745 C C . VAL D 1 129 ? 55.413 -31.675 14.919 1.00 51.16 129 VAL D C 1
ATOM 3746 O O . VAL D 1 129 ? 54.586 -30.865 14.509 1.00 52.95 129 VAL D O 1
ATOM 3750 N N . GLU D 1 130 ? 56.695 -31.625 14.556 1.00 47.18 130 GLU D N 1
ATOM 3751 C CA . GLU D 1 130 ? 57.217 -30.592 13.653 1.00 47.77 130 GLU D CA 1
ATOM 3752 C C . GLU D 1 130 ? 56.774 -30.751 12.180 1.00 53.64 130 GLU D C 1
ATOM 3753 O O . GLU D 1 130 ? 57.082 -29.883 11.353 1.00 53.98 130 GLU D O 1
ATOM 3759 N N . ALA D 1 131 ? 56.060 -31.847 11.855 1.00 50.71 131 ALA D N 1
ATOM 3760 C CA . ALA D 1 131 ? 55.571 -32.137 10.508 1.00 71.75 131 ALA D CA 1
ATOM 3761 C C . ALA D 1 131 ? 54.452 -31.164 10.129 1.00 96.23 131 ALA D C 1
ATOM 3762 O O . ALA D 1 131 ? 53.731 -31.361 9.155 1.00 58.08 131 ALA D O 1
#

Foldseek 3Di:
DVLLVVVQVVLVVLVWDKDADPPLAARIWTHDLHATEGEHEFEQDVLKTKADQVNCVSPVVVCVVSVHWYWYWYPDPDFTFTQGQVQWDQDPNRMTMDHNPSGGDTPVVVSVVRVVVSVD/DVVLVVLQVVLVVLPWDKDADCLAAGIWTDDPRATEGEHEDEAVKDKADQVRLVSVVVVCVVSVHWYWYFYDDVVDTWTHGQVPWDQDPVGMTIDRSPPDTDHSVVVSVCVVVVHGD/DVLLVVLQVVLVVVVWDKDADDPVACPLALHAAGMWTDDQLATEGEHEFEQDPQKTKADQSSLVNHVVVCVVSVYWYWYFYPDPDFTFTHGQVCWDQDPNRMTMDGRGGDTSVCVVCVRCVVDPD/DVLLVVLQVVLVVLVWDWDCDPLAARIWTDDPRATEGEHEFEADPQKTKAAQVSLVSVVVVCVVSVYWYWYWYPDPDFTFTHGQVQWDADPNRITMHGNPNVGDTSVVVVVVVVD

Solvent-accessible surface area: 23065 Å² total

Nearest PDB structures (foldseek):
  4tkd-assembly1_B  TM=1.009E+00  e=1.209E-24  Saccharolobus solfataricus P2
  4tkd-assembly1_A  TM=9.473E-01  e=8.816E-21  Saccharolobus solfataricus P2
  4tkd-assembly1_D  TM=9.742E-01  e=8.825E-20  Saccharolobus solfataricus P2
  4tkk-assembly1_B  TM=9.576E-01  e=6.839E-19  Saccharolobus solfataricus P2
  4tkd-assembly1_C  TM=9.301E-01  e=3.383E-19  Saccharolobus solfataricus P2

Radius of gyration: 26.76 Å; Cα contacts (8 Å, |Δi|>4): 972; chains: 4; bounding box: 44×90×52 Å

CATH classification: 3.40.1350.10

GO terms:
  GO:0008821 crossover junction DNA endonuclease activity (F, EXP)

B-factor: mean 45.56, std 18.0, range [11.69, 129.8]

Secondary structure (P-SEA, 3-state):
caaaaaaaaaaaaacccccccccccccbbbbcccbbbbbbbbbbcccbbbbcaaaaaaaaaaaaaacbbbbbccccccbbbbbcccccccccccccccccccccccaaaaaaaaaaaaac/caaaaaaaaaaaaaccccccccccccbbbbcccbbbbbbbbcccbbbbcaaaaaaaaaaaaaacbbbbbbcccccbbbbbccccccccccbbbbbbcccccccaaaaaaaaaacccc/caaaaaaaaaaaaaccbbbbbbccccccccccccbbbbcccbbbbbbbbbbccccccccaaaaaaaaaaaaaacbbbbbbccccccbbbbccccccccccbbbbbccccccaaaaaaaaaacccc/caaaaaaaaaaaaaccccccccccccbbbbcccbbbbbbbbbbcccbbbbcaaaaaaaaaaaaaacbbbbbbbbcccbbbbbccccccccccbbbbbbcccccccaaaaaaaaac

Sequence (477 aa):
SAVERNIVSRLRDKGFAVVRAPDPIPDIIALKNGVIILIEMKSRKDGKIYVRREQAEGIIEFARKSGGSLFLGVKKPGVLKFIPFEKLRRTETGNYVADSEIEGLDLEDLVRLVEAKISRSAVERNIVSRLRDKGFAVVRAPPIPDIIALKNGVIILIEMKSRGKIYVRREQAEGIIEFARKSGGSLFLGVKKPGVLKFIPFEKLRRTETGNYVADSEIEGLDLEDLVRLVEAKISRSAVERNIVSRLRDKGFAVVRAPASGSKRKDPIPDIIALKNGVIILIEMKSRKDGKIYVRREQAEGIIEFARKSGGSLFLGVKKPGVLKFIPFEKLRRTETGNYVADSEGLDLEDLVRLVEAKISRSAVERNIVSRLRDKGFAVVRAPPIPDIIALKNGVIILIEMKSRKDGKIYVRREQAEGIIEFARKSGGSLFLGVKKPGVLKFIPFEKLRRTETGNYVADSEIEGLDLEDLVRLVEA

Organism: Saccharolobus solfataricus (strain ATCC 35092 / DSM 1617 / JCM 11322 / P2) (NCBI:txid273057)

InterPro domains:
  IPR002732 Holliday junction resolvase Hjc [PF01870] (11-103)
  IPR011335 Restriction endonuclease type II-like [SSF52980] (10-139)
  IPR011856 tRNA endonuclease-like domain superfamily [G3DSA:3.40.1350.10] (1-143)
  IPR014428 Crossover junction endodeoxyribonuclease Hjc, archaeal [MF_01490] (4-139)
  IPR014428 Crossover junction endodeoxyribonuclease Hjc, archaeal [NF040854] (5-129)
  IPR014428 Crossover junction endodeoxyribonuclease Hjc, archaeal [PIRSF004985] (3-138)
  IPR014428 Crossover junction endodeoxyribonuclease Hjc, archaeal [PTHR39651] (1-143)
  IPR014428 Crossover junction endodeoxyribonuclease Hjc, archaeal [cd00523] (4-129)